Protein AF-A0AAD5WZC6-F1 (afdb_monomer)

InterPro domains:
  IPR052609 Ribosome Biogenesis Regulator [PTHR15682] (7-263)

Radius of gyration: 31.82 Å; Cα contacts (8 Å, |Δi|>4): 287; chains: 1; bounding box: 78×53×136 Å

Foldseek 3Di:
DDDDDDPDPDDPVPPPLVVLVVVQVVQVVVPPCNLVVLLCLLVVLLVVLVVCVVVDPDDPPPLDDQVSLVSLVSSVVSLLVVLVVQLPDPDDGDPVVNLSSLVSNLSSLLSCLVSLSAAPPDPPRDVVSVVSLLCQLVSLLVSLVSDDLVNVQSSLSSLLSSCSRPVVSVVVCVLSVLLSQQDQRPRDPSSLVSLLSVLVSCLVVLNNLVVLLSNLVSQLPGDAARNCPVVSSLVSNLVSQLVHDQVSLLSNLCSLLVLFLDWPPPPDDDDDDDDDDDDDDDDDDDDDDPRDRTDPSSCNHSVSNNVSNVVRHDHDPVCVVSVCVSVVCCCVRPVVCVVPPPDDPPPPPPDPPDDDDDDDDDDDDDDDDDDDDDDDDD

Structure (mmCIF, N/CA/C/O backbone):
data_AF-A0AAD5WZC6-F1
#
_entry.id   AF-A0AAD5WZC6-F1
#
loop_
_atom_site.group_PDB
_atom_site.id
_atom_site.type_symbol
_atom_site.label_atom_id
_atom_site.label_alt_id
_atom_site.label_comp_id
_atom_site.label_asym_id
_atom_site.label_entity_id
_atom_site.label_seq_id
_atom_site.pdbx_PDB_ins_code
_atom_site.Cartn_x
_atom_site.Cartn_y
_atom_site.Cartn_z
_atom_site.occupancy
_atom_site.B_iso_or_equiv
_atom_site.auth_seq_id
_atom_site.auth_comp_id
_atom_site.auth_asym_id
_atom_site.auth_atom_id
_atom_site.pdbx_PDB_model_num
ATOM 1 N N . MET A 1 1 ? 8.056 -19.530 -68.810 1.00 40.94 1 MET A N 1
ATOM 2 C CA . MET A 1 1 ? 8.378 -18.187 -68.279 1.00 40.94 1 MET A CA 1
ATOM 3 C C . MET A 1 1 ? 7.123 -17.578 -67.680 1.00 40.94 1 MET A C 1
ATOM 5 O O . MET A 1 1 ? 6.045 -17.924 -68.144 1.00 40.94 1 MET A O 1
ATOM 9 N N . ILE A 1 2 ? 7.317 -16.657 -66.730 1.00 35.62 2 ILE A N 1
ATOM 10 C CA . ILE A 1 2 ? 6.356 -15.959 -65.854 1.00 35.62 2 ILE A CA 1
ATOM 11 C C . ILE A 1 2 ? 6.290 -16.598 -64.463 1.00 35.62 2 ILE A C 1
ATOM 13 O O . ILE A 1 2 ? 5.405 -17.382 -64.130 1.00 35.62 2 ILE A O 1
ATOM 17 N N . GLU A 1 3 ? 7.280 -16.226 -63.653 1.00 33.88 3 GLU A N 1
ATOM 18 C CA . GLU A 1 3 ? 7.162 -16.205 -62.198 1.00 33.88 3 GLU A CA 1
ATOM 19 C C . GLU A 1 3 ? 6.228 -15.050 -61.803 1.00 33.88 3 GLU A C 1
ATOM 21 O O . GLU A 1 3 ? 6.276 -13.971 -62.397 1.00 33.88 3 GLU A O 1
ATOM 26 N N . GLY A 1 4 ? 5.360 -15.283 -60.818 1.00 32.81 4 GLY A N 1
ATOM 27 C CA . GLY A 1 4 ? 4.447 -14.282 -60.268 1.00 32.81 4 GLY A CA 1
ATOM 28 C C . GLY A 1 4 ? 4.621 -14.200 -58.758 1.00 32.81 4 GLY A C 1
ATOM 29 O O . GLY A 1 4 ? 4.147 -15.076 -58.034 1.00 32.81 4 GLY A O 1
ATOM 30 N N . ASP A 1 5 ? 5.321 -13.165 -58.294 1.00 32.12 5 ASP A N 1
ATOM 31 C CA . ASP A 1 5 ? 5.742 -13.009 -56.900 1.00 32.12 5 ASP A CA 1
ATOM 32 C C . ASP A 1 5 ? 4.596 -13.075 -55.880 1.00 32.12 5 ASP A C 1
ATOM 34 O O . ASP A 1 5 ? 3.691 -12.233 -55.849 1.00 32.12 5 ASP A O 1
ATOM 38 N N . LYS A 1 6 ? 4.728 -13.987 -54.911 1.00 34.25 6 LYS A N 1
ATOM 39 C CA . LYS A 1 6 ? 4.044 -13.853 -53.621 1.00 34.25 6 LYS A CA 1
ATOM 40 C C . LYS A 1 6 ? 4.734 -12.761 -52.803 1.00 34.25 6 LYS A C 1
ATOM 42 O O . LYS A 1 6 ? 5.679 -13.039 -52.067 1.00 34.25 6 LYS A O 1
ATOM 47 N N . LYS A 1 7 ? 4.215 -11.530 -52.856 1.00 33.44 7 LYS A N 1
ATOM 48 C CA . LYS A 1 7 ? 4.564 -10.485 -51.877 1.00 33.44 7 LYS A CA 1
ATOM 49 C C . LYS A 1 7 ? 4.149 -10.916 -50.467 1.00 33.44 7 LYS A C 1
ATOM 51 O O . LYS A 1 7 ? 3.013 -10.715 -50.043 1.00 33.44 7 LYS A O 1
ATOM 56 N N . VAL A 1 8 ? 5.097 -11.479 -49.722 1.00 34.25 8 VAL A N 1
ATOM 57 C CA . VAL A 1 8 ? 4.971 -11.683 -48.277 1.00 34.25 8 VAL A CA 1
ATOM 58 C C . VAL A 1 8 ? 5.048 -10.315 -47.600 1.00 34.25 8 VAL A C 1
ATOM 60 O O . VAL A 1 8 ? 6.119 -9.721 -47.495 1.00 34.25 8 VAL A O 1
ATOM 63 N N . ASN A 1 9 ? 3.909 -9.814 -47.118 1.00 33.50 9 ASN A N 1
ATOM 64 C CA . ASN A 1 9 ? 3.866 -8.662 -46.216 1.00 33.50 9 ASN A CA 1
ATOM 65 C C . ASN A 1 9 ? 4.419 -9.073 -44.838 1.00 33.50 9 ASN A C 1
ATOM 67 O O . ASN A 1 9 ? 3.669 -9.340 -43.903 1.00 33.50 9 ASN A O 1
ATOM 71 N N . SER A 1 10 ? 5.746 -9.137 -44.706 1.00 36.00 10 SER A N 1
ATOM 72 C CA . SER A 1 10 ? 6.399 -9.341 -43.412 1.00 36.00 10 SER A CA 1
ATOM 73 C C . SER A 1 10 ? 6.280 -8.070 -42.564 1.00 36.00 10 SER A C 1
ATOM 75 O O . SER A 1 10 ? 6.870 -7.034 -42.886 1.00 36.00 10 SER A O 1
ATOM 77 N N . SER A 1 11 ? 5.523 -8.166 -41.474 1.00 35.50 11 SER A N 1
ATOM 78 C CA . SER A 1 11 ? 5.305 -7.138 -40.450 1.00 35.50 11 SER A CA 1
ATOM 79 C C . SER A 1 11 ? 6.584 -6.395 -40.035 1.00 35.50 11 SER A C 1
ATOM 81 O O . SER A 1 11 ? 7.533 -7.005 -39.534 1.00 35.50 11 SER A O 1
ATOM 83 N N . LYS A 1 12 ? 6.591 -5.058 -40.151 1.00 40.09 12 LYS A N 1
ATOM 84 C CA . LYS A 1 12 ? 7.696 -4.206 -39.662 1.00 40.09 12 LYS A CA 1
ATOM 85 C C . LYS A 1 12 ? 7.802 -4.143 -38.129 1.00 40.09 12 LYS A C 1
ATOM 87 O O . LYS A 1 12 ? 8.841 -3.728 -37.623 1.00 40.09 12 LYS A O 1
ATOM 92 N N . GLU A 1 13 ? 6.774 -4.576 -37.401 1.00 40.00 13 GLU A N 1
ATOM 93 C CA . GLU A 1 13 ? 6.691 -4.477 -35.935 1.00 40.00 13 GLU A CA 1
ATOM 94 C C . GLU A 1 13 ? 7.741 -5.337 -35.200 1.00 40.00 13 GLU A C 1
ATOM 96 O O . GLU A 1 13 ? 8.215 -4.949 -34.138 1.00 40.00 13 GLU A O 1
ATOM 101 N N . GLY A 1 14 ? 8.211 -6.438 -35.799 1.00 34.53 14 GLY A N 1
ATOM 102 C CA . GLY A 1 14 ? 9.166 -7.357 -35.159 1.00 34.53 14 GLY A CA 1
ATOM 103 C C . GLY A 1 14 ? 10.638 -6.910 -35.122 1.00 34.53 14 GLY A C 1
ATOM 104 O O . GLY A 1 14 ? 11.463 -7.607 -34.534 1.00 34.53 14 GLY A O 1
ATOM 105 N N . LYS A 1 15 ? 11.027 -5.789 -35.753 1.00 41.03 15 LYS A N 1
ATOM 106 C CA . LYS A 1 15 ? 12.447 -5.361 -35.779 1.00 41.03 15 LYS A CA 1
ATOM 107 C C . LYS A 1 15 ? 12.872 -4.522 -34.567 1.00 41.03 15 LYS A C 1
ATOM 109 O O . LYS A 1 15 ? 14.034 -4.594 -34.181 1.00 41.03 15 LYS A O 1
ATOM 114 N N . GLY A 1 16 ? 11.955 -3.773 -33.949 1.00 47.19 16 GLY A N 1
ATOM 115 C CA . GLY A 1 16 ? 12.265 -2.910 -32.799 1.00 47.19 16 GLY A CA 1
ATOM 116 C C . GLY A 1 16 ? 12.600 -3.692 -31.525 1.00 47.19 16 GLY A C 1
ATOM 117 O O . GLY A 1 16 ? 13.614 -3.421 -30.885 1.00 47.19 16 GLY A O 1
ATOM 118 N N . GLU A 1 17 ? 11.805 -4.717 -31.201 1.00 46.56 17 GLU A N 1
ATOM 119 C CA . GLU A 1 17 ? 12.037 -5.573 -30.024 1.00 46.56 17 GLU A CA 1
ATOM 120 C C . GLU A 1 17 ? 13.386 -6.298 -30.072 1.00 46.56 17 GLU A C 1
ATOM 122 O O . GLU A 1 17 ? 14.046 -6.470 -29.046 1.00 46.56 17 GLU A O 1
ATOM 127 N N . ASN A 1 18 ? 13.814 -6.699 -31.271 1.00 53.59 18 ASN A N 1
ATOM 128 C CA . ASN A 1 18 ? 15.080 -7.394 -31.473 1.00 53.59 18 ASN A CA 1
ATOM 129 C C . ASN A 1 18 ? 16.300 -6.473 -31.319 1.00 53.59 18 ASN A C 1
ATOM 131 O O . ASN A 1 18 ? 17.336 -6.950 -30.870 1.00 53.59 18 ASN A O 1
ATOM 135 N N . TYR A 1 19 ? 16.190 -5.172 -31.620 1.00 52.72 19 TYR A N 1
ATOM 136 C CA . TYR A 1 19 ? 17.304 -4.233 -31.438 1.00 52.72 19 TYR A CA 1
ATOM 137 C C . TYR A 1 19 ? 17.644 -4.029 -29.958 1.00 52.72 19 TYR A C 1
ATOM 139 O O . TYR A 1 19 ? 18.797 -4.177 -29.569 1.00 52.72 19 TYR A O 1
ATOM 147 N N . LEU A 1 20 ? 16.644 -3.762 -29.109 1.00 54.69 20 LEU A N 1
ATOM 148 C CA . LEU A 1 20 ? 16.883 -3.572 -27.672 1.00 54.69 20 LEU A CA 1
ATOM 149 C C . LEU A 1 20 ? 17.337 -4.871 -27.000 1.00 54.69 20 LEU A C 1
ATOM 151 O O . LEU A 1 20 ? 18.276 -4.842 -26.213 1.00 54.69 20 LEU A O 1
ATOM 155 N N . ARG A 1 21 ? 16.745 -6.024 -27.349 1.00 56.16 21 ARG A N 1
ATOM 156 C CA . ARG A 1 21 ? 17.241 -7.328 -26.872 1.00 56.16 21 ARG A CA 1
ATOM 157 C C . ARG A 1 21 ? 18.671 -7.618 -27.339 1.00 56.16 21 ARG A C 1
ATOM 159 O O . ARG A 1 21 ? 19.429 -8.204 -26.574 1.00 56.16 21 ARG A O 1
ATOM 166 N N . GLY A 1 22 ? 19.031 -7.214 -28.559 1.00 56.91 22 GLY A N 1
ATOM 167 C CA . GLY A 1 22 ? 20.394 -7.309 -29.086 1.00 56.91 22 GLY A CA 1
ATOM 168 C C . GLY A 1 22 ? 21.368 -6.453 -28.284 1.00 56.91 22 GLY A C 1
ATOM 169 O O . GLY A 1 22 ? 22.333 -6.983 -27.752 1.00 56.91 22 GLY A O 1
ATOM 170 N N . LEU A 1 23 ? 21.044 -5.174 -28.088 1.00 55.56 23 LEU A N 1
ATOM 171 C CA . LEU A 1 23 ? 21.869 -4.225 -27.339 1.00 55.56 23 LEU A CA 1
ATOM 172 C C . LEU A 1 23 ? 22.048 -4.654 -25.871 1.00 55.56 23 LEU A C 1
ATOM 174 O O . LEU A 1 23 ? 23.154 -4.607 -25.349 1.00 55.56 23 LEU A O 1
ATOM 178 N N . PHE A 1 24 ? 21.000 -5.174 -25.220 1.00 53.94 24 PHE A N 1
ATOM 179 C CA . PHE A 1 24 ? 21.139 -5.786 -23.893 1.00 53.94 24 PHE A CA 1
ATOM 180 C C . PHE A 1 24 ? 22.040 -7.026 -23.898 1.00 53.94 24 PHE A C 1
ATOM 182 O O . PHE A 1 24 ? 22.827 -7.171 -22.970 1.00 53.94 24 PHE A O 1
ATOM 189 N N . ARG A 1 25 ? 21.952 -7.897 -24.913 1.00 57.28 25 ARG A N 1
ATOM 190 C CA . ARG A 1 25 ? 22.799 -9.096 -25.026 1.00 57.28 25 ARG A CA 1
ATOM 191 C C . ARG A 1 25 ? 24.265 -8.742 -25.295 1.00 57.28 25 ARG A C 1
ATOM 193 O O . ARG A 1 25 ? 25.141 -9.329 -24.680 1.00 57.28 25 ARG A O 1
ATOM 200 N N . GLU A 1 26 ? 24.537 -7.757 -26.144 1.00 53.28 26 GLU A N 1
ATOM 201 C CA . GLU A 1 26 ? 25.895 -7.246 -26.385 1.00 53.28 26 GLU A CA 1
ATOM 202 C C . GLU A 1 26 ? 26.479 -6.632 -25.102 1.00 53.28 26 GLU A C 1
ATOM 204 O O . GLU A 1 26 ? 27.604 -6.938 -24.711 1.00 53.28 26 GLU A O 1
ATOM 209 N N . CYS A 1 27 ? 25.676 -5.871 -24.352 1.00 51.41 27 CYS A N 1
ATOM 210 C CA . CYS A 1 27 ? 26.061 -5.417 -23.018 1.00 51.41 27 CYS A CA 1
ATOM 211 C C . CYS A 1 27 ? 26.178 -6.559 -21.989 1.00 51.41 27 CYS A C 1
ATOM 213 O O . CYS A 1 27 ? 26.837 -6.379 -20.963 1.00 51.41 27 CYS A O 1
ATOM 215 N N . GLU A 1 28 ? 25.571 -7.731 -22.218 1.00 48.97 28 GLU A N 1
ATOM 216 C CA . GLU A 1 28 ? 25.723 -8.889 -21.336 1.00 48.97 28 GLU A CA 1
ATOM 217 C C . GLU A 1 28 ? 27.106 -9.556 -21.428 1.00 48.97 28 GLU A C 1
ATOM 219 O O . GLU A 1 28 ? 27.512 -10.195 -20.452 1.00 48.97 28 GLU A O 1
ATOM 224 N N . ASP A 1 29 ? 27.858 -9.353 -22.506 1.00 52.22 29 ASP A N 1
ATOM 225 C CA . ASP A 1 29 ? 29.216 -9.894 -22.635 1.00 52.22 29 ASP A CA 1
ATOM 226 C C . ASP A 1 29 ? 30.278 -8.961 -22.008 1.00 52.22 29 ASP A C 1
ATOM 228 O O . ASP A 1 29 ? 31.325 -9.412 -21.536 1.00 52.22 29 ASP A O 1
ATOM 232 N N . CYS A 1 30 ? 29.978 -7.665 -21.868 1.00 43.66 30 CYS A N 1
ATOM 233 C CA . CYS A 1 30 ? 30.848 -6.685 -21.211 1.00 43.66 30 CYS A CA 1
ATOM 234 C C . CYS A 1 30 ? 30.691 -6.692 -19.677 1.00 43.66 30 CYS A C 1
ATOM 236 O O . CYS A 1 30 ? 29.891 -5.953 -19.093 1.00 43.66 30 CYS A O 1
ATOM 238 N N . SER A 1 31 ? 31.509 -7.490 -18.980 1.00 48.03 31 SER A N 1
ATOM 239 C CA . SER A 1 31 ? 31.394 -7.748 -17.530 1.00 48.03 31 SER A CA 1
ATOM 240 C C . SER A 1 31 ? 31.556 -6.539 -16.585 1.00 48.03 31 SER A C 1
ATOM 242 O O . SER A 1 31 ? 31.317 -6.688 -15.386 1.00 48.03 31 SER A O 1
ATOM 244 N N . GLY A 1 32 ? 31.942 -5.360 -17.090 1.00 54.25 32 GLY A N 1
ATOM 245 C CA . GLY A 1 32 ? 31.950 -4.088 -16.348 1.00 54.25 32 GLY A CA 1
ATOM 246 C C . GLY A 1 32 ? 30.867 -3.082 -16.770 1.00 54.25 32 GLY A C 1
ATOM 247 O O . GLY A 1 32 ? 30.528 -2.192 -15.995 1.00 54.25 32 GLY A O 1
ATOM 248 N N . GLU A 1 33 ? 30.288 -3.220 -17.966 1.00 64.69 33 GLU A N 1
ATOM 249 C CA . GLU A 1 33 ? 29.433 -2.183 -18.571 1.00 64.69 33 GLU A CA 1
ATOM 250 C C . GLU A 1 33 ? 27.948 -2.353 -18.232 1.00 64.69 33 GLU A C 1
ATOM 252 O O . GLU A 1 33 ? 27.217 -1.360 -18.177 1.00 64.69 33 GLU A O 1
ATOM 257 N N . LYS A 1 34 ? 27.511 -3.581 -17.896 1.00 67.88 34 LYS A N 1
ATOM 258 C CA . LYS A 1 34 ? 26.128 -3.879 -17.468 1.00 67.88 34 LYS A CA 1
ATOM 259 C C . LYS A 1 34 ? 25.600 -2.898 -16.424 1.00 67.88 34 LYS A C 1
ATOM 261 O O . LYS A 1 34 ? 24.431 -2.540 -16.459 1.00 67.88 34 LYS A O 1
ATOM 266 N N . GLU A 1 35 ? 26.435 -2.466 -15.481 1.00 67.69 35 GLU A N 1
ATOM 267 C CA . GLU A 1 35 ? 26.006 -1.566 -14.410 1.00 67.69 35 GLU A CA 1
ATOM 268 C C . GLU A 1 35 ? 25.628 -0.166 -14.921 1.00 67.69 35 GLU A C 1
ATOM 270 O O . GLU A 1 35 ? 24.600 0.384 -14.515 1.00 67.69 35 GLU A O 1
ATOM 275 N N . TYR A 1 36 ? 26.413 0.390 -15.847 1.00 74.94 36 TYR A N 1
ATOM 276 C CA . TYR A 1 36 ? 26.112 1.670 -16.491 1.00 74.94 36 TYR A CA 1
ATOM 277 C C . TYR A 1 36 ? 24.849 1.568 -17.350 1.00 74.94 36 TYR A C 1
ATOM 279 O O . TYR A 1 36 ? 23.996 2.451 -17.313 1.00 74.94 36 TYR A O 1
ATOM 287 N N . VAL A 1 37 ? 24.672 0.441 -18.046 1.00 77.56 37 VAL A N 1
ATOM 288 C CA . VAL A 1 37 ? 23.456 0.156 -18.818 1.00 77.56 37 VAL A CA 1
ATOM 289 C C . VAL A 1 37 ? 22.237 0.122 -17.899 1.00 77.56 37 VAL A C 1
ATOM 291 O O . VAL A 1 37 ? 21.315 0.907 -18.103 1.00 77.56 37 VAL A O 1
ATOM 294 N N . LEU A 1 38 ? 22.261 -0.693 -16.837 1.00 77.25 38 LEU A N 1
ATOM 295 C CA . LEU A 1 38 ? 21.171 -0.816 -15.860 1.00 77.25 38 LEU A CA 1
ATOM 296 C C . LEU A 1 38 ? 20.815 0.531 -15.212 1.00 77.25 38 LEU A C 1
ATOM 298 O O . LEU A 1 38 ? 19.637 0.847 -15.066 1.00 77.25 38 LEU A O 1
ATOM 302 N N . THR A 1 39 ? 21.804 1.345 -14.843 1.00 81.81 39 THR A N 1
ATOM 303 C CA . THR A 1 39 ? 21.556 2.666 -14.234 1.00 81.81 39 THR A CA 1
ATOM 304 C C . THR A 1 39 ? 21.073 3.720 -15.239 1.00 81.81 39 THR A C 1
ATOM 306 O O . THR A 1 39 ? 20.392 4.661 -14.840 1.00 81.81 39 THR A O 1
ATOM 309 N N . SER A 1 40 ? 21.329 3.543 -16.541 1.00 86.81 40 SER A N 1
ATOM 310 C CA . SER A 1 40 ? 20.848 4.446 -17.601 1.00 86.81 40 SER A CA 1
ATOM 311 C C . SER A 1 40 ? 19.384 4.235 -18.022 1.00 86.81 40 SER A C 1
ATOM 313 O O . SER A 1 40 ? 18.784 5.143 -18.598 1.00 86.81 40 SER A O 1
ATOM 315 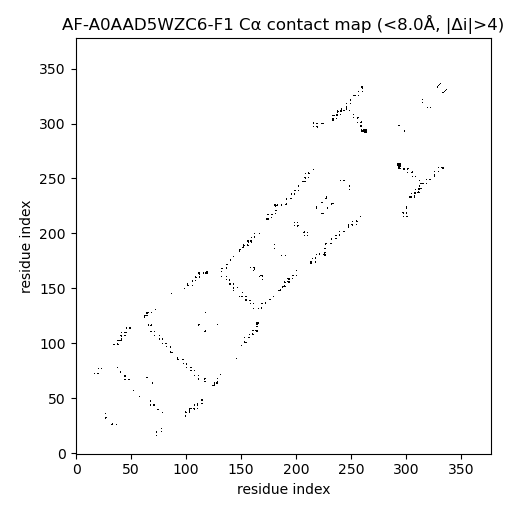N N . LEU A 1 41 ? 18.778 3.072 -17.737 1.00 89.94 41 LEU A N 1
ATOM 316 C CA . LEU A 1 41 ? 17.451 2.711 -18.270 1.00 89.94 41 LEU A CA 1
ATOM 317 C C . LEU A 1 41 ? 16.330 3.711 -17.910 1.00 89.94 41 LEU A C 1
ATOM 319 O O . LEU A 1 41 ? 15.566 4.061 -18.814 1.00 89.94 41 LEU A O 1
ATOM 323 N N . PRO A 1 42 ? 16.228 4.233 -16.666 1.00 92.94 42 PRO A N 1
ATOM 324 C CA . PRO A 1 42 ? 15.258 5.280 -16.335 1.00 92.94 42 PRO A CA 1
ATOM 325 C C . PRO A 1 42 ? 15.442 6.537 -17.189 1.00 92.94 42 PRO A C 1
ATOM 327 O O . PRO A 1 42 ? 14.475 7.058 -17.737 1.00 92.94 42 PRO A O 1
ATOM 330 N N . PHE A 1 43 ? 16.684 6.980 -17.398 1.00 92.06 43 PHE A N 1
ATOM 331 C CA . PHE A 1 43 ? 16.981 8.152 -18.225 1.00 92.06 43 PHE A CA 1
ATOM 332 C C . PHE A 1 43 ? 16.617 7.935 -19.703 1.00 92.06 43 PHE A C 1
ATOM 334 O O . PHE A 1 43 ? 16.086 8.842 -20.348 1.00 92.06 43 PHE A O 1
ATOM 341 N N . LEU A 1 44 ? 16.824 6.727 -20.241 1.00 90.19 44 LEU A N 1
ATOM 342 C CA . LEU A 1 44 ? 16.383 6.375 -21.596 1.00 90.19 44 LEU A CA 1
ATOM 343 C C . LEU A 1 44 ? 14.852 6.447 -21.725 1.00 90.19 44 LEU A C 1
ATOM 345 O O . LEU A 1 44 ? 14.349 7.040 -22.683 1.00 90.19 44 LEU A O 1
ATOM 349 N N . LEU A 1 45 ? 14.108 5.911 -20.750 1.00 90.88 45 LEU A N 1
ATOM 350 C CA . LEU A 1 45 ? 12.643 6.001 -20.709 1.00 90.88 45 LEU A CA 1
ATOM 351 C C . LEU A 1 45 ? 12.165 7.457 -20.588 1.00 90.88 45 LEU A C 1
ATOM 353 O O . LEU A 1 45 ? 11.286 7.880 -21.343 1.00 90.88 45 LEU A O 1
ATOM 357 N N . GLN A 1 46 ? 12.791 8.249 -19.715 1.00 93.31 46 GLN A N 1
ATOM 358 C CA . GLN A 1 46 ? 12.525 9.680 -19.558 1.00 93.31 46 GLN A CA 1
ATOM 359 C C . GLN A 1 46 ? 12.729 10.443 -20.876 1.00 93.31 46 GLN A C 1
ATOM 361 O O . GLN A 1 46 ? 11.872 11.238 -21.276 1.00 93.31 46 GLN A O 1
ATOM 366 N N . CYS A 1 47 ? 13.839 10.191 -21.578 1.00 89.94 47 CYS A N 1
ATOM 367 C CA . CYS A 1 47 ? 14.135 10.795 -22.876 1.00 89.94 47 CYS A CA 1
ATOM 368 C C . CYS A 1 47 ? 13.102 10.400 -23.935 1.00 89.94 47 CYS A C 1
ATOM 370 O O . CYS A 1 47 ? 12.632 11.265 -24.676 1.00 89.94 47 CYS A O 1
ATOM 372 N N . TYR A 1 48 ? 12.696 9.127 -23.978 1.00 88.12 48 TYR A N 1
ATOM 373 C CA . TYR A 1 48 ? 11.671 8.640 -24.901 1.00 88.12 48 TYR A CA 1
ATOM 374 C C . TYR A 1 48 ? 10.316 9.324 -24.670 1.00 88.12 48 TYR A C 1
ATOM 376 O O . TYR A 1 48 ? 9.756 9.900 -25.603 1.00 88.12 48 TYR A O 1
ATOM 384 N N . ILE A 1 49 ? 9.827 9.349 -23.424 1.00 85.25 49 ILE A N 1
ATOM 385 C CA . ILE A 1 49 ? 8.583 10.034 -23.027 1.00 85.25 49 ILE A CA 1
ATOM 386 C C . ILE A 1 49 ? 8.653 11.534 -23.367 1.00 85.25 49 ILE A C 1
ATOM 388 O O . ILE A 1 49 ? 7.706 12.113 -23.910 1.00 85.25 49 ILE A O 1
ATOM 392 N N . SER A 1 50 ? 9.794 12.173 -23.098 1.00 85.88 50 SER A N 1
ATOM 393 C CA . SER A 1 50 ? 10.015 13.601 -23.367 1.00 85.88 50 SER A CA 1
ATOM 394 C C . SER A 1 50 ? 10.056 13.925 -24.864 1.00 85.88 50 SER A C 1
ATOM 396 O O . SER A 1 50 ? 9.520 14.945 -25.291 1.00 85.88 50 SER A O 1
ATOM 398 N N . ALA A 1 51 ? 10.661 13.066 -25.687 1.00 84.50 51 ALA A N 1
ATOM 399 C CA . ALA A 1 51 ? 10.665 13.222 -27.139 1.00 84.50 51 ALA A CA 1
ATOM 400 C C . ALA A 1 51 ? 9.264 12.985 -27.726 1.00 84.50 51 ALA A C 1
ATOM 402 O O . ALA A 1 51 ? 8.777 13.784 -28.526 1.00 84.50 51 ALA A O 1
ATOM 403 N N . ARG A 1 52 ? 8.579 11.927 -27.274 1.00 79.88 52 ARG A N 1
ATOM 404 C CA . ARG A 1 52 ? 7.218 11.570 -27.693 1.00 79.88 52 ARG A CA 1
ATOM 405 C C . ARG A 1 52 ? 6.206 12.671 -27.401 1.00 79.88 52 ARG A C 1
ATOM 407 O O . ARG A 1 52 ? 5.493 13.066 -28.315 1.00 79.88 52 ARG A O 1
ATOM 414 N N . SER A 1 53 ? 6.194 13.217 -26.186 1.00 78.69 53 SER A N 1
ATOM 415 C CA . SER A 1 53 ? 5.286 14.310 -25.792 1.00 78.69 53 SER A CA 1
ATOM 416 C C . SER A 1 53 ? 5.533 15.630 -26.541 1.00 78.69 53 SER A C 1
ATOM 418 O O . SER A 1 53 ? 4.599 16.410 -26.727 1.00 78.69 53 SER A O 1
ATOM 420 N N . ARG A 1 54 ? 6.762 15.878 -27.019 1.00 79.25 54 ARG A N 1
ATOM 421 C CA . ARG A 1 54 ? 7.087 17.022 -27.893 1.00 79.25 54 ARG A CA 1
ATOM 422 C C . ARG A 1 54 ? 6.643 16.807 -29.342 1.00 79.25 54 ARG A C 1
ATOM 424 O O . ARG A 1 54 ? 6.143 17.741 -29.960 1.00 79.25 54 ARG A O 1
ATOM 431 N N . LEU A 1 55 ? 6.850 15.604 -29.883 1.00 73.56 55 LEU A N 1
ATOM 432 C CA . LEU A 1 55 ? 6.601 15.278 -31.295 1.00 73.56 55 LEU A CA 1
ATOM 433 C C . LEU A 1 55 ? 5.142 14.903 -31.584 1.00 73.56 55 LEU A C 1
ATOM 435 O O . LEU A 1 55 ? 4.635 15.173 -32.669 1.00 73.56 55 LEU A O 1
ATOM 439 N N . HIS A 1 56 ? 4.456 14.302 -30.614 1.00 65.88 56 HIS A N 1
ATOM 440 C CA .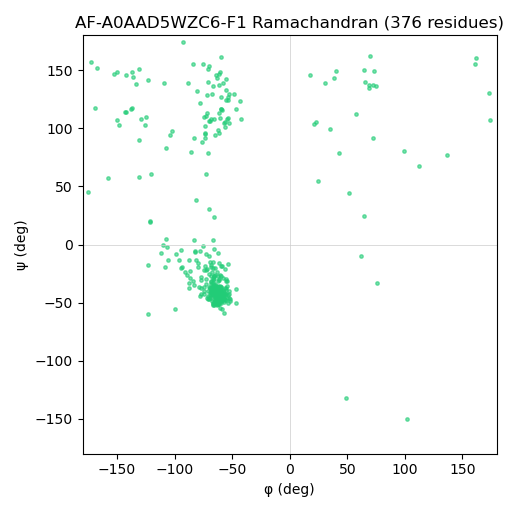 HIS A 1 56 ? 3.057 13.917 -30.706 1.00 65.88 56 HIS A CA 1
ATOM 441 C C . HIS A 1 56 ? 2.276 14.528 -29.546 1.00 65.88 56 HIS A C 1
ATOM 443 O O . HIS A 1 56 ? 2.361 14.066 -28.410 1.00 65.88 56 HIS A O 1
ATOM 449 N N . ARG A 1 57 ? 1.423 15.510 -29.854 1.00 57.84 57 ARG A N 1
ATOM 450 C CA . ARG A 1 57 ? 0.243 15.766 -29.022 1.00 57.84 57 ARG A CA 1
ATOM 451 C C . ARG A 1 57 ? -0.743 14.626 -29.297 1.00 57.84 57 ARG A C 1
ATOM 453 O O . ARG A 1 57 ? -1.236 14.561 -30.426 1.00 57.84 57 ARG A O 1
ATOM 460 N N . PRO A 1 58 ? -1.008 13.705 -28.352 1.00 55.69 58 PRO A N 1
ATOM 461 C CA . PRO A 1 58 ? -2.006 12.671 -28.581 1.00 55.69 58 PRO A CA 1
ATOM 462 C C . PRO A 1 58 ? -3.379 13.333 -28.796 1.00 55.69 58 PRO A C 1
ATOM 464 O O . PRO A 1 58 ? -3.713 14.278 -28.073 1.00 55.69 58 PRO A O 1
ATOM 467 N N . PRO A 1 59 ? -4.188 12.872 -29.767 1.00 52.16 59 PRO A N 1
ATOM 468 C CA . PRO A 1 59 ? -5.591 13.258 -29.842 1.00 52.16 59 PRO A CA 1
ATOM 469 C C . PRO A 1 59 ? -6.281 12.937 -28.507 1.00 52.16 59 PRO A C 1
ATOM 471 O O . PRO A 1 59 ? -5.993 11.883 -27.936 1.00 52.16 59 PRO A O 1
ATOM 474 N N . PRO A 1 60 ? -7.218 13.774 -28.021 1.00 50.50 60 PRO A N 1
ATOM 475 C CA . PRO A 1 60 ? -7.812 13.613 -26.688 1.00 50.50 60 PRO A CA 1
ATOM 476 C C . PRO A 1 60 ? -8.520 12.263 -26.466 1.00 50.50 60 PRO A C 1
ATOM 478 O O . PRO A 1 60 ? -8.706 11.868 -25.322 1.00 50.50 60 PRO A O 1
ATOM 481 N N . ASN A 1 61 ? -8.860 11.548 -27.547 1.00 50.94 61 ASN A N 1
ATOM 482 C CA . ASN A 1 61 ? -9.604 10.286 -27.534 1.00 50.94 61 ASN A CA 1
ATOM 483 C C . ASN A 1 61 ? -8.836 9.114 -28.198 1.00 50.94 61 ASN A C 1
ATOM 485 O O . ASN A 1 61 ? -9.460 8.154 -28.650 1.00 50.94 61 ASN A O 1
ATOM 489 N N . ALA A 1 62 ? -7.505 9.183 -28.340 1.00 49.41 62 ALA A N 1
ATOM 490 C CA . ALA A 1 62 ? -6.724 8.119 -28.985 1.00 49.41 62 ALA A CA 1
ATOM 491 C C . ALA A 1 62 ? -6.596 6.870 -28.085 1.00 49.41 62 ALA A C 1
ATOM 493 O O . ALA A 1 62 ? -5.677 6.757 -27.277 1.00 49.41 62 ALA A O 1
ATOM 494 N N . SER A 1 63 ? -7.524 5.919 -28.233 1.00 46.66 63 SER A N 1
ATOM 495 C CA . SER A 1 63 ? -7.673 4.730 -27.377 1.00 46.66 63 SER A CA 1
ATOM 496 C C . SER A 1 63 ? -6.728 3.566 -27.722 1.00 46.66 63 SER A C 1
ATOM 498 O O . SER A 1 63 ? -7.151 2.411 -27.724 1.00 46.66 63 SER A O 1
ATOM 500 N N . THR A 1 64 ? -5.478 3.846 -28.089 1.00 50.59 64 THR A N 1
ATOM 501 C CA . THR A 1 64 ? -4.544 2.830 -28.600 1.00 50.59 64 THR A CA 1
ATOM 502 C C . THR A 1 64 ? -3.218 2.871 -27.856 1.00 50.59 64 THR A C 1
ATOM 504 O O . THR A 1 64 ? -2.436 3.793 -28.080 1.00 50.59 64 THR A O 1
ATOM 507 N N . PHE A 1 65 ? -2.989 1.850 -27.020 1.00 57.75 65 PHE A N 1
ATOM 508 C CA . PHE A 1 65 ? -1.695 1.276 -26.642 1.00 57.75 65 PHE A CA 1
ATOM 509 C C . PHE A 1 65 ? -0.522 2.257 -26.518 1.00 57.75 65 PHE A C 1
ATOM 511 O O . PHE A 1 65 ? 0.115 2.604 -27.511 1.00 57.75 65 PHE A O 1
ATOM 518 N N . SER A 1 66 ? -0.194 2.661 -25.285 1.00 73.88 66 SER A N 1
ATOM 519 C CA . SER A 1 66 ? 0.932 3.567 -25.024 1.00 73.88 66 SER A CA 1
ATOM 520 C C . SER A 1 66 ? 2.268 2.976 -25.520 1.00 73.88 66 SER A C 1
ATOM 522 O O . SER A 1 66 ? 2.759 1.980 -24.964 1.00 73.88 66 SER A O 1
ATOM 524 N N . PRO A 1 67 ? 2.931 3.614 -26.508 1.00 78.25 67 PRO A N 1
ATOM 525 C CA . PRO A 1 67 ? 4.283 3.231 -26.912 1.00 78.25 67 PRO A CA 1
ATOM 526 C C . PRO A 1 67 ? 5.295 3.418 -25.776 1.00 78.25 67 PRO A C 1
ATOM 528 O O . PRO A 1 67 ? 6.285 2.700 -25.694 1.00 78.25 67 PRO A O 1
ATOM 531 N N . GLU A 1 68 ? 5.025 4.347 -24.858 1.00 83.19 68 GLU A N 1
ATOM 532 C CA . GLU A 1 68 ? 5.844 4.616 -23.678 1.00 83.19 68 GLU A CA 1
ATOM 533 C C . GLU A 1 68 ? 5.792 3.444 -22.681 1.00 83.19 68 GLU A C 1
ATOM 535 O O . GLU A 1 68 ? 6.835 3.014 -22.190 1.00 83.19 68 GLU A O 1
ATOM 540 N N . PHE A 1 69 ? 4.614 2.847 -22.453 1.00 82.88 69 PHE A N 1
ATOM 541 C CA . PHE A 1 69 ? 4.483 1.629 -21.641 1.00 82.88 69 PHE A CA 1
ATOM 542 C C . PHE A 1 69 ? 5.115 0.400 -22.323 1.00 82.88 69 PHE A C 1
ATOM 544 O O . PHE A 1 69 ? 5.672 -0.490 -21.672 1.00 82.88 69 PHE A O 1
ATOM 551 N N . THR A 1 70 ? 5.077 0.364 -23.655 1.00 82.75 70 THR A N 1
ATOM 552 C CA . THR A 1 70 ? 5.748 -0.673 -24.456 1.00 82.75 70 THR A CA 1
ATOM 553 C C . THR A 1 70 ? 7.261 -0.596 -24.285 1.00 82.75 70 THR A C 1
ATOM 555 O O . THR A 1 70 ? 7.909 -1.603 -24.004 1.00 82.75 70 THR A O 1
ATOM 558 N N . PHE A 1 71 ? 7.819 0.612 -24.385 1.00 85.81 71 PHE A N 1
ATOM 559 C CA . PHE A 1 71 ? 9.242 0.856 -24.190 1.00 85.81 71 PHE A CA 1
ATOM 560 C C . PHE A 1 71 ? 9.667 0.564 -22.742 1.00 85.81 71 PHE A C 1
ATOM 562 O O . PHE A 1 71 ? 10.655 -0.135 -22.536 1.00 85.81 71 PHE A O 1
ATOM 569 N N . TYR A 1 72 ? 8.867 0.954 -21.739 1.00 89.69 72 TYR A N 1
ATOM 570 C CA . TYR A 1 72 ? 9.051 0.494 -20.355 1.00 89.69 72 TYR A CA 1
ATOM 571 C C . TYR A 1 72 ? 9.137 -1.036 -20.266 1.00 89.69 72 TYR A C 1
ATOM 573 O O . TYR A 1 72 ? 10.071 -1.559 -19.668 1.00 89.69 72 TYR A O 1
ATOM 581 N N . SER A 1 73 ? 8.208 -1.763 -20.895 1.00 85.62 73 SER A N 1
ATOM 582 C CA . SER A 1 73 ? 8.167 -3.233 -20.837 1.00 85.62 73 SER A CA 1
ATOM 583 C C . SER A 1 73 ? 9.419 -3.872 -21.458 1.00 85.62 73 SER A C 1
ATOM 585 O O . SER A 1 73 ? 9.938 -4.863 -20.942 1.00 85.62 73 SER A O 1
ATOM 587 N N . GLN A 1 74 ? 9.945 -3.270 -22.529 1.00 85.50 74 GLN A N 1
ATOM 588 C CA . GLN A 1 74 ? 11.193 -3.678 -23.184 1.00 85.50 74 GLN A CA 1
ATOM 589 C C . GLN A 1 74 ? 12.438 -3.415 -22.317 1.00 85.50 74 GLN A C 1
ATOM 591 O O . GLN A 1 74 ? 13.384 -4.194 -22.388 1.00 85.50 74 GLN A O 1
ATOM 596 N N . LEU A 1 75 ? 12.434 -2.372 -21.478 1.00 87.75 75 LEU A N 1
ATOM 597 C CA . LEU A 1 75 ? 13.516 -2.059 -20.530 1.00 87.75 75 LEU A CA 1
ATOM 598 C C . LEU A 1 75 ? 13.410 -2.862 -19.216 1.00 87.75 75 LEU A C 1
ATOM 600 O O . LEU A 1 75 ? 14.423 -3.256 -18.640 1.00 87.75 75 LEU A O 1
ATOM 604 N N . ALA A 1 76 ? 12.189 -3.139 -18.751 1.00 86.31 76 ALA A N 1
ATOM 605 C CA . ALA A 1 76 ? 11.915 -3.856 -17.506 1.00 86.31 76 ALA A CA 1
ATOM 606 C C . ALA A 1 76 ? 12.111 -5.379 -17.624 1.00 86.31 76 ALA A C 1
ATOM 608 O O . ALA A 1 76 ? 12.498 -6.026 -16.651 1.00 86.31 76 ALA A O 1
ATOM 609 N N . SER A 1 77 ? 11.888 -5.973 -18.804 1.00 83.81 77 SER A N 1
ATOM 610 C CA . SER A 1 77 ? 12.081 -7.418 -19.004 1.00 83.81 77 SER A CA 1
ATOM 611 C C . SER A 1 77 ? 13.542 -7.873 -18.787 1.00 83.81 77 SER A C 1
ATOM 613 O O . SER A 1 77 ? 13.740 -8.824 -18.028 1.00 83.81 77 SER A O 1
ATOM 615 N N . PRO A 1 78 ? 14.578 -7.200 -19.327 1.00 80.44 78 PRO A N 1
ATOM 616 C CA . PRO A 1 78 ? 15.976 -7.502 -19.006 1.00 80.44 78 PRO A CA 1
ATOM 617 C C . PRO A 1 78 ? 16.319 -7.358 -17.517 1.00 80.44 78 PRO A C 1
ATOM 619 O O . PRO A 1 78 ? 16.999 -8.222 -16.967 1.00 80.44 78 PRO A O 1
ATOM 622 N N . LEU A 1 79 ? 15.798 -6.328 -16.834 1.00 85.19 79 LEU A N 1
ATOM 623 C CA . LEU A 1 79 ? 15.946 -6.170 -15.378 1.00 85.19 79 LEU A CA 1
ATOM 624 C C . LEU A 1 79 ? 15.352 -7.358 -14.610 1.00 85.19 79 LEU A C 1
ATOM 626 O O . LEU A 1 79 ? 15.996 -7.884 -13.705 1.00 85.19 79 LEU A O 1
ATOM 630 N N . SER A 1 80 ? 14.152 -7.803 -14.993 1.00 83.94 80 SER A N 1
ATOM 631 C CA . SER A 1 80 ? 13.472 -8.968 -14.410 1.00 83.94 80 SER A CA 1
ATOM 632 C C . SER A 1 80 ? 14.285 -10.256 -14.577 1.00 83.94 80 SER A C 1
ATOM 634 O O . SER A 1 80 ? 14.510 -10.994 -13.613 1.00 83.94 80 SER A O 1
ATOM 636 N N . ASN A 1 81 ? 14.802 -10.490 -15.787 1.00 82.94 81 ASN A N 1
ATOM 637 C CA . ASN A 1 81 ? 15.631 -11.652 -16.098 1.00 82.94 81 ASN A CA 1
ATOM 638 C C . ASN A 1 81 ? 16.946 -11.624 -15.303 1.00 82.94 81 ASN A C 1
ATOM 640 O O . ASN A 1 81 ? 17.332 -12.632 -14.708 1.00 82.94 81 ASN A O 1
ATOM 644 N N . HIS A 1 82 ? 17.606 -10.463 -15.232 1.00 83.06 82 HIS A N 1
ATOM 645 C CA . HIS A 1 82 ? 18.845 -10.308 -14.477 1.00 83.06 82 HIS A CA 1
ATOM 646 C C . HIS A 1 82 ? 18.622 -10.478 -12.968 1.00 83.06 82 HIS A C 1
ATOM 648 O O . HIS A 1 82 ? 19.399 -11.173 -12.315 1.00 83.06 82 HIS A O 1
ATOM 654 N N . LEU A 1 83 ? 17.533 -9.930 -12.415 1.00 85.69 83 LEU A N 1
ATOM 655 C CA . LEU A 1 83 ? 17.155 -10.144 -11.018 1.00 85.69 83 LEU A CA 1
ATOM 656 C C . LEU A 1 83 ? 16.921 -11.630 -10.730 1.00 85.69 83 LEU A C 1
ATOM 658 O O . LEU A 1 83 ? 17.479 -12.162 -9.776 1.00 85.69 83 LEU A O 1
ATOM 662 N N . THR A 1 84 ? 16.162 -12.318 -11.583 1.00 84.38 84 THR A N 1
ATOM 663 C CA . THR A 1 84 ? 15.887 -13.758 -11.449 1.00 84.38 84 THR A CA 1
ATOM 664 C C . THR A 1 84 ? 17.178 -14.584 -11.485 1.00 84.38 84 THR A C 1
ATOM 666 O O . THR A 1 84 ? 17.371 -15.471 -10.651 1.00 84.38 84 THR A O 1
ATOM 669 N N . SER A 1 85 ? 18.099 -14.254 -12.397 1.00 83.94 85 SER A N 1
ATOM 670 C CA . SER A 1 85 ? 19.426 -14.876 -12.489 1.00 83.94 85 SER A CA 1
ATOM 671 C C . SER A 1 85 ? 20.266 -14.645 -11.226 1.00 83.94 85 SER A C 1
ATOM 673 O O . SER A 1 85 ? 20.831 -15.599 -10.692 1.00 83.94 85 SER A O 1
ATOM 675 N N . LEU A 1 86 ? 20.288 -13.417 -10.690 1.00 83.8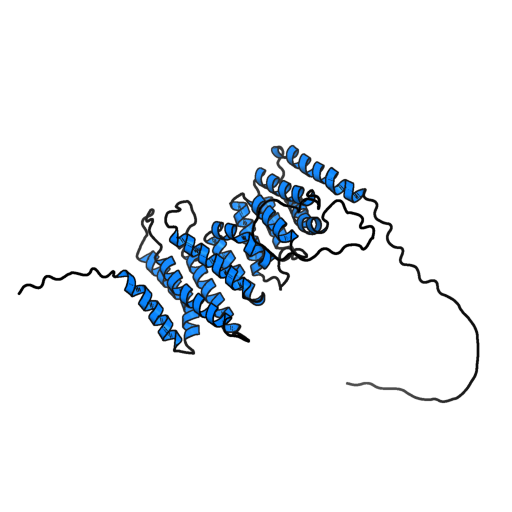1 86 LEU A N 1
ATOM 676 C CA . LEU A 1 86 ? 20.963 -13.110 -9.425 1.00 83.81 86 LEU A CA 1
ATOM 677 C C . LEU A 1 86 ? 20.370 -13.920 -8.265 1.00 83.81 86 LEU A C 1
ATOM 679 O O . LEU A 1 86 ? 21.124 -14.527 -7.511 1.00 83.81 86 LEU A O 1
ATOM 683 N N . LEU A 1 87 ? 19.043 -13.985 -8.136 1.00 82.31 87 LEU A N 1
ATOM 684 C CA . LEU A 1 87 ? 18.379 -14.735 -7.061 1.00 82.31 87 LEU A CA 1
ATOM 685 C C . LEU A 1 87 ? 18.592 -16.252 -7.160 1.00 82.31 87 LEU A C 1
ATOM 687 O O . LEU A 1 87 ? 18.611 -16.921 -6.133 1.00 82.31 87 LEU A O 1
ATOM 691 N N . SER A 1 88 ? 18.809 -16.777 -8.368 1.00 82.06 88 SER A N 1
ATOM 692 C CA . SER A 1 88 ? 19.123 -18.196 -8.604 1.00 82.06 88 SER A CA 1
ATOM 693 C C . SER A 1 88 ? 20.607 -18.541 -8.384 1.00 82.06 88 SER A C 1
ATOM 695 O O . SER A 1 88 ? 20.979 -19.710 -8.452 1.00 82.06 88 SER A O 1
ATOM 697 N N . SER A 1 89 ? 21.475 -17.549 -8.137 1.00 75.06 89 SER A N 1
ATOM 698 C CA . SER A 1 89 ? 22.914 -17.760 -7.913 1.00 75.06 89 SER A CA 1
ATOM 699 C C . SER A 1 89 ? 23.234 -18.081 -6.443 1.00 75.06 89 SER A C 1
ATOM 701 O O . SER A 1 89 ? 23.654 -17.235 -5.648 1.00 75.06 89 SER A O 1
ATOM 703 N N . GLU A 1 90 ? 23.016 -19.342 -6.068 1.00 67.19 90 GLU A N 1
ATOM 704 C CA . GLU A 1 90 ? 23.409 -19.887 -4.763 1.00 67.19 90 GLU A CA 1
ATOM 705 C C . GLU A 1 90 ? 24.943 -20.026 -4.615 1.00 67.19 90 GLU A C 1
ATOM 707 O O . GLU A 1 90 ? 25.651 -20.169 -5.613 1.00 67.19 90 GLU A O 1
ATOM 712 N N . PRO A 1 91 ? 25.502 -19.994 -3.383 1.00 57.81 91 PRO A N 1
ATOM 713 C CA . PRO A 1 91 ? 24.823 -19.887 -2.085 1.00 57.81 91 PRO A CA 1
ATOM 714 C C . PRO A 1 91 ? 24.712 -18.449 -1.541 1.00 57.81 91 PRO A C 1
ATOM 716 O O . PRO A 1 91 ? 24.132 -18.241 -0.476 1.00 57.81 91 PRO A O 1
ATOM 719 N N . LYS A 1 92 ? 25.301 -17.449 -2.215 1.00 67.62 92 LYS A N 1
ATOM 720 C CA . LYS A 1 92 ? 25.246 -16.029 -1.818 1.00 67.62 92 LYS A CA 1
ATOM 721 C C . LYS A 1 92 ? 25.272 -15.118 -3.044 1.00 67.62 92 LYS A C 1
ATOM 723 O O . LYS A 1 92 ? 26.338 -14.841 -3.588 1.00 67.62 92 LYS A O 1
ATOM 728 N N . PHE A 1 93 ? 24.113 -14.580 -3.408 1.00 78.06 93 PHE A N 1
ATOM 729 C CA . PHE A 1 93 ? 24.000 -13.576 -4.461 1.00 78.06 93 PHE A CA 1
ATOM 730 C C . PHE A 1 93 ? 24.582 -12.214 -4.041 1.00 78.06 93 PHE A C 1
ATOM 732 O O . PHE A 1 93 ? 24.573 -11.828 -2.864 1.00 78.06 93 PHE A O 1
ATOM 739 N N . ASP A 1 94 ? 25.073 -11.449 -5.019 1.00 83.00 94 ASP A N 1
ATOM 740 C CA . ASP A 1 94 ? 25.662 -10.130 -4.780 1.00 83.00 94 ASP A CA 1
ATOM 741 C C . ASP A 1 94 ? 24.591 -9.121 -4.336 1.00 83.00 94 ASP A C 1
ATOM 743 O O . ASP A 1 94 ? 23.765 -8.635 -5.115 1.00 83.00 94 ASP A O 1
ATOM 747 N N . SER A 1 95 ? 24.644 -8.769 -3.050 1.00 83.88 95 SER A N 1
ATOM 748 C CA . SER A 1 95 ? 23.699 -7.839 -2.441 1.00 83.88 95 SER A CA 1
ATOM 749 C C . SER A 1 95 ? 23.731 -6.439 -3.062 1.00 83.88 95 SER A C 1
ATOM 751 O O . SER A 1 95 ? 22.694 -5.781 -3.052 1.00 83.88 95 SER A O 1
ATOM 753 N N . LYS A 1 96 ? 24.872 -5.978 -3.598 1.00 85.25 96 LYS A N 1
ATOM 754 C CA . LYS A 1 96 ? 24.982 -4.658 -4.240 1.00 85.25 96 LYS A CA 1
ATOM 755 C C . LYS A 1 96 ? 24.312 -4.661 -5.612 1.00 85.25 96 LYS A C 1
ATOM 757 O O . LYS A 1 96 ? 23.628 -3.695 -5.939 1.00 85.25 96 LYS A O 1
ATOM 762 N N . LYS A 1 97 ? 24.461 -5.742 -6.388 1.00 85.19 97 LYS A N 1
ATOM 763 C CA . LYS A 1 97 ? 23.800 -5.885 -7.699 1.00 85.19 97 LYS A CA 1
ATOM 764 C C . LYS A 1 97 ? 22.281 -5.914 -7.559 1.00 85.19 97 LYS A C 1
ATOM 766 O O . LYS A 1 97 ? 21.609 -5.178 -8.271 1.00 85.19 97 LYS A O 1
ATOM 771 N N . VAL A 1 98 ? 21.749 -6.658 -6.583 1.00 87.44 98 VAL A N 1
ATOM 772 C CA . VAL A 1 98 ? 20.299 -6.675 -6.307 1.00 87.44 98 VAL A CA 1
ATOM 773 C C . VAL A 1 98 ? 19.763 -5.275 -5.990 1.00 87.44 98 VAL A C 1
ATOM 775 O O . VAL A 1 98 ? 18.774 -4.875 -6.591 1.00 87.44 98 VAL A O 1
ATOM 778 N N . VAL A 1 99 ? 20.429 -4.491 -5.128 1.00 88.75 99 VAL A N 1
ATOM 779 C CA . VAL A 1 99 ? 19.998 -3.102 -4.851 1.00 88.75 99 VAL A CA 1
ATOM 780 C C . VAL A 1 99 ? 19.989 -2.254 -6.127 1.00 88.75 99 VAL A C 1
ATOM 782 O O . VAL A 1 99 ? 18.994 -1.594 -6.397 1.00 88.75 99 VAL A O 1
ATOM 785 N N . LYS A 1 100 ? 21.044 -2.303 -6.953 1.00 87.56 100 LYS A N 1
ATOM 786 C CA . LYS A 1 100 ? 21.118 -1.510 -8.197 1.00 87.56 100 LYS A CA 1
ATOM 787 C C . LYS A 1 100 ? 20.019 -1.876 -9.200 1.00 87.56 100 LYS A C 1
ATOM 789 O O . LYS A 1 100 ? 19.464 -0.988 -9.841 1.00 87.56 100 LYS A O 1
ATOM 794 N N . VAL A 1 101 ? 19.678 -3.160 -9.310 1.00 90.25 101 VAL A N 1
ATOM 795 C CA . VAL A 1 101 ? 18.575 -3.639 -10.159 1.00 90.25 101 VAL A CA 1
ATOM 796 C C . VAL A 1 101 ? 17.219 -3.155 -9.635 1.00 90.25 101 VAL A C 1
ATOM 798 O O . VAL A 1 101 ? 16.398 -2.696 -10.427 1.00 90.25 101 VAL A O 1
ATOM 801 N N . LEU A 1 102 ? 16.998 -3.188 -8.317 1.00 92.00 102 LEU A N 1
ATOM 802 C CA . LEU A 1 102 ? 15.765 -2.681 -7.705 1.00 92.00 102 LEU A CA 1
ATOM 803 C C . LEU A 1 102 ? 15.622 -1.157 -7.847 1.00 92.00 102 LEU A C 1
ATOM 805 O O . LEU A 1 102 ? 14.545 -0.697 -8.214 1.00 92.00 102 LEU A O 1
ATOM 809 N N . GLU A 1 103 ? 16.686 -0.375 -7.631 1.00 93.31 103 GLU A N 1
ATOM 810 C CA . GLU A 1 103 ? 16.648 1.087 -7.821 1.00 93.31 103 GLU A CA 1
ATOM 811 C C . GLU A 1 103 ? 16.463 1.477 -9.299 1.00 93.31 103 GLU A C 1
ATOM 813 O O . GLU A 1 103 ? 15.723 2.412 -9.599 1.00 93.31 103 GLU A O 1
ATOM 818 N N . SER A 1 104 ? 17.060 0.738 -10.243 1.00 93.00 104 SER A N 1
ATOM 819 C CA . SER A 1 104 ? 16.805 0.933 -11.680 1.00 93.00 104 SER A CA 1
ATOM 820 C C . SER A 1 104 ? 15.345 0.643 -12.045 1.00 93.00 104 SER A C 1
ATOM 822 O O . SER A 1 104 ? 14.695 1.443 -12.723 1.00 93.00 104 SER A O 1
ATOM 824 N N . TRP A 1 105 ? 14.786 -0.462 -11.542 1.00 94.31 105 TRP A N 1
ATOM 825 C CA . TRP A 1 105 ? 13.383 -0.802 -11.775 1.00 94.31 105 TRP A CA 1
ATOM 826 C C . TRP A 1 105 ? 12.430 0.229 -11.160 1.00 94.31 105 TRP A C 1
ATOM 828 O O . TRP A 1 105 ? 11.509 0.682 -11.841 1.00 94.31 105 TRP A O 1
ATOM 838 N N . LYS A 1 106 ? 12.694 0.669 -9.925 1.00 95.31 106 LYS A N 1
ATOM 839 C CA . LYS A 1 106 ? 11.997 1.788 -9.280 1.00 95.31 106 LYS A CA 1
ATOM 840 C C . LYS A 1 106 ? 12.035 3.040 -10.152 1.00 95.31 106 LYS A C 1
ATOM 842 O O . LYS A 1 106 ? 10.973 3.569 -10.461 1.00 95.31 106 LYS A O 1
ATOM 847 N N . GLY A 1 107 ? 13.211 3.446 -10.633 1.00 95.62 107 GLY A N 1
ATOM 848 C CA . GLY A 1 107 ? 13.361 4.587 -11.539 1.00 95.62 107 GLY A CA 1
ATOM 849 C C . GLY A 1 107 ? 12.509 4.467 -12.809 1.00 95.62 107 GLY A C 1
ATOM 850 O O . GLY A 1 107 ? 11.837 5.421 -13.188 1.00 95.62 107 GLY A O 1
ATOM 851 N N . LEU A 1 108 ? 12.443 3.287 -13.436 1.00 93.81 108 LEU A N 1
ATOM 852 C CA . LEU A 1 108 ? 11.556 3.066 -14.58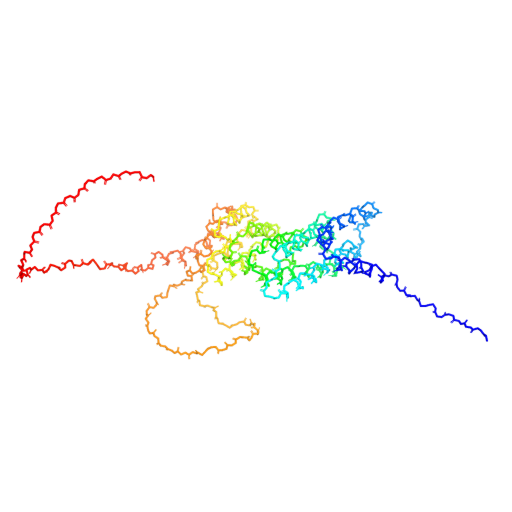7 1.00 93.81 108 LEU A CA 1
ATOM 853 C C . LEU A 1 108 ? 10.067 3.252 -14.234 1.00 93.81 108 LEU A C 1
ATOM 855 O O . LEU A 1 108 ? 9.316 3.814 -15.031 1.00 93.81 108 LEU A O 1
ATOM 859 N N . VAL A 1 109 ? 9.624 2.796 -13.056 1.00 93.75 109 VAL A N 1
ATOM 860 C CA . VAL A 1 109 ? 8.233 2.975 -12.593 1.00 93.75 109 VAL A CA 1
ATOM 861 C C . VAL A 1 109 ? 7.965 4.439 -12.195 1.00 93.75 109 VAL A C 1
ATOM 863 O O . VAL A 1 109 ? 6.878 4.958 -12.457 1.00 93.75 109 VAL A O 1
ATOM 866 N N . GLU A 1 110 ? 8.955 5.155 -11.651 1.00 95.00 110 GLU A N 1
ATOM 867 C CA . GLU A 1 110 ? 8.872 6.605 -11.421 1.00 95.00 110 GLU A CA 1
ATOM 868 C C . GLU A 1 110 ? 8.672 7.383 -12.727 1.00 95.00 110 GLU A C 1
ATOM 870 O O . GLU A 1 110 ? 7.830 8.283 -12.764 1.00 95.00 110 GLU A O 1
ATOM 875 N N . GLU A 1 111 ? 9.376 7.031 -13.809 1.00 93.06 111 GLU A N 1
ATOM 876 C CA . GLU A 1 111 ? 9.172 7.679 -15.111 1.00 93.06 111 GLU A CA 1
ATOM 877 C C . GLU A 1 111 ? 7.790 7.380 -15.710 1.00 93.06 111 GLU A C 1
ATOM 879 O O . GLU A 1 111 ? 7.196 8.276 -16.310 1.00 93.06 111 GLU A O 1
ATOM 884 N N . LEU A 1 112 ? 7.222 6.181 -15.507 1.00 88.56 112 LEU A N 1
ATOM 885 C CA . LEU A 1 112 ? 5.828 5.903 -15.894 1.00 88.56 112 LEU A CA 1
ATOM 886 C C . LEU A 1 112 ? 4.847 6.853 -15.190 1.00 88.56 112 LEU A C 1
ATOM 888 O O . LEU A 1 112 ? 3.965 7.428 -15.837 1.00 88.56 112 LEU A O 1
ATOM 892 N N . LYS A 1 113 ? 5.017 7.041 -13.873 1.00 89.62 113 LYS A N 1
ATOM 893 C CA . LYS A 1 113 ? 4.193 7.948 -13.059 1.00 89.62 113 LYS A CA 1
ATOM 894 C C . LYS A 1 113 ? 4.385 9.405 -13.480 1.00 89.62 113 LYS A C 1
ATOM 896 O O . LYS A 1 113 ? 3.406 10.105 -13.724 1.00 89.62 113 LYS A O 1
ATOM 901 N N . ARG A 1 114 ? 5.636 9.861 -13.606 1.00 89.00 114 ARG A N 1
ATOM 902 C CA . ARG A 1 114 ? 5.992 11.247 -13.961 1.00 89.00 114 ARG A CA 1
ATOM 903 C C . ARG A 1 114 ? 5.573 11.606 -15.384 1.00 89.00 114 ARG A C 1
ATOM 905 O O . ARG A 1 114 ? 5.050 12.692 -15.613 1.00 89.00 114 ARG A O 1
ATOM 912 N N . GLY A 1 115 ? 5.763 10.680 -16.320 1.00 81.81 115 GLY A N 1
ATOM 913 C CA . GLY A 1 115 ? 5.301 10.786 -17.699 1.00 81.81 115 GLY A CA 1
ATOM 914 C C . GLY A 1 115 ? 3.785 10.687 -17.853 1.00 81.81 115 GLY A C 1
ATOM 915 O O . GLY A 1 115 ? 3.282 10.952 -18.942 1.00 81.81 115 GLY A O 1
ATOM 916 N N . ASN A 1 116 ? 3.056 10.319 -16.787 1.00 77.19 116 ASN A N 1
ATOM 917 C CA . ASN A 1 116 ? 1.613 10.091 -16.813 1.00 77.19 116 ASN A CA 1
ATOM 918 C C . ASN A 1 116 ? 1.239 9.117 -17.955 1.00 77.19 116 ASN A C 1
ATOM 920 O O . ASN A 1 116 ? 0.312 9.339 -18.734 1.00 77.19 116 ASN A O 1
ATOM 924 N N . VAL A 1 117 ? 2.023 8.044 -18.077 1.00 74.50 117 VAL A N 1
ATOM 925 C CA . VAL A 1 117 ? 1.946 7.069 -19.178 1.00 74.50 117 VAL A CA 1
ATOM 926 C C . VAL A 1 117 ? 0.640 6.263 -19.142 1.00 74.50 117 VAL A C 1
ATOM 928 O O . VAL A 1 117 ? 0.161 5.778 -20.164 1.00 74.50 117 VAL A O 1
ATOM 931 N N . TYR A 1 118 ? 0.029 6.173 -17.962 1.00 71.75 118 TYR A N 1
ATOM 932 C CA . TYR A 1 118 ? -1.265 5.555 -17.717 1.00 71.75 118 TYR A CA 1
ATOM 933 C C . TYR A 1 118 ? -2.092 6.435 -16.766 1.00 71.75 118 TYR A C 1
ATOM 935 O O . TYR A 1 118 ? -1.540 7.112 -15.897 1.00 71.75 118 TYR A O 1
ATOM 943 N N . ARG A 1 119 ? -3.423 6.415 -16.920 1.00 61.97 119 ARG A N 1
ATOM 944 C CA . ARG A 1 119 ? -4.393 6.962 -15.957 1.00 61.97 119 ARG A CA 1
ATOM 945 C C . ARG A 1 119 ? -5.548 5.980 -15.799 1.00 61.97 119 ARG A C 1
ATOM 947 O O . ARG A 1 119 ? -6.303 5.793 -16.749 1.00 61.97 119 ARG A O 1
ATOM 954 N N . GLY A 1 120 ? -5.747 5.440 -14.597 1.00 56.91 120 GLY A N 1
ATOM 955 C CA . GLY A 1 120 ? -6.837 4.503 -14.271 1.00 56.91 120 GLY A CA 1
ATOM 956 C C . GLY A 1 120 ? -8.248 5.115 -14.237 1.00 56.91 120 GLY A C 1
ATOM 957 O O . GLY A 1 120 ? -9.093 4.694 -13.452 1.00 56.91 120 GLY A O 1
ATOM 958 N N . THR A 1 121 ? -8.532 6.150 -15.033 1.00 51.41 121 THR A N 1
ATOM 959 C CA . THR A 1 121 ? -9.813 6.872 -15.011 1.00 51.41 121 THR A CA 1
ATOM 960 C C . THR A 1 121 ? -10.730 6.470 -16.167 1.00 51.41 121 THR A C 1
ATOM 962 O O . THR A 1 121 ? -10.655 7.035 -17.254 1.00 51.41 121 THR A O 1
ATOM 965 N N . ARG A 1 122 ? -11.667 5.561 -15.866 1.00 42.28 122 ARG A N 1
ATOM 966 C CA . ARG A 1 122 ? -12.960 5.308 -16.547 1.00 42.28 122 ARG A CA 1
ATOM 967 C C . ARG A 1 122 ? -13.023 4.859 -18.016 1.00 42.28 122 ARG A C 1
ATOM 969 O O . ARG A 1 122 ? -14.099 4.406 -18.391 1.00 42.28 122 ARG A O 1
ATOM 976 N N . ASP A 1 123 ? -11.950 4.860 -18.802 1.00 43.47 123 ASP A N 1
ATOM 977 C CA . ASP A 1 123 ? -11.931 4.177 -20.112 1.00 43.47 123 ASP A CA 1
ATOM 978 C C . ASP A 1 123 ? -11.077 2.900 -20.061 1.00 43.47 123 ASP A C 1
ATOM 980 O O . ASP A 1 123 ? -9.911 2.868 -20.453 1.00 43.47 123 ASP A O 1
ATOM 984 N N . ALA A 1 124 ? -11.695 1.813 -19.591 1.00 46.50 124 ALA A N 1
ATOM 985 C CA . ALA A 1 124 ? -11.139 0.459 -19.597 1.00 46.50 124 ALA A CA 1
ATOM 986 C C . ALA A 1 124 ? -11.115 -0.138 -21.025 1.00 46.50 124 ALA A C 1
ATOM 988 O O . ALA A 1 124 ? -11.785 -1.129 -21.308 1.00 46.50 124 ALA A O 1
ATOM 989 N N . ARG A 1 125 ? -10.392 0.507 -21.952 1.00 50.41 125 ARG A N 1
ATOM 990 C CA . ARG A 1 125 ? -10.370 0.149 -23.386 1.00 50.41 125 ARG A CA 1
ATOM 991 C C . ARG A 1 125 ? -9.104 -0.552 -23.873 1.00 50.41 125 ARG A C 1
ATOM 993 O O . ARG A 1 125 ? -9.138 -1.120 -24.958 1.00 50.41 125 ARG A O 1
ATOM 1000 N N . ASP A 1 126 ? -8.023 -0.556 -23.095 1.00 57.12 126 ASP A N 1
ATOM 1001 C CA . ASP A 1 126 ? -6.824 -1.344 -23.406 1.00 57.12 126 ASP A CA 1
ATOM 1002 C C . ASP A 1 126 ? -6.372 -2.153 -22.185 1.00 57.12 126 ASP A C 1
ATOM 1004 O O . ASP A 1 126 ? -5.587 -1.694 -21.349 1.00 57.12 126 ASP A O 1
ATOM 1008 N N . GLY A 1 127 ? -6.897 -3.379 -22.088 1.00 66.44 127 GLY A N 1
ATOM 1009 C CA . GLY A 1 127 ? -6.561 -4.323 -21.022 1.00 66.44 127 GLY A CA 1
ATOM 1010 C C . GLY A 1 127 ? -5.059 -4.588 -20.913 1.00 66.44 127 GLY A C 1
ATOM 1011 O O . GLY A 1 127 ? -4.562 -4.753 -19.807 1.00 66.44 127 GLY A O 1
ATOM 1012 N N . ARG A 1 128 ? -4.297 -4.495 -22.013 1.00 71.69 128 ARG A N 1
ATOM 1013 C CA . ARG A 1 128 ? -2.862 -4.832 -22.046 1.00 71.69 128 ARG A CA 1
ATOM 1014 C C . ARG A 1 128 ? -2.004 -3.914 -21.184 1.00 71.69 128 ARG A C 1
ATOM 1016 O O . ARG A 1 128 ? -0.997 -4.360 -20.630 1.00 71.69 128 ARG A O 1
ATOM 1023 N N . VAL A 1 129 ? -2.368 -2.632 -21.085 1.00 74.06 129 VAL A N 1
ATOM 1024 C CA . VAL A 1 129 ? -1.630 -1.673 -20.248 1.00 74.06 129 VAL A CA 1
ATOM 1025 C C . VAL A 1 129 ? -1.944 -1.931 -18.776 1.00 74.06 129 VAL A C 1
ATOM 1027 O O . VAL A 1 129 ? -1.019 -1.992 -17.969 1.00 74.06 129 VAL A O 1
ATOM 1030 N N . ARG A 1 130 ? -3.215 -2.187 -18.436 1.00 80.44 130 ARG A N 1
ATOM 1031 C CA . ARG A 1 130 ? -3.617 -2.565 -17.074 1.00 80.44 130 ARG A CA 1
ATOM 1032 C C . ARG A 1 130 ? -2.992 -3.902 -16.648 1.00 80.44 130 ARG A C 1
ATOM 1034 O O . ARG A 1 130 ? -2.329 -3.931 -15.622 1.00 80.44 130 ARG A O 1
ATOM 1041 N N . GLU A 1 131 ? -3.061 -4.946 -17.474 1.00 83.75 131 GLU A N 1
ATOM 1042 C CA . GLU A 1 131 ? -2.341 -6.224 -17.296 1.00 83.75 131 GLU A CA 1
ATOM 1043 C C . GLU A 1 131 ? -0.822 -6.020 -17.136 1.00 83.75 131 GLU A C 1
ATOM 1045 O O . GLU A 1 131 ? -0.124 -6.804 -16.494 1.00 83.75 131 GLU A O 1
ATOM 1050 N N . GLY A 1 132 ? -0.260 -4.991 -17.773 1.00 83.31 132 GLY A N 1
ATOM 1051 C CA . GLY A 1 132 ? 1.126 -4.577 -17.584 1.00 83.31 132 GLY A CA 1
ATOM 1052 C C . GLY A 1 132 ? 1.384 -4.029 -16.179 1.00 83.31 132 GLY A C 1
ATOM 1053 O O . GLY A 1 132 ? 2.302 -4.487 -15.504 1.00 83.31 132 GLY A O 1
ATOM 1054 N N . VAL A 1 133 ? 0.561 -3.080 -15.729 1.00 85.88 133 VAL A N 1
ATOM 1055 C CA . VAL A 1 133 ?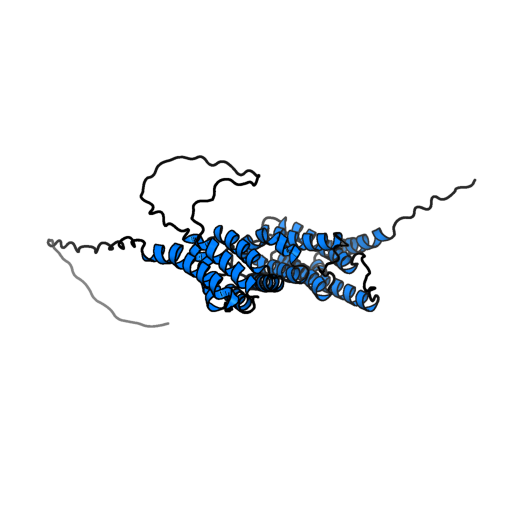 0.612 -2.484 -14.381 1.00 85.88 133 VAL A CA 1
ATOM 1056 C C . VAL A 1 133 ? 0.377 -3.558 -13.301 1.00 85.88 133 VAL A C 1
ATOM 1058 O O . VAL A 1 133 ? 1.137 -3.642 -12.336 1.00 85.88 133 VAL A O 1
ATOM 1061 N N . GLU A 1 134 ? -0.587 -4.459 -13.499 1.00 89.12 134 GLU A N 1
ATOM 1062 C CA . GLU A 1 134 ? -0.834 -5.632 -12.647 1.00 89.12 134 GLU A CA 1
ATOM 1063 C C . GLU A 1 134 ? 0.389 -6.551 -12.565 1.00 89.12 134 GLU A C 1
ATOM 1065 O O . GLU A 1 134 ? 0.818 -6.906 -11.464 1.00 89.12 134 GLU A O 1
ATOM 1070 N N . ARG A 1 135 ? 1.027 -6.874 -13.700 1.00 89.31 135 ARG A N 1
ATOM 1071 C CA . ARG A 1 135 ? 2.272 -7.662 -13.714 1.00 89.31 135 ARG A CA 1
ATOM 1072 C C . ARG A 1 135 ? 3.404 -6.991 -12.942 1.00 89.31 135 ARG A C 1
ATOM 1074 O O . ARG A 1 135 ? 4.100 -7.691 -12.215 1.00 89.31 135 ARG A O 1
ATOM 1081 N N . VAL A 1 136 ? 3.570 -5.669 -13.035 1.00 90.19 136 VAL A N 1
ATOM 1082 C CA . VAL A 1 136 ? 4.581 -4.937 -12.244 1.00 90.19 136 VAL A CA 1
ATOM 1083 C C . VAL A 1 136 ? 4.308 -5.076 -10.742 1.00 90.19 136 VAL A C 1
ATOM 1085 O O . VAL A 1 136 ? 5.232 -5.363 -9.981 1.00 90.19 136 VAL A O 1
ATOM 1088 N N . CYS A 1 137 ? 3.048 -4.949 -10.312 1.00 91.94 137 CYS A N 1
ATOM 1089 C CA . CYS A 1 137 ? 2.665 -5.126 -8.908 1.00 91.94 137 CYS A CA 1
ATOM 1090 C C . CYS A 1 137 ? 2.906 -6.569 -8.421 1.00 91.94 137 CYS A C 1
ATOM 1092 O O . CYS A 1 137 ? 3.581 -6.782 -7.412 1.00 91.94 137 CYS A O 1
ATOM 1094 N N . LEU A 1 138 ? 2.434 -7.570 -9.171 1.00 92.00 138 LEU A N 1
ATOM 1095 C CA . LEU A 1 138 ? 2.608 -8.986 -8.832 1.00 92.00 138 LEU A CA 1
ATOM 1096 C C . LEU A 1 138 ? 4.085 -9.406 -8.814 1.00 92.00 138 LEU A C 1
ATOM 1098 O O . LEU A 1 138 ? 4.504 -10.120 -7.904 1.00 92.00 138 LEU A O 1
ATOM 1102 N N . GLN A 1 139 ? 4.891 -8.924 -9.764 1.00 90.62 139 GLN A N 1
ATOM 1103 C CA . GLN A 1 139 ? 6.332 -9.170 -9.801 1.00 90.62 139 GLN A CA 1
ATOM 1104 C C . GLN A 1 139 ? 7.043 -8.548 -8.591 1.00 90.62 139 GLN A C 1
ATOM 1106 O O . GLN A 1 139 ? 7.994 -9.136 -8.075 1.00 90.62 139 GLN A O 1
ATOM 1111 N N . ALA A 1 140 ? 6.598 -7.381 -8.111 1.00 91.75 140 ALA A N 1
ATOM 1112 C CA . ALA A 1 140 ? 7.188 -6.736 -6.938 1.00 91.75 140 ALA A CA 1
ATOM 1113 C C . ALA A 1 140 ? 6.932 -7.567 -5.668 1.00 91.75 140 ALA A C 1
ATOM 1115 O O . ALA A 1 140 ? 7.830 -7.739 -4.842 1.00 91.75 140 ALA A O 1
ATOM 1116 N N . LEU A 1 141 ? 5.742 -8.163 -5.559 1.00 91.75 141 LEU A N 1
ATOM 1117 C CA . LEU A 1 141 ? 5.357 -9.047 -4.455 1.00 91.75 141 LEU A CA 1
ATOM 1118 C C . LEU A 1 141 ? 6.080 -10.400 -4.498 1.00 91.75 141 LEU A C 1
ATOM 1120 O O . LEU A 1 141 ? 6.611 -10.842 -3.479 1.00 91.75 141 LEU A O 1
ATOM 1124 N N . ASP A 1 142 ? 6.173 -11.024 -5.673 1.00 90.19 142 ASP A N 1
ATOM 1125 C CA . ASP A 1 142 ? 6.978 -12.234 -5.886 1.00 90.19 142 ASP A CA 1
ATOM 1126 C C . ASP A 1 142 ? 8.455 -11.986 -5.524 1.00 90.19 142 ASP A C 1
ATOM 1128 O O . ASP A 1 142 ? 9.054 -12.747 -4.760 1.00 90.19 142 ASP A O 1
ATOM 1132 N N . THR A 1 143 ? 9.009 -10.850 -5.957 1.00 89.06 143 THR A N 1
ATOM 1133 C CA . THR A 1 143 ? 10.366 -10.409 -5.604 1.00 89.06 143 THR A CA 1
ATOM 1134 C C . THR A 1 143 ? 10.538 -10.228 -4.091 1.00 89.06 143 THR A C 1
ATOM 1136 O O . THR A 1 143 ? 11.528 -10.697 -3.530 1.00 89.06 143 THR A O 1
ATOM 1139 N N . ALA A 1 144 ? 9.579 -9.597 -3.402 1.00 88.69 144 ALA A N 1
ATOM 1140 C CA . ALA A 1 144 ? 9.622 -9.442 -1.946 1.00 88.69 144 ALA A CA 1
ATOM 1141 C C . ALA A 1 144 ? 9.582 -10.783 -1.203 1.00 88.69 144 ALA A C 1
ATOM 1143 O O . ALA A 1 144 ? 10.276 -10.924 -0.197 1.00 88.69 144 ALA A O 1
ATOM 1144 N N . SER A 1 145 ? 8.825 -11.767 -1.703 1.00 86.62 145 SER A N 1
ATOM 1145 C CA . SER A 1 145 ? 8.731 -13.103 -1.094 1.00 86.62 145 SER A CA 1
ATOM 1146 C C . SER A 1 145 ? 10.048 -13.891 -1.153 1.00 86.62 145 SER A C 1
ATOM 1148 O O . SER A 1 145 ? 10.349 -14.667 -0.249 1.00 86.62 145 SER A O 1
ATOM 1150 N N . LYS A 1 146 ? 10.866 -13.643 -2.185 1.00 85.81 146 LYS A N 1
ATOM 1151 C CA . LYS A 1 146 ? 12.176 -14.283 -2.411 1.00 85.81 146 LYS A CA 1
ATOM 1152 C C . LYS A 1 146 ? 13.333 -13.561 -1.714 1.00 85.81 146 LYS A C 1
ATOM 1154 O O . LYS A 1 146 ? 14.437 -14.097 -1.627 1.00 85.81 146 LYS A O 1
ATOM 1159 N N . LEU A 1 147 ? 13.109 -12.338 -1.233 1.00 84.88 147 LEU A N 1
ATOM 1160 C CA . LEU A 1 147 ? 14.139 -11.472 -0.667 1.00 84.88 147 LEU A CA 1
ATOM 1161 C C . LEU A 1 147 ? 14.003 -11.303 0.848 1.00 84.88 147 LEU A C 1
ATOM 1163 O O . LEU A 1 147 ? 12.930 -11.061 1.389 1.00 84.88 147 LEU A O 1
ATOM 1167 N N . SER A 1 148 ? 15.143 -11.317 1.544 1.00 82.88 148 SER A N 1
ATOM 1168 C CA . SER A 1 148 ? 15.204 -10.936 2.960 1.00 82.88 148 SER A CA 1
ATOM 1169 C C . SER A 1 148 ? 14.774 -9.475 3.169 1.00 82.88 148 SER A C 1
ATOM 1171 O O . SER A 1 148 ? 15.137 -8.616 2.362 1.00 82.88 148 SER A O 1
ATOM 1173 N N . GLY A 1 149 ? 14.134 -9.165 4.303 1.00 81.12 149 GLY A N 1
ATOM 1174 C CA . GLY A 1 149 ? 13.508 -7.857 4.571 1.00 81.12 149 GLY A CA 1
ATOM 1175 C C . GLY A 1 149 ? 14.379 -6.601 4.403 1.00 81.12 149 GLY A C 1
ATOM 1176 O O . GLY A 1 149 ? 13.851 -5.511 4.209 1.00 81.12 149 GLY A O 1
ATOM 1177 N N . LYS A 1 150 ? 15.715 -6.729 4.368 1.00 82.25 150 LYS A N 1
ATOM 1178 C CA . LYS A 1 150 ? 16.633 -5.616 4.052 1.00 82.25 150 LYS A CA 1
ATOM 1179 C C . LYS A 1 150 ? 16.418 -4.994 2.657 1.00 82.25 150 LYS A C 1
ATOM 1181 O O . LYS A 1 150 ? 16.888 -3.886 2.435 1.00 82.25 150 LYS A O 1
ATOM 1186 N N . TYR A 1 151 ? 15.740 -5.689 1.738 1.00 86.38 151 TYR A N 1
ATOM 1187 C CA . TYR A 1 151 ? 15.397 -5.185 0.399 1.00 86.38 151 TYR A CA 1
ATOM 1188 C C . TYR A 1 151 ? 13.962 -4.659 0.282 1.00 86.38 151 TYR A C 1
ATOM 1190 O O . TYR A 1 151 ? 13.601 -4.093 -0.747 1.00 86.38 151 TYR A O 1
ATOM 1198 N N . HIS A 1 152 ? 13.123 -4.841 1.308 1.00 88.69 152 HIS A N 1
ATOM 1199 C CA . HIS A 1 152 ? 11.703 -4.496 1.211 1.00 88.69 152 HIS A CA 1
ATOM 1200 C C . HIS A 1 152 ? 11.457 -2.980 1.116 1.00 88.69 152 HIS A C 1
ATOM 1202 O O . HIS A 1 152 ? 10.399 -2.601 0.637 1.00 88.69 152 HIS A O 1
ATOM 1208 N N . SER A 1 153 ? 12.423 -2.110 1.468 1.00 91.25 153 SER A N 1
ATOM 1209 C CA . SER A 1 153 ? 12.283 -0.646 1.294 1.00 91.25 153 SER A CA 1
ATOM 1210 C C . SER A 1 153 ? 11.993 -0.265 -0.157 1.00 91.25 153 SER A C 1
ATOM 1212 O O . SER A 1 153 ? 10.923 0.263 -0.439 1.00 91.25 153 SER A O 1
ATOM 1214 N N . THR A 1 154 ? 12.884 -0.628 -1.086 1.00 92.19 154 THR A N 1
ATOM 1215 C CA . THR A 1 154 ? 12.729 -0.304 -2.510 1.00 92.19 154 THR A CA 1
ATOM 1216 C C . THR A 1 154 ? 11.471 -0.947 -3.105 1.00 92.19 154 THR A C 1
ATOM 1218 O O . THR A 1 154 ? 10.836 -0.361 -3.975 1.00 92.19 154 THR A O 1
ATOM 1221 N N . ILE A 1 155 ? 11.050 -2.122 -2.612 1.00 92.69 155 ILE A N 1
ATOM 1222 C CA . ILE A 1 155 ? 9.784 -2.739 -3.038 1.00 92.69 155 ILE A CA 1
ATOM 1223 C C . ILE A 1 155 ? 8.565 -1.950 -2.538 1.00 92.69 155 ILE A C 1
ATOM 1225 O O . ILE A 1 155 ? 7.634 -1.729 -3.309 1.00 92.69 155 ILE A O 1
ATOM 1229 N N . PHE A 1 156 ? 8.552 -1.496 -1.281 1.00 94.12 156 PHE A N 1
ATOM 1230 C CA . PHE A 1 156 ? 7.465 -0.657 -0.769 1.00 94.12 156 PHE A CA 1
ATOM 1231 C C . PHE A 1 156 ? 7.421 0.707 -1.472 1.00 94.12 156 PHE A C 1
ATOM 1233 O O . PHE A 1 156 ? 6.329 1.186 -1.762 1.00 94.12 156 PHE A O 1
ATOM 1240 N N . GLU A 1 157 ? 8.574 1.278 -1.834 1.00 95.06 157 GLU A N 1
ATOM 1241 C CA . GLU A 1 157 ? 8.668 2.481 -2.676 1.00 95.06 157 GLU A CA 1
ATOM 1242 C C . GLU A 1 157 ? 8.078 2.232 -4.076 1.00 95.06 157 GLU A C 1
ATOM 1244 O O . GLU A 1 157 ? 7.249 3.017 -4.533 1.00 95.06 157 GLU A O 1
ATOM 1249 N N . ILE A 1 158 ? 8.405 1.107 -4.732 1.00 95.12 158 ILE A N 1
ATOM 1250 C CA . ILE A 1 158 ? 7.775 0.701 -6.004 1.00 95.12 158 ILE A CA 1
ATOM 1251 C C . ILE A 1 158 ? 6.253 0.597 -5.846 1.00 95.12 158 ILE A C 1
ATOM 1253 O O . ILE A 1 158 ? 5.518 1.187 -6.634 1.00 95.12 158 ILE A O 1
ATOM 1257 N N . LEU A 1 159 ? 5.761 -0.102 -4.819 1.00 95.44 159 LEU A N 1
ATOM 1258 C CA . LEU A 1 159 ? 4.323 -0.245 -4.567 1.00 95.44 159 LEU A CA 1
ATOM 1259 C C . LEU A 1 159 ? 3.642 1.107 -4.279 1.00 95.44 159 LEU A C 1
ATOM 1261 O O . LEU A 1 159 ? 2.522 1.330 -4.729 1.00 95.44 159 LEU A O 1
ATOM 1265 N N . GLU A 1 160 ? 4.311 2.043 -3.605 1.00 95.25 160 GLU A N 1
ATOM 1266 C CA . GLU A 1 160 ? 3.801 3.401 -3.364 1.00 95.25 160 GLU A CA 1
ATOM 1267 C C . GLU A 1 160 ? 3.746 4.243 -4.650 1.00 95.25 160 GLU A C 1
ATOM 1269 O O . GLU A 1 160 ? 2.792 4.996 -4.883 1.00 95.25 160 GLU A O 1
ATOM 1274 N N . ILE A 1 161 ? 4.729 4.087 -5.539 1.00 94.62 161 ILE A N 1
ATOM 1275 C CA . ILE A 1 161 ? 4.675 4.675 -6.879 1.00 94.62 161 ILE A CA 1
ATOM 1276 C C . ILE A 1 161 ? 3.475 4.090 -7.640 1.00 94.62 161 ILE A C 1
ATOM 1278 O O . ILE A 1 161 ? 2.707 4.870 -8.206 1.00 94.62 161 ILE A O 1
ATOM 1282 N N . MET A 1 162 ? 3.253 2.771 -7.563 1.00 92.56 162 MET A N 1
ATOM 1283 C CA . MET A 1 162 ? 2.124 2.074 -8.196 1.00 92.56 162 MET A CA 1
ATOM 1284 C C . MET A 1 162 ? 0.756 2.540 -7.679 1.00 92.56 162 MET A C 1
ATOM 1286 O O . MET A 1 162 ? -0.120 2.782 -8.504 1.00 92.56 162 MET A O 1
ATOM 1290 N N . VAL A 1 163 ? 0.580 2.792 -6.371 1.00 92.56 163 VAL A N 1
ATOM 1291 C CA . VAL A 1 163 ? -0.650 3.420 -5.821 1.00 92.56 163 VAL A CA 1
ATOM 1292 C C . VAL A 1 163 ? -0.952 4.755 -6.514 1.00 92.56 163 VAL A C 1
ATOM 1294 O O . VAL A 1 163 ? -2.108 5.095 -6.750 1.00 92.56 163 VAL A O 1
ATOM 1297 N N . GLY A 1 164 ? 0.089 5.510 -6.878 1.00 89.06 164 GLY A N 1
ATOM 1298 C CA . GLY A 1 164 ? -0.043 6.765 -7.618 1.00 89.06 164 GLY A CA 1
ATOM 1299 C C . GLY A 1 164 ? -0.210 6.634 -9.139 1.00 89.06 164 GLY A C 1
ATOM 1300 O O . GLY A 1 164 ? -0.399 7.663 -9.783 1.00 89.06 164 GLY A O 1
ATOM 1301 N N . ILE A 1 165 ? -0.117 5.427 -9.708 1.00 87.12 165 ILE A N 1
ATOM 1302 C CA . ILE A 1 165 ? -0.390 5.122 -11.127 1.00 87.12 165 ILE A CA 1
ATOM 1303 C C . ILE A 1 165 ? -1.797 4.522 -11.259 1.00 87.12 165 ILE A C 1
ATOM 1305 O O . ILE A 1 165 ? -2.633 5.045 -11.997 1.00 87.12 165 ILE A O 1
ATOM 1309 N N . ASP A 1 166 ? -2.056 3.443 -10.517 1.00 86.19 166 ASP A N 1
ATOM 1310 C CA . ASP A 1 166 ? -3.363 2.808 -10.374 1.00 86.19 166 ASP A CA 1
ATOM 1311 C C . ASP A 1 166 ? -3.480 2.154 -8.994 1.00 86.19 166 ASP A C 1
ATOM 1313 O O . ASP A 1 166 ? -2.879 1.112 -8.720 1.00 86.19 166 ASP A O 1
ATOM 1317 N N . PHE A 1 167 ? -4.276 2.751 -8.111 1.00 88.00 167 PHE A N 1
ATOM 1318 C CA . PHE A 1 167 ? -4.497 2.173 -6.792 1.00 88.00 167 PHE A CA 1
ATOM 1319 C C . PHE A 1 167 ? -5.377 0.920 -6.827 1.00 88.00 167 PHE A C 1
ATOM 1321 O O . PHE A 1 167 ? -5.283 0.130 -5.895 1.00 88.00 167 PHE A O 1
ATOM 1328 N N . THR A 1 168 ? -6.198 0.709 -7.867 1.00 88.44 168 THR A N 1
ATOM 1329 C CA . THR A 1 168 ? -7.119 -0.444 -7.929 1.00 88.44 168 THR A CA 1
ATOM 1330 C C . THR A 1 168 ? -6.349 -1.755 -8.080 1.00 88.44 168 THR A C 1
ATOM 1332 O O . THR A 1 168 ? -6.620 -2.728 -7.384 1.00 88.44 168 THR A O 1
ATOM 1335 N N . VAL A 1 169 ? -5.270 -1.730 -8.867 1.00 88.44 169 VAL A N 1
ATOM 1336 C CA . VAL A 1 169 ? -4.305 -2.833 -8.997 1.00 88.44 169 VAL A CA 1
ATOM 1337 C C . VAL A 1 169 ? -3.640 -3.180 -7.656 1.00 88.44 169 VAL A C 1
ATOM 1339 O O . VAL A 1 169 ? -3.402 -4.349 -7.345 1.00 88.44 169 VAL A O 1
ATOM 1342 N N . VAL A 1 170 ? -3.341 -2.166 -6.837 1.00 90.56 170 VAL A N 1
ATOM 1343 C CA . VAL A 1 170 ? -2.745 -2.365 -5.506 1.00 90.56 170 VAL A CA 1
ATOM 1344 C C . VAL A 1 170 ? -3.798 -2.836 -4.494 1.00 90.56 170 VAL A C 1
ATOM 1346 O O . VAL A 1 170 ? -3.502 -3.704 -3.676 1.00 90.56 170 VAL A O 1
ATOM 1349 N N . GLU A 1 171 ? -5.032 -2.328 -4.580 1.00 91.06 171 GLU A N 1
ATOM 1350 C CA . GLU A 1 171 ? -6.195 -2.748 -3.784 1.00 91.06 171 GLU A CA 1
ATOM 1351 C C . GLU A 1 171 ? -6.505 -4.243 -3.954 1.00 91.06 171 GLU A C 1
ATOM 1353 O O . GLU A 1 171 ? -6.736 -4.946 -2.967 1.00 91.06 171 GLU A O 1
ATOM 1358 N N . GLU A 1 172 ? -6.445 -4.751 -5.184 1.00 90.31 172 GLU A N 1
ATOM 1359 C CA . GLU A 1 172 ? -6.610 -6.175 -5.513 1.00 90.31 172 GLU A CA 1
ATOM 1360 C C . GLU A 1 172 ? -5.491 -7.063 -4.934 1.00 90.31 172 GLU A C 1
ATOM 1362 O O . GLU A 1 172 ? -5.679 -8.264 -4.752 1.00 90.31 172 GLU A O 1
ATOM 1367 N N . SER A 1 173 ? -4.338 -6.480 -4.588 1.00 91.62 173 SER A N 1
ATOM 1368 C CA . SER A 1 173 ? -3.170 -7.197 -4.057 1.00 91.62 173 SER A CA 1
ATOM 1369 C C . SER A 1 173 ? -2.906 -6.971 -2.559 1.00 91.62 173 SER A C 1
ATOM 1371 O O . SER A 1 173 ? -1.913 -7.484 -2.034 1.00 91.62 173 SER A O 1
ATOM 1373 N N . LEU A 1 174 ? -3.773 -6.241 -1.845 1.00 92.06 174 LEU A N 1
ATOM 1374 C CA . LEU A 1 174 ? -3.556 -5.864 -0.438 1.00 92.06 174 LEU A CA 1
ATOM 1375 C C . LEU A 1 174 ? -3.298 -7.050 0.498 1.00 92.06 174 LEU A C 1
ATOM 1377 O O . LEU A 1 174 ? -2.430 -6.961 1.366 1.00 92.06 174 LEU A O 1
ATOM 1381 N N . ASP A 1 175 ? -3.970 -8.178 0.283 1.00 88.69 175 ASP A N 1
ATOM 1382 C CA . ASP A 1 175 ? -3.856 -9.355 1.153 1.00 88.69 175 ASP A CA 1
ATOM 1383 C C . ASP A 1 175 ? -2.470 -10.027 1.050 1.00 88.69 175 ASP A C 1
ATOM 1385 O O . ASP A 1 175 ? -2.035 -10.720 1.967 1.00 88.69 175 ASP A O 1
ATOM 1389 N N . LYS A 1 176 ? -1.727 -9.758 -0.036 1.00 89.50 176 LYS A N 1
ATOM 1390 C CA . LYS A 1 176 ? -0.312 -10.138 -0.212 1.00 89.50 176 LYS A CA 1
ATOM 1391 C C . LYS A 1 176 ? 0.650 -9.069 0.325 1.00 89.50 176 LYS A C 1
ATOM 1393 O O . LYS A 1 176 ? 1.772 -9.388 0.710 1.00 89.50 176 LYS A O 1
ATOM 1398 N N . ILE A 1 177 ? 0.219 -7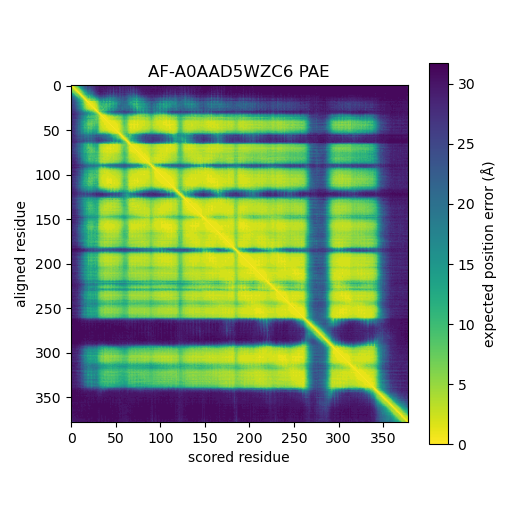.806 0.355 1.00 91.00 177 ILE A N 1
ATOM 1399 C CA . ILE A 1 177 ? 1.005 -6.656 0.828 1.00 91.00 177 ILE A CA 1
ATOM 1400 C C . ILE A 1 177 ? 1.046 -6.603 2.362 1.00 91.00 177 ILE A C 1
ATOM 1402 O O . ILE A 1 177 ? 2.113 -6.385 2.939 1.00 91.00 177 ILE A O 1
ATOM 1406 N N . PHE A 1 178 ? -0.086 -6.813 3.043 1.00 90.44 178 PHE A N 1
ATOM 1407 C CA . PHE A 1 178 ? -0.148 -6.679 4.502 1.00 90.44 178 PHE A CA 1
ATOM 1408 C C . PHE A 1 178 ? 0.772 -7.642 5.266 1.00 90.44 178 PHE A C 1
ATOM 1410 O O . PHE A 1 178 ? 1.454 -7.153 6.166 1.00 90.44 178 PHE A O 1
ATOM 1417 N N . PRO A 1 179 ? 0.897 -8.943 4.925 1.00 86.75 179 PRO A N 1
ATOM 1418 C CA . PRO A 1 179 ? 1.850 -9.827 5.594 1.00 86.75 179 PRO A CA 1
ATOM 1419 C C . PRO A 1 179 ? 3.277 -9.266 5.591 1.00 86.75 179 PRO A C 1
ATOM 1421 O O . PRO A 1 179 ? 3.918 -9.242 6.640 1.00 86.75 179 PRO A O 1
ATOM 1424 N N . LEU A 1 180 ? 3.732 -8.714 4.456 1.00 86.75 180 LEU A N 1
ATOM 1425 C CA . LEU A 1 180 ? 5.056 -8.096 4.313 1.00 86.75 180 LEU A CA 1
ATOM 1426 C C . LEU A 1 180 ? 5.213 -6.861 5.221 1.00 86.75 180 LEU A C 1
ATOM 1428 O O . LEU A 1 180 ? 6.210 -6.743 5.933 1.00 86.75 180 LEU A O 1
ATOM 1432 N N . LEU A 1 181 ? 4.214 -5.969 5.238 1.00 87.06 181 LEU A N 1
ATOM 1433 C CA . LEU A 1 181 ? 4.203 -4.747 6.061 1.00 87.06 181 LEU A CA 1
ATOM 1434 C C . LEU A 1 181 ? 4.057 -5.011 7.569 1.00 87.06 181 LEU A C 1
ATOM 1436 O O . LEU A 1 181 ? 4.453 -4.180 8.391 1.00 87.06 181 LEU A O 1
ATOM 1440 N N . LEU A 1 182 ? 3.466 -6.145 7.946 1.00 85.38 182 LEU A N 1
ATOM 1441 C CA . LEU A 1 182 ? 3.222 -6.513 9.338 1.00 85.38 182 LEU A CA 1
ATOM 1442 C C . LEU A 1 182 ? 4.344 -7.376 9.938 1.00 85.38 182 LEU A C 1
ATOM 1444 O O . LEU A 1 182 ? 4.497 -7.390 11.164 1.00 85.38 182 LEU A O 1
ATOM 1448 N N . THR A 1 183 ? 5.180 -8.030 9.119 1.00 78.25 183 THR A N 1
ATOM 1449 C CA . THR A 1 183 ? 6.375 -8.739 9.606 1.00 78.25 183 THR A CA 1
ATOM 1450 C C . THR A 1 183 ? 7.295 -7.825 10.423 1.00 78.25 183 THR A C 1
ATOM 1452 O O . THR A 1 183 ? 7.688 -6.747 9.986 1.00 78.25 183 THR A O 1
ATOM 1455 N N . ARG A 1 184 ? 7.749 -8.294 11.594 1.00 60.41 184 ARG A N 1
ATOM 1456 C CA . ARG A 1 184 ? 8.620 -7.535 12.523 1.00 60.41 184 ARG A CA 1
ATOM 1457 C C . ARG A 1 184 ? 10.040 -7.230 12.000 1.00 60.41 184 ARG A C 1
ATOM 1459 O O . ARG A 1 184 ? 10.873 -6.711 12.745 1.00 60.41 184 ARG A O 1
ATOM 1466 N N . HIS A 1 185 ? 10.368 -7.572 10.757 1.00 55.34 185 HIS A N 1
ATOM 1467 C CA . HIS A 1 185 ? 11.716 -7.428 10.209 1.00 55.34 185 HIS A CA 1
ATOM 1468 C C . HIS A 1 185 ? 12.034 -5.971 9.854 1.00 55.34 185 HIS A C 1
ATOM 1470 O O . HIS A 1 185 ? 11.859 -5.560 8.716 1.00 55.34 185 HIS A O 1
ATOM 1476 N N . LYS A 1 186 ? 12.558 -5.224 10.839 1.00 54.62 186 LYS A N 1
ATOM 1477 C CA . LYS A 1 186 ? 13.144 -3.874 10.701 1.00 54.62 186 LYS A CA 1
ATOM 1478 C C . LYS A 1 186 ? 12.320 -2.945 9.796 1.00 54.62 186 LYS A C 1
ATOM 1480 O O . LYS A 1 186 ? 12.707 -2.713 8.656 1.00 54.62 186 LYS A O 1
ATOM 1485 N N . SER A 1 187 ? 11.233 -2.388 10.342 1.00 57.59 187 SER A N 1
ATOM 1486 C CA . SER A 1 187 ? 10.393 -1.382 9.671 1.00 57.59 187 SER A CA 1
ATOM 1487 C C . SER A 1 187 ? 11.246 -0.348 8.931 1.00 57.59 187 SER A C 1
ATOM 1489 O O . SER A 1 187 ? 11.901 0.488 9.553 1.00 57.59 187 SER A O 1
ATOM 1491 N N . THR A 1 188 ? 11.239 -0.415 7.603 1.00 78.25 188 THR A N 1
ATOM 1492 C CA . THR A 1 188 ? 11.893 0.569 6.739 1.00 78.25 188 THR A CA 1
ATOM 1493 C C . THR A 1 188 ? 11.051 1.850 6.711 1.00 78.25 188 THR A C 1
ATOM 1495 O O . THR A 1 188 ? 9.842 1.769 6.933 1.00 78.25 188 THR A O 1
ATOM 1498 N N . PRO A 1 189 ? 11.622 3.037 6.426 1.00 83.69 189 PRO A N 1
ATOM 1499 C CA . PRO A 1 189 ? 10.840 4.276 6.305 1.00 83.69 189 PRO A CA 1
ATOM 1500 C C . PRO A 1 189 ? 9.776 4.222 5.195 1.00 83.69 189 PRO A C 1
ATOM 1502 O O . PRO A 1 189 ? 8.739 4.875 5.297 1.00 83.69 189 PRO A O 1
ATOM 1505 N N . ALA A 1 190 ? 10.005 3.398 4.169 1.00 89.44 190 ALA A N 1
ATOM 1506 C CA . ALA A 1 190 ? 9.070 3.167 3.074 1.00 89.44 190 ALA A CA 1
ATOM 1507 C C . ALA A 1 190 ? 7.779 2.443 3.499 1.00 89.44 190 ALA A C 1
ATOM 1509 O O . ALA A 1 190 ? 6.724 2.698 2.925 1.00 89.44 190 ALA A O 1
ATOM 1510 N N . ALA A 1 191 ? 7.822 1.572 4.517 1.00 90.69 191 ALA A N 1
ATOM 1511 C CA . ALA A 1 191 ? 6.640 0.818 4.943 1.00 90.69 191 ALA A CA 1
ATOM 1512 C C . ALA A 1 191 ? 5.538 1.743 5.526 1.00 90.69 191 ALA A C 1
ATOM 1514 O O . ALA A 1 191 ? 4.390 1.652 5.081 1.00 90.69 191 ALA A O 1
ATOM 1515 N N . PRO A 1 192 ? 5.853 2.695 6.438 1.00 91.75 192 PRO A N 1
ATOM 1516 C CA . PRO A 1 192 ? 4.929 3.761 6.820 1.00 91.75 192 PRO A CA 1
ATOM 1517 C C . PRO A 1 192 ? 4.500 4.661 5.658 1.00 91.75 192 PRO A C 1
ATOM 1519 O O . PRO A 1 192 ? 3.343 5.070 5.629 1.00 91.75 192 PRO A O 1
ATOM 1522 N N . SER A 1 193 ? 5.391 4.970 4.705 1.00 93.38 193 SER A N 1
ATOM 1523 C CA . SER A 1 193 ? 5.049 5.821 3.553 1.00 93.38 193 SER A CA 1
ATOM 1524 C C . SER A 1 193 ? 3.957 5.180 2.692 1.00 93.38 193 SER A C 1
ATOM 1526 O O . SER A 1 193 ? 2.888 5.766 2.520 1.00 93.38 193 SER A O 1
ATOM 1528 N N . LEU A 1 194 ? 4.141 3.913 2.302 1.00 94.81 194 LEU A N 1
ATOM 1529 C CA . LEU A 1 194 ? 3.140 3.130 1.575 1.00 94.81 194 LEU A CA 1
ATOM 1530 C C . LEU A 1 194 ? 1.798 3.062 2.323 1.00 94.81 194 LEU A C 1
ATOM 1532 O O . LEU A 1 194 ? 0.756 3.337 1.730 1.00 94.81 194 LEU A O 1
ATOM 1536 N N . ILE A 1 195 ? 1.799 2.763 3.629 1.00 94.50 195 ILE A N 1
ATOM 1537 C CA . ILE A 1 195 ? 0.572 2.767 4.448 1.00 94.50 195 ILE A CA 1
ATOM 1538 C C . ILE A 1 195 ? -0.104 4.143 4.459 1.00 94.50 195 ILE A C 1
ATOM 1540 O O . ILE A 1 195 ? -1.328 4.227 4.348 1.00 94.50 195 ILE A O 1
ATOM 1544 N N . ASN A 1 196 ? 0.664 5.227 4.556 1.00 94.56 196 ASN A N 1
ATOM 1545 C CA . ASN A 1 196 ? 0.128 6.584 4.559 1.00 94.56 196 ASN A CA 1
ATOM 1546 C C . ASN A 1 196 ? -0.488 6.964 3.204 1.00 94.56 196 ASN A C 1
ATOM 1548 O O . ASN A 1 196 ? -1.580 7.539 3.169 1.00 94.56 196 ASN A O 1
ATOM 1552 N N . SER A 1 197 ? 0.171 6.594 2.105 1.00 94.94 197 SER A N 1
ATOM 1553 C CA . SER A 1 197 ? -0.324 6.761 0.735 1.00 94.94 197 SER A CA 1
ATOM 1554 C C . SER A 1 197 ? -1.588 5.932 0.472 1.00 94.94 197 SER A C 1
ATOM 1556 O O . SER A 1 197 ? -2.527 6.422 -0.163 1.00 94.94 197 SER A O 1
ATOM 1558 N N . LEU A 1 198 ? -1.685 4.719 1.028 1.00 95.38 198 LEU A N 1
ATOM 1559 C CA . LEU A 1 198 ? -2.912 3.918 1.001 1.00 95.38 198 LEU A CA 1
ATOM 1560 C C . LEU A 1 198 ? -4.032 4.580 1.823 1.00 95.38 198 LEU A C 1
ATOM 1562 O O . LEU A 1 198 ? -5.116 4.797 1.284 1.00 95.38 198 LEU A O 1
ATOM 1566 N N . PHE A 1 199 ? -3.775 5.001 3.070 1.00 95.44 199 PHE A N 1
ATOM 1567 C CA . PHE A 1 199 ? -4.763 5.715 3.894 1.00 95.44 199 PHE A CA 1
ATOM 1568 C C . PHE A 1 199 ? -5.350 6.933 3.178 1.00 95.44 199 PHE A C 1
ATOM 1570 O O . PHE A 1 199 ? -6.569 7.108 3.161 1.00 95.44 199 PHE A O 1
ATOM 1577 N N . GLU A 1 200 ? -4.508 7.759 2.553 1.00 94.44 200 GLU A N 1
ATOM 1578 C CA . GLU A 1 200 ? -4.971 8.887 1.743 1.00 94.44 200 GLU A CA 1
ATOM 1579 C C . GLU A 1 200 ? -5.868 8.457 0.586 1.00 94.44 200 GLU A C 1
ATOM 1581 O O . GLU A 1 200 ? -6.881 9.101 0.315 1.00 94.44 200 GLU A O 1
ATOM 1586 N N . THR A 1 201 ? -5.480 7.396 -0.113 1.00 93.50 201 THR A N 1
ATOM 1587 C CA . THR A 1 201 ? -6.143 6.956 -1.338 1.00 93.50 201 THR A CA 1
ATOM 1588 C C . THR A 1 201 ? -7.511 6.352 -1.039 1.00 93.50 201 THR A C 1
ATOM 1590 O O . THR A 1 201 ? -8.498 6.793 -1.620 1.00 93.50 201 THR A O 1
ATOM 1593 N N . PHE A 1 202 ? -7.614 5.473 -0.040 1.00 93.88 202 PHE A N 1
ATOM 1594 C CA . PHE A 1 202 ? -8.894 4.942 0.444 1.00 93.88 202 PHE A CA 1
ATOM 1595 C C . PHE A 1 202 ? -9.772 6.015 1.114 1.00 93.88 202 PHE A C 1
ATOM 1597 O O . PHE A 1 202 ? -11.001 5.957 1.044 1.00 93.88 202 PHE A O 1
ATOM 1604 N N . THR A 1 203 ? -9.175 7.055 1.708 1.00 93.81 203 THR A N 1
ATOM 1605 C CA . THR A 1 203 ? -9.926 8.224 2.200 1.00 93.81 203 THR A CA 1
ATOM 1606 C C . THR A 1 203 ? -10.541 9.010 1.040 1.00 93.81 203 THR A C 1
ATOM 1608 O O . THR A 1 203 ? -11.748 9.245 1.042 1.00 93.81 203 THR A O 1
ATOM 1611 N N . LYS A 1 204 ? -9.751 9.348 0.009 1.00 91.56 204 LYS A N 1
ATOM 1612 C CA . LYS A 1 204 ? -10.216 10.043 -1.209 1.00 91.56 204 LYS A CA 1
ATOM 1613 C C . LYS A 1 204 ? -11.244 9.209 -1.992 1.00 91.56 204 LYS A C 1
ATOM 1615 O O . LYS A 1 204 ? -12.235 9.761 -2.465 1.00 91.56 204 LYS A O 1
ATOM 1620 N N . GLY A 1 205 ? -11.034 7.893 -2.077 1.00 89.25 205 GLY A N 1
ATOM 1621 C CA . GLY A 1 205 ? -11.926 6.914 -2.710 1.00 89.25 205 GLY A CA 1
ATOM 1622 C C . GLY A 1 205 ? -13.208 6.603 -1.928 1.00 89.25 205 GLY A C 1
ATOM 1623 O O . GLY A 1 205 ? -14.103 5.964 -2.471 1.00 89.25 205 GLY A O 1
ATOM 1624 N N . ARG A 1 206 ? -13.336 7.108 -0.691 1.00 91.62 206 ARG A N 1
ATOM 1625 C CA . ARG A 1 206 ? -14.468 6.886 0.229 1.00 91.62 206 ARG A CA 1
ATOM 1626 C C . ARG A 1 206 ? -14.657 5.435 0.704 1.00 91.62 206 ARG A C 1
ATOM 1628 O O . ARG A 1 206 ? -15.753 5.075 1.112 1.00 91.62 206 ARG A O 1
ATOM 1635 N N . THR A 1 207 ? -13.586 4.643 0.698 1.00 92.50 207 THR A N 1
ATOM 1636 C CA . THR A 1 207 ? -13.559 3.195 0.997 1.00 92.50 207 THR A CA 1
ATOM 1637 C C . THR A 1 207 ? -12.637 2.838 2.177 1.00 92.50 207 THR A C 1
ATOM 1639 O O . THR A 1 207 ? -12.210 1.695 2.339 1.00 92.50 207 THR A O 1
ATOM 1642 N N . LEU A 1 208 ? -12.296 3.819 3.025 1.00 94.81 208 LEU A N 1
ATOM 1643 C CA . LEU A 1 208 ? -11.432 3.629 4.205 1.00 94.81 208 LEU A CA 1
ATOM 1644 C C . LEU A 1 208 ? -11.926 2.538 5.175 1.00 94.81 208 LEU A C 1
ATOM 1646 O O . LEU A 1 208 ? -11.113 1.876 5.807 1.00 94.81 208 LEU A O 1
ATOM 1650 N N . ASP A 1 209 ? -13.232 2.334 5.292 1.00 94.56 209 ASP A N 1
ATOM 1651 C CA . ASP A 1 209 ? -13.851 1.254 6.062 1.00 94.56 209 ASP A CA 1
ATOM 1652 C C . ASP A 1 209 ? -13.465 -0.140 5.534 1.00 94.56 209 ASP A C 1
ATOM 1654 O O . ASP A 1 209 ? -13.073 -1.000 6.325 1.00 94.56 209 ASP A O 1
ATOM 1658 N N . ILE A 1 210 ? -13.449 -0.332 4.210 1.00 92.69 210 ILE A N 1
ATOM 1659 C CA . ILE A 1 210 ? -12.974 -1.566 3.561 1.00 92.69 210 ILE A CA 1
ATOM 1660 C C . ILE A 1 210 ? -11.486 -1.784 3.868 1.00 92.69 210 ILE A C 1
ATOM 1662 O O . ILE A 1 210 ? -11.084 -2.874 4.279 1.00 92.69 210 ILE A O 1
ATOM 1666 N N . PHE A 1 211 ? -10.669 -0.733 3.733 1.00 94.50 211 PHE A N 1
ATOM 1667 C CA . PHE A 1 211 ? -9.235 -0.782 4.043 1.00 94.50 211 PHE A CA 1
ATOM 1668 C C . PHE A 1 211 ? -8.968 -1.152 5.507 1.00 94.50 211 PHE A C 1
ATOM 1670 O O . PHE A 1 211 ? -8.138 -2.018 5.787 1.00 94.50 211 PHE A O 1
ATOM 1677 N N . MET A 1 212 ? -9.715 -0.550 6.439 1.00 95.06 212 MET A N 1
ATOM 1678 C CA . MET A 1 212 ? -9.637 -0.884 7.860 1.00 95.06 212 MET A CA 1
ATOM 1679 C C . MET A 1 212 ? -10.034 -2.337 8.121 1.00 95.06 212 MET A C 1
ATOM 1681 O O . MET A 1 212 ? -9.319 -3.023 8.845 1.00 95.06 212 MET A O 1
ATOM 1685 N N . SER A 1 213 ? -11.107 -2.837 7.499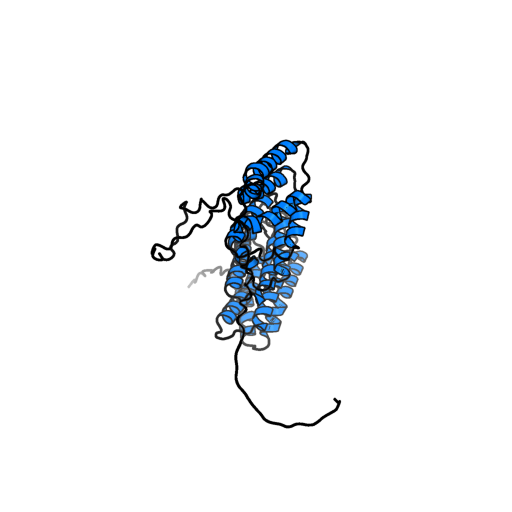 1.00 93.81 213 SER A N 1
ATOM 1686 C CA . SER A 1 213 ? -11.527 -4.233 7.658 1.00 93.81 213 SER A CA 1
ATOM 1687 C C . SER A 1 213 ? -10.425 -5.214 7.243 1.00 93.81 213 SER A C 1
ATOM 1689 O O . SER A 1 213 ? -10.163 -6.176 7.966 1.00 93.81 213 SER A O 1
ATOM 1691 N N . ARG A 1 214 ? -9.738 -4.961 6.117 1.00 92.62 214 ARG A N 1
ATOM 1692 C CA . ARG A 1 214 ? -8.637 -5.826 5.656 1.00 92.62 214 ARG A CA 1
ATOM 1693 C C . ARG A 1 214 ? -7.382 -5.709 6.530 1.00 92.62 214 ARG A C 1
ATOM 1695 O O . ARG A 1 214 ? -6.777 -6.730 6.841 1.00 92.62 214 ARG A O 1
ATOM 1702 N N . ILE A 1 215 ? -7.016 -4.503 6.985 1.00 92.62 215 ILE A N 1
ATOM 1703 C CA . ILE A 1 215 ? -5.892 -4.315 7.925 1.00 92.62 215 ILE A CA 1
ATOM 1704 C C . ILE A 1 215 ? -6.123 -5.076 9.229 1.00 92.62 215 ILE A C 1
ATOM 1706 O O . ILE A 1 215 ? -5.199 -5.723 9.715 1.00 92.62 215 ILE A O 1
ATOM 1710 N N . LEU A 1 216 ? -7.325 -4.996 9.807 1.00 91.69 216 LEU A N 1
ATOM 1711 C CA . LEU A 1 216 ? -7.626 -5.655 11.080 1.00 91.69 216 LEU A CA 1
ATOM 1712 C C . LEU A 1 216 ? -7.576 -7.183 10.936 1.00 91.69 216 LEU A C 1
ATOM 1714 O O . LEU A 1 216 ? -6.904 -7.834 11.733 1.00 91.69 216 LEU A O 1
ATOM 1718 N N . GLY A 1 217 ? -8.155 -7.737 9.863 1.00 89.69 217 GLY A N 1
ATOM 1719 C CA . GLY A 1 217 ? -8.047 -9.169 9.560 1.00 89.69 217 GLY A CA 1
ATOM 1720 C C . GLY A 1 217 ? -6.602 -9.636 9.328 1.00 89.69 217 GLY A C 1
ATOM 1721 O O . GLY A 1 217 ? -6.197 -10.678 9.838 1.00 89.69 217 GLY A O 1
ATOM 1722 N N . ALA A 1 218 ? -5.779 -8.843 8.632 1.00 88.62 218 ALA A N 1
ATOM 1723 C CA . ALA A 1 218 ? -4.358 -9.148 8.457 1.00 88.62 218 ALA A CA 1
ATOM 1724 C C . ALA A 1 218 ? -3.558 -9.030 9.770 1.00 88.62 218 ALA A C 1
ATOM 1726 O O . ALA A 1 218 ? -2.622 -9.797 10.005 1.00 88.62 218 ALA A O 1
ATOM 1727 N N . LEU A 1 219 ? -3.929 -8.088 10.643 1.00 87.88 219 LEU A N 1
ATOM 1728 C CA . LEU A 1 219 ? -3.337 -7.925 11.969 1.00 87.88 219 LEU A CA 1
ATOM 1729 C C . LEU A 1 219 ? -3.654 -9.104 12.889 1.00 87.88 219 LEU A C 1
ATOM 1731 O O . LEU A 1 219 ? -2.780 -9.482 13.669 1.00 87.88 219 LEU A O 1
ATOM 1735 N N . ASP A 1 220 ? -4.842 -9.710 12.818 1.00 83.56 220 ASP A N 1
ATOM 1736 C CA . ASP A 1 220 ? -5.217 -10.840 13.680 1.00 83.56 220 ASP A CA 1
ATOM 1737 C C . ASP A 1 220 ? -4.213 -12.005 13.595 1.00 83.56 220 ASP A C 1
ATOM 1739 O O . ASP A 1 220 ? -3.810 -12.526 14.638 1.00 83.56 220 ASP A O 1
ATOM 1743 N N . GLY A 1 221 ? -3.688 -12.302 12.400 1.00 77.25 221 GLY A N 1
ATOM 1744 C CA . GLY A 1 221 ? -2.682 -13.348 12.164 1.00 77.25 221 GLY A CA 1
ATOM 1745 C C . GLY A 1 221 ? -1.236 -13.035 12.588 1.00 77.25 221 GLY A C 1
ATOM 1746 O O . GLY A 1 221 ? -0.370 -13.890 12.413 1.00 77.25 221 GLY A O 1
ATOM 1747 N N . VAL A 1 222 ? -0.935 -11.841 13.122 1.00 81.31 222 VAL A N 1
ATOM 1748 C CA . VAL A 1 222 ? 0.447 -11.402 13.419 1.00 81.31 222 VAL A CA 1
ATOM 1749 C C . VAL A 1 222 ? 0.637 -11.012 14.889 1.00 81.31 222 VAL A C 1
ATOM 1751 O O . VAL A 1 222 ? -0.211 -10.365 15.504 1.00 81.31 222 VAL A O 1
ATOM 1754 N N . ASP A 1 223 ? 1.791 -11.344 15.472 1.00 78.75 223 ASP A N 1
ATOM 1755 C CA . ASP A 1 223 ? 2.134 -10.919 16.831 1.00 78.75 223 ASP A CA 1
ATOM 1756 C C . ASP A 1 223 ? 2.487 -9.422 16.900 1.00 78.75 223 ASP A C 1
ATOM 1758 O O . ASP A 1 223 ? 3.622 -9.002 16.639 1.00 78.75 223 ASP A O 1
ATOM 1762 N N . GLY A 1 224 ? 1.544 -8.609 17.372 1.00 82.25 224 GLY A N 1
ATOM 1763 C CA . GLY A 1 224 ? 1.720 -7.175 17.625 1.00 82.25 224 GLY A CA 1
ATOM 1764 C C . GLY A 1 224 ? 1.117 -6.291 16.533 1.00 82.25 224 GLY A C 1
ATOM 1765 O O . GLY A 1 224 ? 0.115 -6.652 15.929 1.00 82.25 224 GLY A O 1
ATOM 1766 N N . MET A 1 225 ? 1.711 -5.111 16.324 1.00 82.88 225 MET A N 1
ATOM 1767 C CA . MET A 1 225 ? 1.168 -4.045 15.462 1.00 82.88 225 MET A CA 1
ATOM 1768 C C . MET A 1 225 ? 1.953 -3.812 14.161 1.00 82.88 225 MET A C 1
ATOM 1770 O O . MET A 1 225 ? 1.603 -2.916 13.397 1.00 82.88 225 MET A O 1
ATOM 1774 N N . GLY A 1 226 ? 3.036 -4.558 13.911 1.00 83.88 226 GLY A N 1
ATOM 1775 C CA . GLY A 1 226 ? 3.905 -4.341 12.746 1.00 83.88 226 GLY A CA 1
ATOM 1776 C C . GLY A 1 226 ? 4.313 -2.868 12.577 1.00 83.88 226 GLY A C 1
ATOM 1777 O O . GLY A 1 226 ? 4.676 -2.195 13.546 1.00 83.88 226 GLY A O 1
ATOM 1778 N N . VAL A 1 227 ? 4.171 -2.353 11.354 1.00 83.56 227 VAL A N 1
ATOM 1779 C CA . VAL A 1 227 ? 4.401 -0.946 10.970 1.00 83.56 227 VAL A CA 1
ATOM 1780 C C . VAL A 1 227 ? 3.579 0.095 11.761 1.00 83.56 227 VAL A C 1
ATOM 1782 O O . VAL A 1 227 ? 3.973 1.259 11.855 1.00 83.56 227 VAL A O 1
ATOM 1785 N N . PHE A 1 228 ? 2.465 -0.290 12.395 1.00 85.25 228 PHE A N 1
ATOM 1786 C CA . PHE A 1 228 ? 1.643 0.619 13.207 1.00 85.25 228 PHE A CA 1
ATOM 1787 C C . PHE A 1 228 ? 2.208 0.859 14.616 1.00 85.25 228 PHE A C 1
ATOM 1789 O O . PHE A 1 228 ? 1.830 1.834 15.267 1.00 85.25 228 PHE A O 1
ATOM 1796 N N . GLY A 1 229 ? 3.145 0.023 15.085 1.00 79.56 229 GLY A N 1
ATOM 1797 C CA . GLY A 1 229 ? 3.729 0.134 16.428 1.00 79.56 229 GLY A CA 1
ATOM 1798 C C . GLY A 1 229 ? 4.506 1.433 16.683 1.00 79.56 229 GLY A C 1
ATOM 1799 O O . GLY A 1 229 ? 4.622 1.855 17.828 1.00 79.56 229 GLY A O 1
ATOM 1800 N N . GLY A 1 230 ? 4.998 2.092 15.627 1.00 76.81 230 GLY A N 1
ATOM 1801 C CA . GLY A 1 230 ? 5.724 3.367 15.709 1.00 76.81 230 GLY A CA 1
ATOM 1802 C C . GLY A 1 230 ? 4.844 4.624 15.774 1.00 76.81 230 GLY A C 1
ATOM 1803 O O . GLY A 1 230 ? 5.373 5.728 15.713 1.00 76.81 230 GLY A O 1
ATOM 1804 N N . GLY A 1 231 ? 3.513 4.496 15.832 1.00 83.75 231 GLY A N 1
ATOM 1805 C CA . GLY A 1 231 ? 2.581 5.624 15.982 1.00 83.75 231 GLY A CA 1
ATOM 1806 C C . GLY A 1 231 ? 2.342 6.478 14.727 1.00 83.75 231 GLY A C 1
ATOM 1807 O O . GLY A 1 231 ? 1.212 6.907 14.517 1.00 83.75 231 GLY A O 1
ATOM 1808 N N . VAL A 1 232 ? 3.336 6.662 13.849 1.00 90.00 232 VAL A N 1
ATOM 1809 C CA . VAL A 1 232 ? 3.242 7.502 12.629 1.00 90.00 232 VAL A CA 1
ATOM 1810 C C . VAL A 1 232 ? 2.028 7.139 11.759 1.00 90.00 232 VAL A C 1
ATOM 1812 O O . VAL A 1 232 ? 1.253 8.007 11.357 1.00 90.00 232 VAL A O 1
ATOM 1815 N N . CYS A 1 233 ? 1.811 5.845 11.514 1.00 92.00 233 CYS A N 1
ATOM 1816 C CA . CYS A 1 233 ? 0.681 5.357 10.719 1.00 92.00 233 CYS A CA 1
ATOM 1817 C C . CYS A 1 233 ? -0.675 5.598 11.410 1.00 92.00 233 CYS A C 1
ATOM 1819 O O . CYS A 1 233 ? -1.671 5.872 10.742 1.00 92.00 233 CYS A O 1
ATOM 1821 N N . LEU A 1 234 ? -0.719 5.535 12.748 1.00 94.06 234 LEU A N 1
ATOM 1822 C CA . LEU A 1 234 ? -1.918 5.867 13.524 1.00 94.06 234 LEU A CA 1
ATOM 1823 C C . LEU A 1 234 ? -2.200 7.372 13.455 1.00 94.06 234 LEU A C 1
ATOM 1825 O O . LEU A 1 234 ? -3.344 7.769 13.259 1.00 94.06 234 LEU A O 1
ATOM 1829 N N . GLU A 1 235 ? -1.177 8.226 13.530 1.00 94.50 235 GLU A N 1
ATOM 1830 C CA . GLU A 1 235 ? -1.357 9.668 13.353 1.00 94.50 235 GLU A CA 1
ATOM 1831 C C . GLU A 1 235 ? -1.920 10.000 11.963 1.00 94.50 235 GLU A C 1
ATOM 1833 O O . GLU A 1 235 ? -2.875 10.775 11.854 1.00 94.50 235 GLU A O 1
ATOM 1838 N N . ARG A 1 236 ? -1.406 9.362 10.901 1.00 95.00 236 ARG A N 1
ATOM 1839 C CA . ARG A 1 236 ? -1.951 9.527 9.546 1.00 95.00 236 ARG A CA 1
ATOM 1840 C C . ARG A 1 236 ? -3.405 9.075 9.452 1.00 95.00 236 ARG A C 1
ATOM 1842 O O . ARG A 1 236 ? -4.215 9.817 8.895 1.00 95.00 236 ARG A O 1
ATOM 1849 N N . PHE A 1 237 ? -3.747 7.921 10.025 1.00 96.62 237 PHE A N 1
ATOM 1850 C CA . PHE A 1 237 ? -5.133 7.466 10.137 1.00 96.62 237 PHE A CA 1
ATOM 1851 C C . PHE A 1 237 ? -6.010 8.510 10.848 1.00 96.62 237 PHE A C 1
ATOM 1853 O O . PHE A 1 237 ? -7.048 8.899 10.321 1.00 96.62 237 PHE A O 1
ATOM 1860 N N . GLY A 1 238 ? -5.565 9.052 11.986 1.00 95.25 238 GLY A N 1
ATOM 1861 C CA . GLY A 1 238 ? -6.281 10.102 12.718 1.00 95.25 238 GLY A CA 1
ATOM 1862 C C . GLY A 1 238 ? -6.465 11.400 11.921 1.00 95.25 238 GLY A C 1
ATOM 1863 O O . GLY A 1 238 ? -7.529 12.018 11.978 1.00 95.25 238 GLY A O 1
ATOM 1864 N N . ASN A 1 239 ? -5.466 11.797 11.131 1.00 95.44 239 ASN A N 1
ATOM 1865 C CA . ASN A 1 239 ? -5.584 12.932 10.215 1.00 95.44 239 ASN A CA 1
ATOM 1866 C C . ASN A 1 239 ? -6.618 12.647 9.110 1.00 95.44 239 ASN A C 1
ATOM 1868 O O . ASN A 1 239 ? -7.489 13.486 8.875 1.00 95.44 239 ASN A O 1
ATOM 1872 N N . CYS A 1 240 ? -6.614 11.447 8.519 1.00 95.31 240 CYS A N 1
ATOM 1873 C CA . CYS A 1 240 ? -7.641 11.020 7.564 1.00 95.31 240 CYS A CA 1
ATOM 1874 C C . CYS A 1 240 ? -9.046 11.052 8.189 1.00 95.31 240 CYS A C 1
ATOM 1876 O O . CYS A 1 240 ? -9.939 11.681 7.621 1.00 95.31 240 CYS A O 1
ATOM 1878 N N . VAL A 1 241 ? -9.221 10.497 9.399 1.00 94.69 241 VAL A N 1
ATOM 1879 C CA . VAL A 1 241 ? -10.486 10.519 10.162 1.00 94.69 241 VAL A CA 1
ATOM 1880 C C . VAL A 1 241 ? -11.040 11.935 10.319 1.00 94.69 241 VAL A C 1
ATOM 1882 O O . VAL A 1 241 ? -12.233 12.150 10.117 1.00 94.69 241 VAL A O 1
ATOM 1885 N N . SER A 1 242 ? -10.185 12.920 10.607 1.00 91.69 242 SER A N 1
ATOM 1886 C CA . SER A 1 242 ? -10.612 14.320 10.763 1.00 91.69 242 SER A CA 1
ATOM 1887 C C . SER A 1 242 ? -11.129 14.985 9.473 1.00 91.69 242 SER A C 1
ATOM 1889 O O . SER A 1 242 ? -11.787 16.024 9.543 1.00 91.69 242 SER A O 1
ATOM 1891 N N . THR A 1 243 ? -10.862 14.372 8.312 1.00 91.75 243 THR A N 1
ATOM 1892 C CA . THR A 1 243 ? -11.312 14.806 6.975 1.00 91.75 243 THR A CA 1
ATOM 1893 C C . THR A 1 243 ? -12.423 13.939 6.374 1.00 91.75 243 THR A C 1
ATOM 1895 O O . THR A 1 243 ? -12.893 14.238 5.276 1.00 91.75 243 THR A O 1
ATOM 1898 N N . LEU A 1 244 ? -12.852 12.871 7.060 1.00 91.00 244 LEU A N 1
ATOM 1899 C CA . LEU A 1 244 ? -13.875 11.966 6.537 1.00 91.00 244 LEU A CA 1
ATOM 1900 C C . LEU A 1 244 ? -15.216 12.670 6.354 1.00 91.00 244 LEU A C 1
ATOM 1902 O O . LEU A 1 244 ? -15.641 13.488 7.172 1.00 91.00 244 LEU A O 1
ATOM 1906 N N . LEU A 1 245 ? -15.937 12.253 5.312 1.00 87.56 245 LEU A N 1
ATOM 1907 C CA . LEU A 1 245 ? -17.359 12.544 5.232 1.00 87.56 245 LEU A CA 1
ATOM 1908 C C . LEU A 1 245 ? -18.084 11.857 6.400 1.00 87.56 245 LEU A C 1
ATOM 1910 O O . LEU A 1 245 ? -17.749 10.712 6.721 1.00 87.56 245 LEU A O 1
ATOM 1914 N N . PRO A 1 246 ? -19.115 12.494 6.988 1.00 85.50 246 PRO A N 1
ATOM 1915 C CA . PRO A 1 246 ? -19.825 11.972 8.154 1.00 85.50 246 PRO A CA 1
ATOM 1916 C C . PRO A 1 246 ? -20.204 10.483 8.019 1.00 85.50 246 PRO A C 1
ATOM 1918 O O . PRO A 1 246 ? -19.901 9.669 8.893 1.00 85.50 246 PRO A O 1
ATOM 1921 N N . ALA A 1 247 ? -20.825 10.084 6.902 1.00 87.44 247 ALA A N 1
ATOM 1922 C CA . ALA A 1 247 ? -21.264 8.701 6.676 1.00 87.44 247 ALA A CA 1
ATOM 1923 C C . ALA A 1 247 ? -20.102 7.686 6.681 1.00 87.44 247 ALA A C 1
ATOM 1925 O O . ALA A 1 247 ? -20.218 6.617 7.275 1.00 87.44 247 ALA A O 1
ATOM 1926 N N . GLN A 1 248 ? -18.964 8.052 6.087 1.00 90.31 248 GLN A N 1
ATOM 1927 C CA . GLN A 1 248 ? -17.765 7.215 6.033 1.00 90.31 248 GLN A CA 1
ATOM 1928 C C . GLN A 1 248 ? -17.101 7.090 7.413 1.00 90.31 248 GLN A C 1
ATOM 1930 O O . GLN A 1 248 ? -16.633 6.015 7.778 1.00 90.31 248 GLN A O 1
ATOM 1935 N N . GLY A 1 249 ? -17.119 8.160 8.218 1.00 91.94 249 GLY A N 1
ATOM 1936 C CA . GLY A 1 249 ? -16.700 8.105 9.620 1.00 91.94 249 GLY A CA 1
ATOM 1937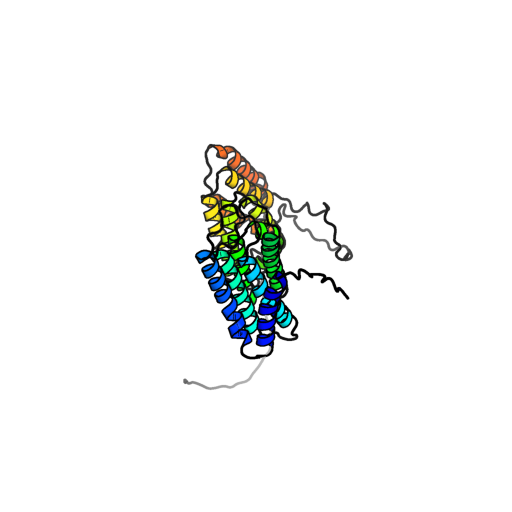 C C . GLY A 1 249 ? -17.497 7.067 10.414 1.00 91.94 249 GLY A C 1
ATOM 1938 O O . GLY A 1 249 ? -16.913 6.242 11.111 1.00 91.94 249 GLY A O 1
ATOM 1939 N N . MET A 1 250 ? -18.821 7.046 10.250 1.00 94.12 250 MET A N 1
ATOM 1940 C CA . MET A 1 250 ? -19.677 6.060 10.918 1.00 94.12 250 MET A CA 1
ATOM 1941 C C . MET A 1 250 ? -19.435 4.620 10.444 1.00 94.12 250 MET A C 1
ATOM 1943 O O . MET A 1 250 ? -19.475 3.711 11.271 1.00 94.12 250 MET A O 1
ATOM 1947 N N . ALA A 1 251 ? -19.132 4.404 9.159 1.00 94.25 251 ALA A N 1
ATOM 1948 C CA . ALA A 1 251 ? -18.748 3.087 8.643 1.00 94.25 251 ALA A CA 1
ATOM 1949 C C . ALA A 1 251 ? -17.429 2.589 9.265 1.00 94.25 251 ALA A C 1
ATOM 1951 O O . ALA A 1 251 ? -17.373 1.472 9.777 1.00 94.25 251 ALA A O 1
ATOM 1952 N N . VAL A 1 252 ? -16.399 3.443 9.325 1.00 95.75 252 VAL A N 1
ATOM 1953 C CA . VAL A 1 252 ? -15.114 3.123 9.978 1.00 95.75 252 VAL A CA 1
ATOM 1954 C C . VAL A 1 252 ? -15.298 2.838 11.473 1.00 95.75 252 VAL A C 1
ATOM 1956 O O . VAL A 1 252 ? -14.736 1.868 11.980 1.00 95.75 252 VAL A O 1
ATOM 1959 N N . LEU A 1 253 ? -16.106 3.637 12.182 1.00 96.25 253 LEU A N 1
ATOM 1960 C CA . LEU A 1 253 ? -16.416 3.392 13.594 1.00 96.25 253 LEU A CA 1
ATOM 1961 C C . LEU A 1 253 ? -17.093 2.032 13.797 1.00 96.25 253 LEU A C 1
ATOM 1963 O O . LEU A 1 253 ? -16.744 1.331 14.743 1.00 96.25 253 LEU A O 1
ATOM 1967 N N . LYS A 1 254 ? -18.015 1.655 12.903 1.00 95.19 254 LYS A N 1
ATOM 1968 C CA . LYS A 1 254 ? -18.691 0.357 12.949 1.00 95.19 254 LYS A CA 1
ATOM 1969 C C . LYS A 1 254 ? -17.716 -0.806 12.727 1.00 95.19 254 LYS A C 1
ATOM 1971 O O . LYS A 1 254 ? -17.708 -1.740 13.515 1.00 95.19 254 LYS A O 1
ATOM 1976 N N . VAL A 1 255 ? -16.835 -0.732 11.726 1.00 96.12 255 VAL A N 1
ATOM 1977 C CA . VAL A 1 255 ? -15.794 -1.761 11.507 1.00 96.12 255 VAL A CA 1
ATOM 1978 C C . VAL A 1 255 ? -14.917 -1.941 12.755 1.00 96.12 255 VAL A C 1
ATOM 1980 O O . VAL A 1 255 ? -14.626 -3.066 13.159 1.00 96.12 255 VAL A O 1
ATOM 1983 N N . LEU A 1 256 ? -14.541 -0.837 13.410 1.00 96.19 256 LEU A N 1
ATOM 1984 C CA . LEU A 1 256 ? -13.756 -0.860 14.647 1.00 96.19 256 LEU A CA 1
ATOM 1985 C C . LEU A 1 256 ? -14.536 -1.413 15.850 1.00 96.19 256 LEU A C 1
ATOM 1987 O O . LEU A 1 256 ? -13.942 -2.102 16.679 1.00 96.19 256 LEU A O 1
ATOM 1991 N N . SER A 1 257 ? -15.839 -1.125 15.967 1.00 94.56 257 SER A N 1
ATOM 1992 C CA . SER A 1 257 ? -16.665 -1.676 17.045 1.00 94.56 257 SER A CA 1
ATOM 1993 C C . SER A 1 257 ? -16.921 -3.162 16.862 1.00 94.56 257 SER A C 1
ATOM 1995 O O . SER A 1 257 ? -16.733 -3.933 17.798 1.00 94.56 257 SER A O 1
ATOM 1997 N N . ASP A 1 258 ? -17.298 -3.569 15.654 1.00 93.56 258 ASP A N 1
ATOM 1998 C CA . ASP A 1 258 ? -17.708 -4.936 15.349 1.00 93.56 258 ASP A CA 1
ATOM 1999 C C . ASP A 1 258 ? -16.518 -5.895 15.510 1.00 93.56 258 ASP A C 1
ATOM 2001 O O . ASP A 1 258 ? -16.669 -6.980 16.067 1.00 93.56 258 ASP A O 1
ATOM 2005 N N . ASN A 1 259 ? -15.302 -5.468 15.149 1.00 92.00 259 ASN A N 1
ATOM 2006 C CA . ASN A 1 259 ? -14.081 -6.248 15.365 1.00 92.00 259 ASN A CA 1
ATOM 2007 C C . ASN A 1 259 ? -13.686 -6.387 16.859 1.00 92.00 259 ASN A C 1
ATOM 2009 O O . ASN A 1 259 ? -13.092 -7.393 17.232 1.00 92.00 259 ASN A O 1
ATOM 2013 N N . ILE A 1 260 ? -14.058 -5.441 17.735 1.00 90.88 260 ILE A N 1
ATOM 2014 C CA . ILE A 1 260 ? -13.884 -5.572 19.201 1.00 90.88 260 ILE A CA 1
ATOM 2015 C C . ILE A 1 260 ? -14.975 -6.454 19.827 1.00 90.88 260 ILE A C 1
ATOM 2017 O O . ILE A 1 260 ? -14.699 -7.197 20.768 1.00 90.88 260 ILE A O 1
ATOM 2021 N N . LEU A 1 261 ? -16.207 -6.359 19.321 1.00 89.44 261 LEU A N 1
ATOM 2022 C CA . LEU A 1 261 ? -17.369 -7.109 19.811 1.00 89.44 261 LEU A CA 1
ATOM 2023 C C . LEU A 1 261 ? -17.444 -8.542 19.258 1.00 89.44 261 LEU A C 1
ATOM 2025 O O . LEU A 1 261 ? -18.192 -9.364 19.786 1.00 89.44 261 LEU A O 1
ATOM 2029 N N . SER A 1 262 ? -16.652 -8.862 18.232 1.00 84.44 262 SER A N 1
ATOM 2030 C CA . SER A 1 262 ? -16.508 -10.214 17.692 1.00 84.44 262 SER A CA 1
ATOM 2031 C C . SER A 1 262 ? -15.971 -11.168 18.764 1.00 84.44 262 SER A C 1
ATOM 2033 O O . SER A 1 262 ? -14.809 -11.107 19.172 1.00 84.44 262 SER A O 1
ATOM 2035 N N . SER A 1 263 ? -16.843 -12.064 19.231 1.00 57.34 263 SER A N 1
ATOM 2036 C CA . SER A 1 263 ? -16.493 -13.121 20.181 1.00 57.34 263 SER A CA 1
ATOM 2037 C C . SER A 1 263 ? -15.416 -14.049 19.593 1.00 57.34 263 SER A C 1
ATOM 2039 O O . SER A 1 263 ? -15.440 -14.306 18.389 1.00 57.34 263 SER A O 1
ATOM 2041 N N . PRO A 1 264 ? -14.516 -14.642 20.404 1.00 54.84 264 PRO A N 1
ATOM 2042 C CA . PRO A 1 264 ? -13.540 -15.647 19.953 1.00 54.84 264 PRO A CA 1
ATOM 2043 C C . PRO A 1 264 ? -14.152 -16.988 19.467 1.00 54.84 264 PRO A C 1
ATOM 2045 O O . PRO A 1 264 ? -13.480 -18.016 19.503 1.00 54.84 264 PRO A O 1
ATOM 2048 N N . SER A 1 265 ? -15.417 -17.012 19.032 1.00 37.56 265 SER A N 1
ATOM 2049 C CA . SER A 1 265 ? -16.190 -18.217 18.703 1.00 37.56 265 SER A CA 1
ATOM 2050 C C . SER A 1 265 ? -16.891 -18.149 17.335 1.00 37.56 265 SER A C 1
ATOM 2052 O O . SER A 1 265 ? -18.100 -18.325 17.231 1.00 37.56 265 SER A O 1
ATOM 2054 N N . SER A 1 266 ? -16.122 -17.946 16.258 1.00 34.94 266 SER A N 1
ATOM 2055 C CA . SER A 1 266 ? -16.591 -18.195 14.879 1.00 34.94 266 SER A CA 1
ATOM 2056 C C . SER A 1 266 ? -15.444 -18.410 13.875 1.00 34.94 266 SER A C 1
ATOM 2058 O O . SER A 1 266 ? -15.338 -17.709 12.871 1.00 34.94 266 SER A O 1
ATOM 2060 N N . SER A 1 267 ? -14.577 -19.392 14.137 1.00 35.16 267 SER A N 1
ATOM 2061 C CA . SER A 1 267 ? -13.622 -19.934 13.154 1.00 35.16 267 SER A CA 1
ATOM 2062 C C . SER A 1 267 ? -13.853 -21.433 12.925 1.00 35.16 267 SER A C 1
ATOM 2064 O O . SER A 1 267 ? -12.981 -22.270 13.153 1.00 35.16 267 SER A O 1
ATOM 2066 N N . SER A 1 268 ? -15.057 -21.765 12.456 1.00 32.41 268 SER A N 1
ATOM 2067 C CA . SER A 1 268 ? -15.393 -23.079 11.898 1.00 32.41 268 SER A CA 1
ATOM 2068 C C . SER A 1 268 ? -16.255 -22.917 10.644 1.00 32.41 268 SER A C 1
ATOM 2070 O O . SER A 1 268 ? -17.379 -22.435 10.745 1.00 32.41 268 SER A O 1
ATOM 2072 N N . ASP A 1 269 ? -15.697 -23.364 9.518 1.00 31.62 269 ASP A N 1
ATOM 2073 C CA . ASP A 1 269 ? -16.333 -23.775 8.258 1.00 31.62 269 ASP A CA 1
ATOM 2074 C C . ASP A 1 269 ? -17.238 -22.766 7.514 1.00 31.62 269 ASP A C 1
ATOM 2076 O O . ASP A 1 269 ? -18.349 -22.449 7.930 1.00 31.62 269 ASP A O 1
ATOM 2080 N N . GLY A 1 270 ? -16.778 -22.317 6.334 1.00 29.05 270 GLY A N 1
ATOM 2081 C CA . GLY A 1 270 ? -17.503 -21.344 5.506 1.00 29.05 270 GLY A CA 1
ATOM 2082 C C . GLY A 1 270 ? -16.892 -21.031 4.132 1.00 29.05 270 GLY A C 1
ATOM 2083 O O . GLY A 1 270 ? -16.857 -19.866 3.760 1.00 29.05 270 GLY A O 1
ATOM 2084 N N . ASP A 1 271 ? -16.472 -22.067 3.397 1.00 30.98 271 ASP A N 1
ATOM 2085 C CA . ASP A 1 271 ? -16.001 -22.044 1.994 1.00 30.98 271 ASP A CA 1
ATOM 2086 C C . ASP A 1 271 ? -14.588 -21.468 1.721 1.00 30.98 271 ASP A C 1
ATOM 2088 O O . ASP A 1 271 ? -14.162 -20.466 2.292 1.00 30.98 271 ASP A O 1
ATOM 2092 N N . GLY A 1 272 ? -13.831 -22.156 0.856 1.00 27.36 272 GLY A N 1
ATOM 2093 C CA . GLY A 1 272 ? -12.396 -21.921 0.631 1.00 27.36 272 GLY A CA 1
ATOM 2094 C C . GLY A 1 272 ? -11.574 -23.211 0.535 1.00 27.36 272 GLY A C 1
ATOM 2095 O O . GLY A 1 272 ? -10.881 -23.591 1.478 1.00 27.36 272 GLY A O 1
ATOM 2096 N N . ASP A 1 273 ? -11.657 -23.884 -0.614 1.00 27.28 273 ASP A N 1
ATOM 2097 C CA . ASP A 1 273 ? -10.813 -25.037 -0.968 1.00 27.28 273 ASP A CA 1
ATOM 2098 C C . ASP A 1 273 ? -9.302 -24.679 -0.988 1.00 27.28 273 ASP A C 1
ATOM 2100 O O . ASP A 1 273 ? -8.945 -23.508 -1.117 1.00 27.28 273 ASP A O 1
ATOM 2104 N N . LEU A 1 274 ? -8.440 -25.710 -0.922 1.00 31.14 274 LEU A N 1
ATOM 2105 C CA . LEU A 1 274 ? -6.956 -25.752 -0.895 1.00 31.14 274 LEU A CA 1
ATOM 2106 C C . LEU A 1 274 ? -6.306 -26.224 0.424 1.00 31.14 274 LEU A C 1
ATOM 2108 O O . LEU A 1 274 ? -5.559 -25.522 1.102 1.00 31.14 274 LEU A O 1
ATOM 2112 N N . THR A 1 275 ? -6.517 -27.512 0.705 1.00 33.81 275 THR A N 1
ATOM 2113 C CA . THR A 1 275 ? -5.517 -28.480 1.213 1.00 33.81 275 THR A CA 1
ATOM 2114 C C . THR A 1 275 ? -4.265 -27.956 1.955 1.00 33.81 275 THR A C 1
ATOM 2116 O O . THR A 1 275 ? -3.257 -27.655 1.318 1.00 33.81 275 THR A O 1
ATOM 2119 N N . PHE A 1 276 ? -4.213 -28.089 3.290 1.00 30.47 276 PHE A N 1
ATOM 2120 C CA . PHE A 1 276 ? -2.936 -28.298 4.003 1.00 30.47 276 PHE A CA 1
ATOM 2121 C C . PHE A 1 276 ? -3.045 -29.264 5.203 1.00 30.47 276 PHE A C 1
ATOM 2123 O O . PHE A 1 276 ? -3.689 -28.999 6.212 1.00 30.47 276 PHE A O 1
ATOM 2130 N N . THR A 1 277 ? -2.376 -30.413 5.058 1.00 29.92 277 THR A N 1
ATOM 2131 C CA . THR A 1 277 ? -1.945 -31.404 6.071 1.00 29.92 277 THR A CA 1
ATOM 2132 C C . THR A 1 277 ? -2.646 -31.462 7.442 1.00 29.92 277 THR A C 1
ATOM 2134 O O . THR A 1 277 ? -2.301 -30.766 8.397 1.00 29.92 277 THR A O 1
ATOM 2137 N N . LYS A 1 278 ? -3.498 -32.482 7.580 1.00 32.47 278 LYS A N 1
ATOM 2138 C CA . LYS A 1 278 ? -4.124 -32.990 8.812 1.00 32.47 278 LYS A CA 1
ATOM 2139 C C . LYS A 1 278 ? -3.079 -33.373 9.886 1.00 32.47 278 LYS A C 1
ATOM 2141 O O . LYS A 1 278 ? -2.508 -34.462 9.822 1.00 32.47 278 LYS A O 1
ATOM 2146 N N . LYS A 1 279 ? -2.848 -32.530 10.906 1.00 34.25 279 LYS A N 1
ATOM 2147 C CA . LYS A 1 279 ? -2.105 -32.924 12.126 1.00 34.25 279 LYS A CA 1
ATOM 2148 C C . LYS A 1 279 ? -3.050 -33.516 13.178 1.00 34.25 279 LYS A C 1
ATOM 2150 O O . LYS A 1 279 ? -4.187 -33.084 13.341 1.00 34.25 279 LYS A O 1
ATOM 2155 N N . ARG A 1 280 ? -2.589 -34.586 13.828 1.00 31.55 280 ARG A N 1
ATOM 2156 C CA . ARG A 1 280 ? -3.415 -35.536 14.587 1.00 31.55 280 ARG A CA 1
ATOM 2157 C C . ARG A 1 280 ? -3.762 -34.998 15.980 1.00 31.55 280 ARG A C 1
ATOM 2159 O O . ARG A 1 280 ? -2.879 -34.561 16.707 1.00 31.55 280 ARG A O 1
ATOM 2166 N N . LYS A 1 281 ? -5.044 -35.086 16.342 1.00 38.97 281 LYS A N 1
ATOM 2167 C CA . LYS A 1 281 ? -5.576 -34.809 17.685 1.00 38.97 281 LYS A CA 1
ATOM 2168 C C . LYS A 1 281 ? -5.072 -35.882 18.667 1.00 38.97 281 LYS A C 1
ATOM 2170 O O . LYS A 1 281 ? -5.251 -37.068 18.395 1.00 38.97 281 LYS A O 1
ATOM 2175 N N . THR A 1 282 ? -4.512 -35.470 19.798 1.00 32.12 282 THR A N 1
ATOM 2176 C CA . THR A 1 282 ? -4.370 -36.272 21.028 1.00 32.12 282 THR A CA 1
ATOM 2177 C C . THR A 1 282 ? -4.812 -35.398 22.195 1.00 32.12 282 THR A C 1
ATOM 2179 O O . THR A 1 282 ? -4.553 -34.196 22.180 1.00 32.12 282 THR A O 1
ATOM 2182 N N . SER A 1 283 ? -5.564 -35.980 23.123 1.00 36.94 283 SER A N 1
ATOM 2183 C CA . SER A 1 283 ? -6.339 -35.269 24.139 1.00 36.94 283 SER A CA 1
ATOM 2184 C C . SER A 1 283 ? -5.584 -35.062 25.458 1.00 36.94 283 SER A C 1
ATOM 2186 O O . SER A 1 283 ? -4.489 -35.582 25.653 1.00 36.94 283 SER A O 1
ATOM 2188 N N . ASP A 1 284 ? -6.244 -34.313 26.343 1.00 37.12 284 ASP A N 1
ATOM 2189 C CA . ASP A 1 284 ? -6.114 -34.329 27.804 1.00 37.12 284 ASP A CA 1
ATOM 2190 C C . ASP A 1 284 ? -4.847 -33.737 28.442 1.00 37.12 284 ASP A C 1
ATOM 2192 O O . ASP A 1 284 ? -3.888 -34.420 28.795 1.00 37.12 284 ASP A O 1
ATOM 2196 N N . SER A 1 285 ? -4.956 -32.446 28.766 1.00 35.31 285 SER A N 1
ATOM 2197 C CA . SER A 1 285 ? -4.472 -31.929 30.049 1.00 35.31 285 SER A CA 1
ATOM 2198 C C . SER A 1 285 ? -5.428 -30.853 30.572 1.00 35.31 285 SER A C 1
ATOM 2200 O O . SER A 1 285 ? -5.557 -29.788 29.965 1.00 35.31 285 SER A O 1
ATOM 2202 N N . ASP A 1 286 ? -6.084 -31.138 31.695 1.00 36.12 286 ASP A N 1
ATOM 2203 C CA . ASP A 1 286 ? -6.917 -30.194 32.443 1.00 36.12 286 ASP A CA 1
ATOM 2204 C C . ASP A 1 286 ? -6.136 -28.946 32.881 1.00 36.12 286 ASP A C 1
ATOM 2206 O O . ASP A 1 286 ? -5.012 -29.050 33.374 1.00 36.12 286 ASP A O 1
ATOM 2210 N N . SER A 1 287 ? -6.764 -27.772 32.776 1.00 33.09 287 SER A N 1
ATOM 2211 C CA . SER A 1 287 ? -6.754 -26.724 33.818 1.00 33.09 287 SER A CA 1
ATOM 2212 C C . SER A 1 287 ? -7.448 -25.450 33.331 1.00 33.09 287 SER A C 1
ATOM 2214 O O . SER A 1 287 ? -6.909 -24.702 32.524 1.00 33.09 287 SER A O 1
ATOM 2216 N N . THR A 1 288 ? -8.648 -25.199 33.865 1.00 37.44 288 THR A N 1
ATOM 2217 C CA . THR A 1 288 ? -9.205 -23.874 34.224 1.00 37.44 288 THR A CA 1
ATOM 2218 C C . THR A 1 288 ? -8.657 -22.631 33.500 1.00 37.44 288 THR A C 1
ATOM 2220 O O . THR A 1 288 ? -8.284 -21.644 34.138 1.00 37.44 288 THR A O 1
ATOM 2223 N N . ALA A 1 289 ? -8.680 -22.617 32.167 1.00 42.41 289 ALA A N 1
ATOM 2224 C CA . ALA A 1 289 ? -8.577 -21.377 31.420 1.00 42.41 289 ALA A CA 1
ATOM 2225 C C . ALA A 1 289 ? -9.877 -20.601 31.661 1.00 42.41 289 ALA A C 1
ATOM 2227 O O . ALA A 1 289 ? -10.932 -20.966 31.141 1.00 42.41 289 ALA A O 1
ATOM 2228 N N . GLN A 1 290 ? -9.817 -19.541 32.473 1.00 45.31 290 GLN A N 1
ATOM 2229 C CA . GLN A 1 290 ? -10.896 -18.559 32.520 1.00 45.31 290 GLN A CA 1
ATOM 2230 C C . GLN A 1 290 ? -11.070 -18.018 31.099 1.00 45.31 290 GLN A C 1
ATOM 2232 O O . GLN A 1 290 ? -10.235 -17.247 30.621 1.00 45.31 290 GLN A O 1
ATOM 2237 N N . HIS A 1 291 ? -12.122 -18.457 30.407 1.00 49.66 291 HIS A N 1
ATOM 2238 C CA . HIS A 1 291 ? -12.444 -17.972 29.074 1.00 49.66 291 HIS A CA 1
ATOM 2239 C C . HIS A 1 291 ? -12.801 -16.491 29.179 1.00 49.66 291 HIS A C 1
ATOM 2241 O O . HIS A 1 291 ? -13.944 -16.133 29.460 1.00 49.66 291 HIS A O 1
ATOM 2247 N N . HIS A 1 292 ? -11.812 -15.623 28.953 1.00 54.38 292 HIS A N 1
ATOM 2248 C CA . HIS A 1 292 ? -12.075 -14.210 28.741 1.00 54.38 292 HIS A CA 1
ATOM 2249 C C . HIS A 1 292 ? -13.099 -14.101 27.601 1.00 54.38 292 HIS A C 1
ATOM 2251 O O . HIS A 1 292 ? -12.855 -14.658 26.528 1.00 54.38 292 HIS A O 1
ATOM 2257 N N . PRO A 1 293 ? -14.223 -13.386 27.790 1.00 67.81 293 PRO A N 1
ATOM 2258 C CA . PRO A 1 293 ? -15.295 -13.333 26.792 1.00 67.81 293 PRO A CA 1
ATOM 2259 C C . PRO A 1 293 ? -14.897 -12.644 25.474 1.00 67.81 293 PRO A C 1
ATOM 2261 O O . PRO A 1 293 ? -15.680 -12.635 24.527 1.00 67.81 293 PRO A O 1
ATOM 2264 N N . PHE A 1 294 ? -13.679 -12.098 25.389 1.00 77.81 294 PHE A N 1
ATOM 2265 C CA . PHE A 1 294 ? -13.166 -11.361 24.241 1.00 77.81 294 PHE A CA 1
ATOM 2266 C C . PHE A 1 294 ? -11.782 -11.850 23.808 1.00 77.81 294 PHE A C 1
ATOM 2268 O O . PHE A 1 294 ? -10.952 -12.240 24.635 1.00 77.81 294 PHE A O 1
ATOM 2275 N N . ASN A 1 295 ? -11.483 -11.717 22.514 1.00 84.25 295 ASN A N 1
ATOM 2276 C CA . ASN A 1 295 ? -10.141 -11.941 21.992 1.00 84.25 295 ASN A CA 1
ATOM 2277 C C . ASN A 1 295 ? -9.207 -10.774 22.376 1.00 84.25 295 ASN A C 1
ATOM 2279 O O . ASN A 1 295 ? -9.140 -9.742 21.705 1.00 84.25 295 ASN A O 1
ATOM 2283 N N . VAL A 1 296 ? -8.451 -10.949 23.464 1.00 84.94 296 VAL A N 1
ATOM 2284 C CA . VAL A 1 296 ? -7.472 -9.963 23.964 1.00 84.94 296 VAL A CA 1
ATOM 2285 C C . VAL A 1 296 ? -6.407 -9.611 22.912 1.00 84.94 296 VAL A C 1
ATOM 2287 O O . VAL A 1 296 ? -5.891 -8.492 22.918 1.00 84.94 296 VAL A O 1
ATOM 2290 N N . GLY A 1 297 ? -6.077 -10.536 22.003 1.00 84.62 297 GLY A N 1
ATOM 2291 C CA . GLY A 1 297 ? -5.144 -10.301 20.899 1.00 84.62 297 GLY A CA 1
ATOM 2292 C C . GLY A 1 297 ? -5.687 -9.282 19.899 1.00 84.62 297 GLY A C 1
ATOM 2293 O O . GLY A 1 297 ? -5.021 -8.281 19.635 1.00 84.62 297 GLY A O 1
ATOM 2294 N N . THR A 1 298 ? -6.912 -9.500 19.417 1.00 86.75 298 THR A N 1
ATOM 2295 C CA . THR A 1 298 ? -7.641 -8.587 18.519 1.00 86.75 298 THR A CA 1
ATOM 2296 C C . THR A 1 298 ? -7.860 -7.225 19.179 1.00 86.75 298 THR A C 1
ATOM 2298 O O . THR A 1 298 ? -7.455 -6.203 18.629 1.00 86.75 298 THR A O 1
ATOM 2301 N N . ILE A 1 299 ? -8.359 -7.179 20.423 1.00 89.25 299 ILE A N 1
ATOM 2302 C CA . ILE A 1 299 ? -8.572 -5.914 21.155 1.00 89.25 299 ILE A CA 1
ATOM 2303 C C . ILE A 1 299 ? -7.294 -5.073 21.230 1.00 89.25 299 ILE A C 1
ATOM 2305 O O . ILE A 1 299 ? -7.334 -3.873 20.962 1.00 89.25 299 ILE A O 1
ATOM 2309 N N . LYS A 1 300 ? -6.146 -5.679 21.568 1.00 89.00 300 LYS A N 1
ATOM 2310 C CA . LYS A 1 300 ? -4.859 -4.963 21.644 1.00 89.00 300 LYS A CA 1
ATOM 2311 C C . LYS A 1 300 ? -4.451 -4.326 20.311 1.00 89.00 300 LYS A C 1
ATOM 2313 O O . LYS A 1 300 ? -3.733 -3.328 20.332 1.00 89.00 300 LYS A O 1
ATOM 2318 N N . LYS A 1 301 ? -4.900 -4.884 19.182 1.00 90.00 301 LYS A N 1
ATOM 2319 C CA . LYS A 1 301 ? -4.594 -4.408 17.827 1.00 90.00 301 LYS A CA 1
ATOM 2320 C C . LYS A 1 301 ? -5.580 -3.339 17.346 1.00 90.00 301 LYS A C 1
ATOM 2322 O O . LYS A 1 301 ? -5.175 -2.354 16.735 1.00 90.00 301 LYS A O 1
ATOM 2327 N N . THR A 1 302 ? -6.856 -3.484 17.692 1.00 93.06 302 THR A N 1
ATOM 2328 C CA . THR A 1 302 ? -7.950 -2.616 17.220 1.00 93.06 302 THR A CA 1
ATOM 2329 C C . THR A 1 302 ? -8.144 -1.375 18.092 1.00 93.06 302 THR A C 1
ATOM 2331 O O . THR A 1 302 ? -8.457 -0.292 17.590 1.00 93.06 302 THR A O 1
ATOM 2334 N N . LEU A 1 303 ? -7.890 -1.482 19.401 1.00 93.06 303 LEU A N 1
ATOM 2335 C CA . LEU A 1 303 ? -8.074 -0.385 20.354 1.00 93.06 303 LEU A CA 1
ATOM 2336 C C . LEU A 1 303 ? -7.254 0.886 20.024 1.00 93.06 303 LEU A C 1
ATOM 2338 O O . LEU A 1 303 ? -7.823 1.972 20.147 1.00 93.06 303 LEU A O 1
ATOM 2342 N N . PRO A 1 304 ? -5.986 0.828 19.558 1.00 94.62 304 PRO A N 1
ATOM 2343 C CA . PRO A 1 304 ? -5.243 2.019 19.129 1.00 94.62 304 PRO A CA 1
ATOM 2344 C C . PRO A 1 304 ? -5.912 2.777 17.973 1.00 94.62 304 PRO A C 1
ATOM 2346 O O . PRO A 1 304 ? -5.925 4.012 17.977 1.00 94.62 304 PRO A O 1
ATOM 2349 N N . PHE A 1 305 ? -6.528 2.066 17.022 1.00 95.94 305 PHE A N 1
ATOM 2350 C CA . PHE A 1 305 ? -7.303 2.687 15.946 1.00 95.94 305 PHE A CA 1
ATOM 2351 C C . PHE A 1 305 ? -8.594 3.304 16.489 1.00 95.94 305 PHE A C 1
ATOM 2353 O O . PHE A 1 305 ? -8.853 4.473 16.215 1.00 95.94 305 PHE A O 1
ATOM 2360 N N . LEU A 1 306 ? -9.358 2.592 17.328 1.00 96.25 306 LEU A N 1
ATOM 2361 C CA . LEU A 1 306 ? -10.582 3.136 17.934 1.00 96.25 306 LEU A CA 1
ATOM 2362 C C . LEU A 1 306 ? -10.306 4.391 18.781 1.00 96.25 306 LEU A C 1
ATOM 2364 O O . LEU A 1 306 ? -10.987 5.402 18.627 1.00 96.25 306 LEU A O 1
ATOM 2368 N N . GLN A 1 307 ? -9.273 4.372 19.627 1.00 95.19 307 GLN A N 1
ATOM 2369 C CA . GLN A 1 307 ? -8.859 5.542 20.408 1.00 95.19 307 GLN A CA 1
ATOM 2370 C C . GLN A 1 307 ? -8.467 6.723 19.514 1.00 95.19 307 GLN A C 1
ATOM 2372 O O . GLN A 1 307 ? -8.814 7.867 19.807 1.00 95.19 307 GLN A O 1
ATOM 2377 N N . THR A 1 308 ? -7.746 6.458 18.424 1.00 96.06 308 THR A N 1
ATOM 2378 C CA . THR A 1 308 ? -7.340 7.490 17.463 1.00 96.06 308 THR A CA 1
ATOM 2379 C C . THR A 1 308 ? -8.539 8.063 16.715 1.00 96.06 308 THR A C 1
ATOM 2381 O O . THR A 1 308 ? -8.633 9.279 16.551 1.00 96.06 308 THR A O 1
ATOM 2384 N N . PHE A 1 309 ? -9.479 7.199 16.320 1.00 96.25 309 PHE A N 1
ATOM 2385 C CA . PHE A 1 309 ? -10.729 7.586 15.681 1.00 96.25 309 PHE A CA 1
ATOM 2386 C C . PHE A 1 309 ? -11.532 8.516 16.596 1.00 96.25 309 PHE A C 1
ATOM 2388 O O . PHE A 1 309 ? -11.813 9.651 16.221 1.00 96.25 309 PHE A O 1
ATOM 2395 N N . LEU A 1 310 ? -11.827 8.087 17.829 1.00 94.56 310 LEU A N 1
ATOM 2396 C CA . LEU A 1 310 ? -12.639 8.855 18.782 1.00 94.56 310 LEU A CA 1
ATOM 2397 C C . LEU A 1 310 ? -12.016 10.216 19.144 1.00 94.56 310 LEU A C 1
ATOM 2399 O O . LEU A 1 310 ? -12.745 11.175 19.375 1.00 94.56 310 LEU A O 1
ATOM 2403 N N . LYS A 1 311 ? -10.681 10.333 19.141 1.00 94.12 311 LYS A N 1
ATOM 2404 C CA . LYS A 1 311 ? -9.963 11.604 19.368 1.00 94.12 311 LYS A CA 1
ATOM 2405 C C . LYS A 1 311 ? -10.018 12.586 18.190 1.00 94.12 311 LYS A C 1
ATOM 2407 O O . LYS A 1 311 ? -9.682 13.753 18.376 1.00 94.12 311 LYS A O 1
ATOM 2412 N N . ARG A 1 312 ? -10.340 12.129 16.974 1.00 94.00 312 ARG A N 1
ATOM 2413 C CA . ARG A 1 312 ? -10.229 12.925 15.732 1.00 94.00 312 ARG A CA 1
ATOM 2414 C C . ARG A 1 312 ? -11.535 13.049 14.944 1.00 94.00 312 ARG A C 1
ATOM 2416 O O . ARG A 1 312 ? -11.636 13.937 14.099 1.00 94.00 312 ARG A O 1
ATOM 2423 N N . ALA A 1 313 ? -12.513 12.185 15.201 1.00 91.19 313 ALA A N 1
ATOM 2424 C CA . ALA A 1 313 ? -13.793 12.173 14.509 1.00 91.19 313 ALA A CA 1
ATOM 2425 C C . ALA A 1 313 ? -14.625 13.425 14.819 1.00 91.19 313 ALA A C 1
ATOM 2427 O O . ALA A 1 313 ? -14.754 13.850 15.966 1.00 91.19 313 ALA A O 1
ATOM 2428 N N . ARG A 1 314 ? -15.238 13.994 13.777 1.00 87.75 314 ARG A N 1
ATOM 2429 C CA . ARG A 1 314 ? -16.189 15.107 13.883 1.00 87.75 314 ARG A CA 1
ATOM 2430 C C . ARG A 1 314 ? -17.602 14.570 13.686 1.00 87.75 314 ARG A C 1
ATOM 2432 O O . ARG A 1 314 ? -18.058 14.417 12.557 1.00 87.75 314 ARG A O 1
ATOM 2439 N N . ILE A 1 315 ? -18.278 14.257 14.788 1.00 85.94 315 ILE A N 1
ATOM 2440 C CA . ILE A 1 315 ? -19.656 13.758 14.759 1.00 85.94 315 ILE A CA 1
ATOM 2441 C C . ILE A 1 315 ? -20.605 14.938 14.538 1.00 85.94 315 ILE A C 1
ATOM 2443 O O . ILE A 1 315 ? -20.610 15.893 15.312 1.00 85.94 315 ILE A O 1
ATOM 2447 N N . SER A 1 316 ? -21.400 14.880 13.470 1.00 86.81 316 SER A N 1
ATOM 2448 C CA . SER A 1 316 ? -22.455 15.868 13.206 1.00 86.81 316 SER A CA 1
ATOM 2449 C C . SER A 1 316 ? -23.739 15.520 13.965 1.00 86.81 316 SER A C 1
ATOM 2451 O O . SER A 1 316 ? -23.984 14.352 14.270 1.00 86.81 316 SER A O 1
ATOM 2453 N N . GLU A 1 317 ? -24.593 16.512 14.241 1.00 88.00 317 GLU A N 1
ATOM 2454 C CA . GLU A 1 317 ? -25.845 16.302 14.991 1.00 88.00 317 GLU A CA 1
ATOM 2455 C C . GLU A 1 317 ? -26.745 15.240 14.326 1.00 88.00 317 GLU A C 1
ATOM 2457 O O . GLU A 1 317 ? -27.282 14.370 15.007 1.00 88.00 317 GLU A O 1
ATOM 2462 N N . ALA A 1 318 ? -26.792 15.212 12.987 1.00 88.06 318 ALA A N 1
ATOM 2463 C CA . ALA A 1 318 ? -27.518 14.209 12.198 1.00 88.06 318 ALA A CA 1
ATOM 2464 C C . ALA A 1 318 ? -27.034 12.755 12.403 1.00 88.06 318 ALA A C 1
ATOM 2466 O O . ALA A 1 318 ? -27.734 11.816 12.036 1.00 88.06 318 ALA A O 1
ATOM 2467 N N . GLN A 1 319 ? -25.845 12.553 12.976 1.00 89.12 319 GLN A N 1
ATOM 2468 C CA . GLN A 1 319 ? -25.255 11.233 13.229 1.00 89.12 319 GLN A CA 1
ATOM 2469 C C . GLN A 1 319 ? -25.149 10.870 14.704 1.00 89.12 319 GLN A C 1
ATOM 2471 O O . GLN A 1 319 ? -24.803 9.738 15.037 1.00 89.12 319 GLN A O 1
ATOM 2476 N N . LYS A 1 320 ? -25.451 11.815 15.592 1.00 91.56 320 LYS A N 1
ATOM 2477 C CA . LYS A 1 320 ? -25.351 11.666 17.043 1.00 91.56 320 LYS A CA 1
ATOM 2478 C C . LYS A 1 320 ? -26.100 10.440 17.557 1.00 91.56 320 LYS A C 1
ATOM 2480 O O . LYS A 1 320 ? -25.557 9.720 18.383 1.00 91.56 320 LYS A O 1
ATOM 2485 N N . ALA A 1 321 ? -27.284 10.148 17.017 1.00 92.94 321 ALA A N 1
ATOM 2486 C CA . ALA A 1 321 ? -28.045 8.944 17.356 1.00 92.94 321 ALA A CA 1
ATOM 2487 C C . ALA A 1 321 ? -27.289 7.648 16.998 1.00 92.94 321 ALA A C 1
ATOM 2489 O O . ALA A 1 321 ? -27.134 6.770 17.844 1.00 92.94 321 ALA A O 1
ATOM 2490 N N . SER A 1 322 ? -26.758 7.542 15.775 1.00 92.88 322 SER A N 1
ATOM 2491 C CA . SER A 1 322 ? -25.979 6.378 15.327 1.00 92.88 322 SER A CA 1
ATOM 2492 C C . SER A 1 322 ? -24.656 6.237 16.085 1.00 92.88 322 SER A C 1
ATOM 2494 O O . SER A 1 322 ? -24.271 5.130 16.450 1.00 92.88 322 SER A O 1
ATOM 2496 N N . PHE A 1 323 ? -23.977 7.352 16.365 1.00 94.25 323 PHE A N 1
ATOM 2497 C CA . PHE A 1 323 ? -22.763 7.384 17.180 1.00 94.25 323 PHE A CA 1
ATOM 2498 C C . PHE A 1 323 ? -23.026 6.903 18.609 1.00 94.25 323 PHE A C 1
ATOM 2500 O O . PHE A 1 323 ? -22.346 5.995 19.080 1.00 94.25 323 PHE A O 1
ATOM 2507 N N . LEU A 1 324 ? -24.045 7.459 19.274 1.00 94.19 324 LEU A N 1
ATOM 2508 C CA . LEU A 1 324 ? -24.439 7.044 20.619 1.00 94.19 324 LEU A CA 1
ATOM 2509 C C . LEU A 1 324 ? -24.859 5.573 20.645 1.00 94.19 324 LEU A C 1
ATOM 2511 O O . LEU A 1 324 ? -24.448 4.865 21.551 1.00 94.19 324 LEU A O 1
ATOM 2515 N N . SER A 1 325 ? -25.581 5.078 19.635 1.00 95.12 325 SER A N 1
ATOM 2516 C CA . SER A 1 325 ? -25.940 3.657 19.535 1.00 95.12 325 SER A CA 1
ATOM 2517 C C . SER A 1 325 ? -24.709 2.737 19.514 1.00 95.12 325 SER A C 1
ATOM 2519 O O . SER A 1 325 ? -24.645 1.794 20.305 1.00 95.12 325 SER A O 1
ATOM 2521 N N . ILE A 1 326 ? -23.696 3.034 18.688 1.00 94.88 326 ILE A N 1
ATOM 2522 C CA . ILE A 1 326 ? -22.460 2.231 18.633 1.00 94.88 326 ILE A CA 1
ATOM 2523 C C . ILE A 1 326 ? -21.651 2.360 19.933 1.00 94.88 326 ILE A C 1
ATOM 2525 O O . ILE A 1 326 ? -21.171 1.357 20.461 1.00 94.88 326 ILE A O 1
ATOM 2529 N N . VAL A 1 327 ? -21.518 3.569 20.487 1.00 94.06 327 VAL A N 1
ATOM 2530 C CA . VAL A 1 327 ? -20.759 3.797 21.729 1.00 94.06 327 VAL A CA 1
ATOM 2531 C C . VAL A 1 327 ? -21.446 3.161 22.941 1.00 94.06 327 VAL A C 1
ATOM 2533 O O . VAL A 1 327 ? -20.763 2.562 23.768 1.00 94.06 327 VAL A O 1
ATOM 2536 N N . SER A 1 328 ? -22.777 3.211 23.034 1.00 93.50 328 SER A N 1
ATOM 2537 C CA . SER A 1 328 ? -23.544 2.484 24.052 1.00 93.50 328 SER A CA 1
ATOM 2538 C C . SER A 1 328 ? -23.398 0.972 23.891 1.00 93.50 328 SER A C 1
ATOM 2540 O O . SER A 1 328 ? -23.211 0.288 24.891 1.00 93.50 328 SER A O 1
ATOM 2542 N N . SER A 1 329 ? -23.398 0.450 22.658 1.00 93.69 329 SER A N 1
ATOM 2543 C CA . SER A 1 329 ? -23.119 -0.970 22.401 1.00 93.69 329 SER A CA 1
ATOM 2544 C C . SER A 1 329 ? -21.729 -1.370 22.909 1.00 93.69 329 SER A C 1
ATOM 2546 O O . SER A 1 329 ? -21.610 -2.289 23.716 1.00 93.69 329 SER A O 1
ATOM 2548 N N . LEU A 1 330 ? -20.683 -0.618 22.546 1.00 92.69 330 LEU A N 1
ATOM 2549 C CA . LEU A 1 330 ? -19.322 -0.819 23.059 1.00 92.69 330 LEU A CA 1
ATOM 2550 C C . LEU A 1 330 ? -19.243 -0.711 24.588 1.00 92.69 330 LEU A C 1
ATOM 2552 O O . LEU A 1 330 ? -18.529 -1.484 25.227 1.00 92.69 330 LEU A O 1
ATOM 2556 N N . PHE A 1 331 ? -19.970 0.228 25.193 1.00 92.56 331 PHE A N 1
ATOM 2557 C CA . PHE A 1 331 ? -19.978 0.383 26.641 1.00 92.56 331 PHE A CA 1
ATOM 2558 C C . PHE A 1 331 ? -20.619 -0.825 27.335 1.00 92.56 331 PHE A C 1
ATOM 2560 O O . PHE A 1 331 ? -19.997 -1.427 28.206 1.00 92.56 331 PHE A O 1
ATOM 2567 N N . THR A 1 332 ? -21.825 -1.218 26.925 1.00 91.31 332 THR A N 1
ATOM 2568 C CA . THR A 1 332 ? -22.595 -2.296 27.563 1.00 91.31 332 THR A CA 1
ATOM 2569 C C . THR A 1 332 ? -22.059 -3.692 27.240 1.00 91.31 332 THR A C 1
ATOM 2571 O O . THR A 1 332 ? -22.077 -4.555 28.111 1.00 91.31 332 THR A O 1
ATOM 2574 N N . GLN A 1 333 ? -21.576 -3.935 26.018 1.00 89.56 333 GLN A N 1
ATOM 2575 C CA . GLN A 1 333 ? -21.142 -5.268 25.577 1.00 89.56 333 GLN A CA 1
ATOM 2576 C C . GLN A 1 333 ? -19.641 -5.525 25.758 1.00 89.56 333 GLN A C 1
ATOM 2578 O O . GLN A 1 333 ? -19.245 -6.684 25.800 1.00 89.56 333 GLN A O 1
ATOM 2583 N N . PHE A 1 334 ? -18.806 -4.485 25.888 1.00 89.62 334 PHE A N 1
ATOM 2584 C CA . PHE A 1 334 ? -17.357 -4.636 26.070 1.00 89.62 334 PHE A CA 1
ATOM 2585 C C . PHE A 1 334 ? -16.837 -3.963 27.348 1.00 89.62 334 PHE A C 1
ATOM 2587 O O . PHE A 1 334 ? -16.307 -4.649 28.221 1.00 89.62 334 PHE A O 1
ATOM 2594 N N . VAL A 1 335 ? -17.011 -2.646 27.511 1.00 88.19 335 VAL A N 1
ATOM 2595 C CA . VAL A 1 335 ? -16.390 -1.906 28.632 1.00 88.19 335 VAL A CA 1
ATOM 2596 C C . VAL A 1 335 ? -16.922 -2.363 29.992 1.00 88.19 335 VAL A C 1
ATOM 2598 O O . VAL A 1 335 ? -16.137 -2.692 30.880 1.00 88.19 335 VAL A O 1
ATOM 2601 N N . GLN A 1 336 ? -18.243 -2.415 30.168 1.00 87.31 336 GLN A N 1
ATOM 2602 C CA . GLN A 1 336 ? -18.872 -2.810 31.427 1.00 87.31 336 GLN A CA 1
ATOM 2603 C C . GLN A 1 336 ? -18.532 -4.265 31.809 1.00 87.31 336 GLN A C 1
ATOM 2605 O O . GLN A 1 336 ? -18.098 -4.464 32.946 1.00 87.31 336 GLN A O 1
ATOM 2610 N N . PRO A 1 337 ? -18.616 -5.271 30.912 1.00 86.12 337 PRO A N 1
ATOM 2611 C CA . PRO A 1 337 ? -18.126 -6.619 31.192 1.00 86.12 337 PRO A CA 1
ATOM 2612 C C . PRO A 1 337 ? -16.650 -6.665 31.591 1.00 86.12 337 PRO A C 1
ATOM 2614 O O . PRO A 1 337 ? -16.330 -7.321 32.571 1.00 86.12 337 PRO A O 1
ATOM 2617 N N . VAL A 1 338 ? -15.751 -5.937 30.916 1.00 85.06 338 VAL A N 1
ATOM 2618 C CA . VAL A 1 338 ? -14.319 -5.901 31.286 1.00 85.06 338 VAL A CA 1
ATOM 2619 C C . VAL A 1 338 ? -14.088 -5.294 32.676 1.00 85.06 338 VAL A C 1
ATOM 2621 O O . VAL A 1 338 ? -13.225 -5.773 33.407 1.00 85.06 338 VAL A O 1
ATOM 2624 N N . LEU A 1 339 ? -14.851 -4.266 33.059 1.00 84.56 339 LEU A N 1
ATOM 2625 C CA . LEU A 1 339 ? -14.741 -3.621 34.376 1.00 84.56 339 LEU A CA 1
ATOM 2626 C C . LEU A 1 339 ? -15.395 -4.422 35.512 1.00 84.56 339 LEU A C 1
ATOM 2628 O O . LEU A 1 339 ? -14.986 -4.284 36.661 1.00 84.56 339 LEU A O 1
ATOM 2632 N N . THR A 1 340 ? -16.419 -5.223 35.206 1.00 82.69 340 THR A N 1
ATOM 2633 C CA . THR A 1 340 ? -17.157 -6.040 36.190 1.00 82.69 340 THR A CA 1
ATOM 2634 C C . THR A 1 340 ? -16.671 -7.484 36.271 1.00 82.69 340 THR A C 1
ATOM 2636 O O . THR A 1 340 ? -17.014 -8.179 37.227 1.00 82.69 340 THR A O 1
ATOM 2639 N N . TYR A 1 341 ? -15.856 -7.940 35.313 1.00 70.19 341 TYR A N 1
ATOM 2640 C CA . TYR A 1 341 ? -15.208 -9.242 35.389 1.00 70.19 341 TYR A CA 1
ATOM 2641 C C . TYR A 1 341 ? -14.338 -9.288 36.652 1.00 70.19 341 TYR A C 1
ATOM 2643 O O . TYR A 1 341 ? -13.510 -8.389 36.840 1.00 70.19 341 TYR A O 1
ATOM 2651 N N . PRO A 1 342 ? -14.497 -10.295 37.529 1.00 58.59 342 PRO A N 1
ATOM 2652 C CA . PRO A 1 342 ? -13.693 -10.381 38.735 1.00 58.59 342 PRO A CA 1
ATOM 2653 C C . PRO A 1 342 ? -12.228 -10.507 38.325 1.00 58.59 342 PRO A C 1
ATOM 2655 O O . PRO A 1 342 ? -11.821 -11.508 37.733 1.00 58.59 342 PRO A O 1
ATOM 2658 N N . GLN A 1 343 ? -11.429 -9.482 38.631 1.00 54.47 343 GLN A N 1
ATOM 2659 C CA . GLN A 1 343 ? -9.983 -9.602 38.523 1.00 54.47 343 GLN A CA 1
ATOM 2660 C C . GLN A 1 343 ? -9.577 -10.745 39.448 1.00 54.47 343 GLN A C 1
ATOM 2662 O O . GLN A 1 343 ? -9.802 -10.664 40.658 1.00 54.47 343 GLN A O 1
ATOM 2667 N N . SER A 1 344 ? -9.034 -11.823 38.870 1.00 45.84 344 SER A N 1
ATOM 2668 C CA . SER A 1 344 ? -8.467 -12.918 39.655 1.00 45.84 344 SER A CA 1
ATOM 2669 C C . SER A 1 344 ? -7.542 -12.301 40.703 1.00 45.84 344 SER A C 1
ATOM 2671 O O . SER A 1 344 ? -6.729 -11.450 40.320 1.00 45.84 344 SER A O 1
ATOM 2673 N N . PRO A 1 345 ? -7.670 -12.659 41.996 1.00 42.62 345 PRO A N 1
ATOM 2674 C CA . PRO A 1 345 ? -6.835 -12.070 43.029 1.00 42.62 345 PRO A CA 1
ATOM 2675 C C . PRO A 1 345 ? -5.381 -12.240 42.606 1.00 42.62 345 PRO A C 1
ATOM 2677 O O . PRO A 1 345 ? -4.959 -13.349 42.272 1.00 42.62 345 PRO A O 1
ATOM 2680 N N . ALA A 1 346 ? -4.657 -11.121 42.542 1.00 43.75 346 ALA A N 1
ATOM 2681 C CA . ALA A 1 346 ? -3.253 -11.129 42.175 1.00 43.75 346 ALA A CA 1
ATOM 2682 C C . ALA A 1 346 ? -2.537 -12.137 43.076 1.00 43.75 346 ALA A C 1
ATOM 2684 O O . ALA A 1 346 ? -2.716 -12.084 44.295 1.00 43.75 346 ALA A O 1
ATOM 2685 N N . GLU A 1 347 ? -1.765 -13.054 42.485 1.00 40.59 347 GLU A N 1
ATOM 2686 C CA . GLU A 1 347 ? -0.984 -14.012 43.260 1.00 40.59 347 GLU A CA 1
ATOM 2687 C C . GLU A 1 347 ? -0.112 -13.236 44.249 1.00 40.59 347 GLU A C 1
ATOM 2689 O O . GLU A 1 347 ? 0.854 -12.569 43.864 1.00 40.59 347 GLU A O 1
ATOM 2694 N N . GLU A 1 348 ? -0.459 -13.308 45.536 1.00 37.44 348 GLU A N 1
ATOM 2695 C CA . GLU A 1 348 ? 0.398 -12.801 46.593 1.00 37.44 348 GLU A CA 1
ATOM 2696 C C . GLU A 1 348 ? 1.695 -13.602 46.542 1.00 37.44 348 GLU A C 1
ATOM 2698 O O . GLU A 1 348 ? 1.778 -14.717 47.061 1.00 37.44 348 GLU A O 1
ATOM 2703 N N . THR A 1 349 ? 2.722 -13.028 45.907 1.00 39.44 349 THR A N 1
ATOM 2704 C CA . THR A 1 349 ? 4.066 -13.607 45.869 1.00 39.44 349 THR A CA 1
ATOM 2705 C C . THR A 1 349 ? 4.450 -14.034 47.284 1.00 39.44 349 THR A C 1
ATOM 2707 O O . THR A 1 349 ? 4.536 -13.166 48.166 1.00 39.44 349 THR A O 1
ATOM 2710 N N . PRO A 1 350 ? 4.669 -15.337 47.546 1.00 39.28 350 PRO A N 1
ATOM 2711 C CA . PRO A 1 350 ? 4.796 -15.823 48.907 1.00 39.28 350 PRO A CA 1
ATOM 2712 C C . PRO A 1 350 ? 6.055 -15.232 49.539 1.00 39.28 350 PRO A C 1
ATOM 2714 O O . PRO A 1 350 ? 7.185 -15.609 49.213 1.00 39.28 350 PRO A O 1
ATOM 2717 N N . ARG A 1 351 ? 5.855 -14.287 50.468 1.00 41.53 351 ARG A N 1
ATOM 2718 C CA . ARG A 1 351 ? 6.928 -13.680 51.264 1.00 41.53 351 ARG A CA 1
ATOM 2719 C C . ARG A 1 351 ? 7.727 -14.797 51.932 1.00 41.53 351 ARG A C 1
ATOM 2721 O O . ARG A 1 351 ? 7.243 -15.435 52.867 1.00 41.53 351 ARG A O 1
ATOM 2728 N N . LYS A 1 352 ? 8.964 -15.016 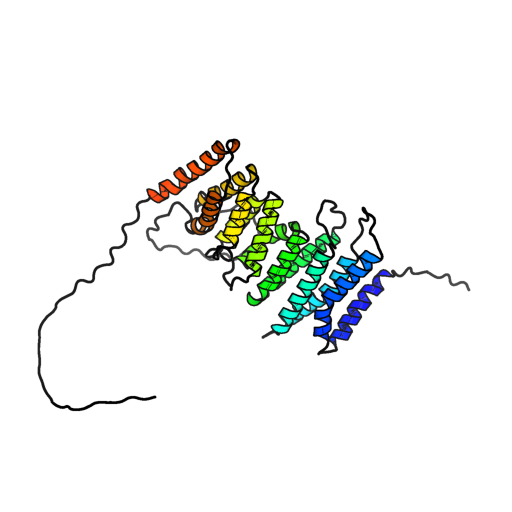51.466 1.00 41.06 352 LYS A N 1
ATOM 2729 C CA . LYS A 1 352 ? 9.886 -16.020 52.018 1.00 41.06 352 LYS A CA 1
ATOM 2730 C C . LYS A 1 352 ? 10.023 -15.822 53.532 1.00 41.06 352 LYS A C 1
ATOM 2732 O O . LYS A 1 352 ? 10.711 -14.907 53.987 1.00 41.06 352 LYS A O 1
ATOM 2737 N N . LYS A 1 353 ? 9.388 -16.696 54.323 1.00 41.16 353 LYS A N 1
ATOM 2738 C CA . LYS A 1 353 ? 9.575 -16.744 55.778 1.00 41.16 353 LYS A CA 1
ATOM 2739 C C . LYS A 1 353 ? 11.050 -17.028 56.066 1.00 41.16 353 LYS A C 1
ATOM 2741 O O . LYS A 1 353 ? 11.545 -18.106 55.743 1.00 41.16 353 LYS A O 1
ATOM 2746 N N . LYS A 1 354 ? 11.740 -16.078 56.709 1.00 47.50 354 LYS A N 1
ATOM 2747 C CA . LYS A 1 354 ? 13.065 -16.305 57.305 1.00 47.50 354 LYS A CA 1
ATOM 2748 C C . LYS A 1 354 ? 12.962 -17.469 58.298 1.00 47.50 354 LYS A C 1
ATOM 2750 O O . LYS A 1 354 ? 12.446 -17.285 59.399 1.00 47.50 354 LYS A O 1
ATOM 2755 N N . ARG A 1 355 ? 13.474 -18.650 57.943 1.00 40.03 355 ARG A N 1
ATOM 2756 C CA . ARG A 1 355 ? 13.763 -19.694 58.932 1.00 40.03 355 ARG A CA 1
ATOM 2757 C C . ARG A 1 355 ? 15.025 -19.288 59.692 1.00 40.03 355 ARG A C 1
ATOM 2759 O O . ARG A 1 355 ? 16.115 -19.294 59.133 1.00 40.03 355 ARG A O 1
ATOM 2766 N N . LYS A 1 356 ? 14.854 -18.921 60.964 1.00 43.47 356 LYS A N 1
ATOM 2767 C CA . LYS A 1 356 ? 15.929 -19.000 61.956 1.00 43.47 356 LYS A CA 1
ATOM 2768 C C . LYS A 1 356 ? 16.169 -20.478 62.267 1.00 43.47 356 LYS A C 1
ATOM 2770 O O . LYS A 1 356 ? 15.233 -21.160 62.674 1.00 43.47 356 LYS A O 1
ATOM 2775 N N . THR A 1 357 ? 17.417 -20.906 62.179 1.00 39.00 357 THR A N 1
ATOM 2776 C CA . THR A 1 357 ? 17.986 -22.000 62.979 1.00 39.00 357 THR A CA 1
ATOM 2777 C C . THR A 1 357 ? 19.363 -21.531 63.445 1.00 39.00 357 THR A C 1
ATOM 2779 O O . THR A 1 357 ? 19.994 -20.718 62.768 1.00 39.00 357 THR A O 1
ATOM 2782 N N . LYS A 1 358 ? 19.745 -21.923 64.659 1.00 37.75 358 LYS A N 1
ATOM 2783 C CA . LYS A 1 358 ? 20.763 -21.280 65.500 1.00 37.75 358 LYS A CA 1
ATOM 2784 C C . LYS A 1 358 ? 21.546 -22.384 66.224 1.00 37.75 358 LYS A C 1
ATOM 2786 O O . LYS A 1 358 ? 20.904 -23.357 66.607 1.00 37.75 358 LYS A O 1
ATOM 2791 N N . ASP A 1 359 ? 22.848 -22.165 66.445 1.00 35.44 359 ASP A N 1
ATOM 2792 C CA . ASP A 1 359 ? 23.801 -23.040 67.169 1.00 35.44 359 ASP A CA 1
ATOM 2793 C C . ASP A 1 359 ? 24.042 -24.416 66.480 1.00 35.44 359 ASP A C 1
ATOM 2795 O O . ASP A 1 359 ? 23.163 -24.920 65.789 1.00 35.44 359 ASP A O 1
ATOM 2799 N N . GLY A 1 360 ? 25.185 -25.112 66.562 1.00 36.38 360 GLY A N 1
ATOM 2800 C CA . GLY A 1 360 ? 26.514 -24.870 67.160 1.00 36.38 360 GLY A CA 1
ATOM 2801 C C . GLY A 1 360 ? 27.263 -26.222 67.313 1.00 36.38 360 GLY A C 1
ATOM 2802 O O . GLY A 1 360 ? 26.609 -27.261 67.312 1.00 36.38 360 GLY A O 1
ATOM 2803 N N . ASP A 1 361 ? 28.590 -26.338 67.453 1.00 36.00 361 ASP A N 1
ATOM 2804 C CA . ASP A 1 361 ? 29.712 -25.397 67.258 1.00 36.00 361 ASP A CA 1
ATOM 2805 C C . ASP A 1 361 ? 31.062 -26.183 67.270 1.00 36.00 361 ASP A C 1
ATOM 2807 O O . ASP A 1 361 ? 31.123 -27.231 67.924 1.00 36.00 361 ASP A O 1
ATOM 2811 N N . ARG A 1 362 ? 32.137 -25.721 66.590 1.00 34.62 362 ARG A N 1
ATOM 2812 C CA . ARG A 1 362 ? 33.537 -26.171 66.838 1.00 34.62 362 ARG A CA 1
ATOM 2813 C C . ARG A 1 362 ? 34.642 -25.340 66.139 1.00 34.62 362 ARG A C 1
ATOM 2815 O O . ARG A 1 362 ? 34.723 -25.328 64.916 1.00 34.62 362 ARG A O 1
ATOM 2822 N N . ALA A 1 363 ? 35.496 -24.722 66.969 1.00 35.34 363 ALA A N 1
ATOM 2823 C CA . ALA A 1 363 ? 36.980 -24.708 66.992 1.00 35.34 363 ALA A CA 1
ATOM 2824 C C . ALA A 1 363 ? 37.780 -25.138 65.727 1.00 35.34 363 ALA A C 1
ATOM 2826 O O . ALA A 1 363 ? 37.427 -26.120 65.084 1.00 35.34 363 ALA A O 1
ATOM 2827 N N . GLU A 1 364 ? 38.953 -24.576 65.388 1.00 37.78 364 GLU A N 1
ATOM 2828 C CA . GLU A 1 364 ? 39.835 -23.567 66.025 1.00 37.78 364 GLU A CA 1
ATOM 2829 C C . GLU A 1 364 ? 40.979 -23.193 65.041 1.00 37.78 364 GLU A C 1
ATOM 2831 O O . GLU A 1 364 ? 41.348 -24.057 64.255 1.00 37.78 364 GLU A O 1
ATOM 2836 N N . VAL A 1 365 ? 41.609 -22.004 65.189 1.00 35.72 365 VAL A N 1
ATOM 2837 C CA . VAL A 1 365 ? 43.056 -21.720 64.897 1.00 35.72 365 VAL A CA 1
ATOM 2838 C C . VAL A 1 365 ? 43.501 -21.835 63.395 1.00 35.72 365 VAL A C 1
ATOM 2840 O O . VAL A 1 365 ? 43.027 -22.669 62.644 1.00 35.72 365 VAL A O 1
ATOM 2843 N N . THR A 1 366 ? 44.351 -20.993 62.774 1.00 32.81 366 THR A N 1
ATOM 2844 C CA . THR A 1 366 ? 45.508 -20.180 63.217 1.00 32.81 366 THR A CA 1
ATOM 2845 C C . THR A 1 366 ? 45.703 -18.922 62.336 1.00 32.81 366 THR A C 1
ATOM 2847 O O . THR A 1 366 ? 45.508 -18.985 61.131 1.00 32.81 366 THR A O 1
ATOM 2850 N N . GLU A 1 367 ? 46.172 -17.832 62.956 1.00 37.62 367 GLU A N 1
ATOM 2851 C CA . GLU A 1 367 ? 47.243 -16.892 62.533 1.00 37.62 367 GLU A CA 1
ATOM 2852 C C . GLU A 1 367 ? 47.517 -16.403 61.077 1.00 37.62 367 GLU A C 1
ATOM 2854 O O . GLU A 1 367 ? 47.654 -17.177 60.139 1.00 37.62 367 GLU A O 1
ATOM 2859 N N . ARG A 1 368 ? 47.910 -15.105 61.025 1.00 36.69 368 ARG A N 1
ATOM 2860 C CA . ARG A 1 368 ? 48.735 -14.371 60.018 1.00 36.69 368 ARG A CA 1
ATOM 2861 C C . ARG A 1 368 ? 48.118 -14.145 58.614 1.00 36.69 368 ARG A C 1
ATOM 2863 O O . ARG A 1 368 ? 47.583 -15.051 58.004 1.00 36.69 368 ARG A O 1
ATOM 2870 N N . GLY A 1 369 ? 48.237 -12.965 57.993 1.00 33.19 369 GLY A N 1
ATOM 2871 C CA . GLY A 1 369 ? 48.734 -11.672 58.482 1.00 33.19 369 GLY A CA 1
ATOM 2872 C C . GLY A 1 369 ? 49.143 -10.701 57.357 1.00 33.19 369 GLY A C 1
ATOM 2873 O O . GLY A 1 369 ? 49.576 -11.139 56.303 1.00 33.19 369 GLY A O 1
ATOM 2874 N N . ASN A 1 370 ? 49.108 -9.401 57.678 1.00 35.03 370 ASN A N 1
ATOM 2875 C CA . ASN A 1 370 ? 49.950 -8.308 57.151 1.00 35.03 370 ASN A CA 1
ATOM 2876 C C . ASN A 1 370 ? 49.831 -7.817 55.679 1.00 35.03 370 ASN A C 1
ATOM 2878 O O . ASN A 1 370 ? 49.930 -8.591 54.738 1.00 35.03 370 ASN A O 1
ATOM 2882 N N . GLY A 1 371 ? 49.808 -6.480 55.517 1.00 32.47 371 GLY A N 1
ATOM 2883 C CA . GLY A 1 371 ? 50.077 -5.741 54.263 1.00 32.47 371 GLY A CA 1
ATOM 2884 C C . GLY A 1 371 ? 48.981 -5.794 53.178 1.00 32.47 371 GLY A C 1
ATOM 2885 O O . GLY A 1 371 ? 48.257 -6.768 53.059 1.00 32.47 371 GLY A O 1
ATOM 2886 N N . GLY A 1 372 ? 48.786 -4.779 52.333 1.00 33.31 372 GLY A N 1
ATOM 2887 C CA . GLY A 1 372 ? 49.419 -3.462 52.264 1.00 33.31 372 GLY A CA 1
ATOM 2888 C C . GLY A 1 372 ? 48.970 -2.710 50.999 1.00 33.31 372 GLY A C 1
ATOM 2889 O O . GLY A 1 372 ? 48.970 -3.284 49.923 1.00 33.31 372 GLY A O 1
ATOM 2890 N N . GLN A 1 373 ? 48.550 -1.454 51.183 1.00 36.00 373 GLN A N 1
ATOM 2891 C CA . GLN A 1 373 ? 48.796 -0.263 50.345 1.00 36.00 373 GLN A CA 1
ATOM 2892 C C . GLN A 1 373 ? 48.994 -0.347 48.808 1.00 36.00 373 GLN A C 1
ATOM 2894 O O . GLN A 1 373 ? 49.894 -1.034 48.343 1.00 36.00 373 GLN A O 1
ATOM 2899 N N . ARG A 1 374 ? 48.369 0.642 48.124 1.00 36.44 374 ARG A N 1
ATOM 2900 C CA . ARG A 1 374 ? 48.872 1.365 46.918 1.00 36.44 374 ARG A CA 1
ATOM 2901 C C . ARG A 1 374 ? 48.950 0.546 45.606 1.00 36.44 374 ARG A C 1
ATOM 2903 O O . ARG A 1 374 ? 48.871 -0.670 45.641 1.00 36.44 374 ARG A O 1
ATOM 2910 N N . GLU A 1 375 ? 49.047 1.122 44.403 1.00 40.12 375 GLU A N 1
ATOM 2911 C CA . GLU A 1 375 ? 48.797 2.484 43.885 1.00 40.12 375 GLU A CA 1
ATOM 2912 C C . GLU A 1 375 ? 48.351 2.363 42.404 1.00 40.12 375 GLU A C 1
ATOM 2914 O O . GLU A 1 375 ? 48.718 1.405 41.733 1.00 40.12 375 GLU A O 1
ATOM 2919 N N . GLU A 1 376 ? 47.499 3.298 41.967 1.00 39.44 376 GLU A N 1
ATOM 2920 C CA . GLU A 1 376 ? 47.621 4.166 40.773 1.00 39.44 376 GLU A CA 1
ATOM 2921 C C . GLU A 1 376 ? 48.162 3.690 39.397 1.00 39.44 376 GLU A C 1
ATOM 2923 O O . GLU A 1 376 ? 49.137 2.954 39.300 1.00 39.44 376 GLU A O 1
ATOM 2928 N N . LEU A 1 377 ? 47.617 4.344 38.348 1.00 38.28 377 LEU A N 1
ATOM 2929 C CA . LEU A 1 377 ? 48.106 4.462 36.953 1.00 38.28 377 LEU A CA 1
ATOM 2930 C C . LEU A 1 377 ? 47.978 3.179 36.086 1.00 38.28 377 LEU A C 1
ATOM 2932 O O . LEU A 1 377 ? 48.251 2.075 36.541 1.00 38.28 377 LEU A O 1
ATOM 2936 N N . VAL A 1 378 ? 47.547 3.230 34.815 1.00 46.97 378 VAL A N 1
ATOM 2937 C CA . VAL A 1 378 ? 47.349 4.341 33.847 1.00 46.97 378 VAL A CA 1
ATOM 2938 C C . VAL A 1 378 ? 45.939 4.303 33.252 1.00 46.97 378 VAL A C 1
ATOM 2940 O O . VAL A 1 378 ? 45.484 3.186 32.922 1.00 46.97 378 VAL A O 1
#

Secondary structure (DSSP, 8-state):
-----------TTHHHHHHHHHHHHHHHH-TTTHHHHHHHHHHHHHHHHHHHHHH----TT--S--HHHHHHHHHHHHHHHHHHHHHTS-S---HHHHHHHHHHHHHHHHHHHHTT----SS----HHHHHHHHHHHHHHHHHHHHS-GGGHHHHHHHHHHHHTT-HHHHHTTHHHHHHHHHS-S---THHHHHHHHHHHHHHHTT-HHHHHHHHHHHHHTSSS-GGGGGSHHHHHHHHHHHH--HHHHHHHHHHHHHHHH--S---S----------PPP-----------SS-HHHHHHHHHHHHHHHHH----GGGHHHHHHHHHHHIIIIIHHHHHS--PPP--------------------------------

Sequence (378 aa):
MIEGDKKVNSSKEGKGENYLRGLFRECEDCSGEKEYVLTSLPFLLQCYISARSRLHRPPPNASTFSPEFTFYSQLASPLSNHLTSLLSSEPKFDSKKVVKVLESWKGLVEELKRGNVYRGTRDARDGRVREGVERVCLQALDTASKLSGKYHSTIFEILEIMVGIDFTVVEESLDKIFPLLLTRHKSTPAAPSLINSLFETFTKGRTLDIFMSRILGALDGVDGMGVFGGGVCLERFGNCVSTLLPAQGMAVLKVLSDNILSSPSSSSDGDGDLTFTKKRKTSDSDSTAQHHPFNVGTIKKTLPFLQTFLKRARISEAQKASFLSIVSSLFTQFVQPVLTYPQSPAEETPRKKKRKTKDGDRAEVTERGNGGQREELV

Solvent-accessible surface area (backbone atoms only — not comparable to full-atom values): 23161 Å² total; per-residue (Å²): 140,84,87,78,83,81,81,75,84,73,71,76,74,69,57,60,64,51,49,57,55,45,54,53,51,59,37,64,72,38,91,77,50,44,60,60,53,50,65,41,48,26,57,52,51,44,50,50,48,56,50,45,59,70,77,45,78,74,62,98,78,67,81,66,78,55,64,60,56,51,52,47,51,66,59,47,49,59,51,52,52,52,50,53,52,43,76,68,39,76,96,72,52,63,67,67,59,54,52,54,50,49,52,26,51,36,41,42,54,48,39,41,48,74,64,56,62,59,72,80,71,90,72,94,70,55,65,68,60,54,55,46,55,42,47,55,53,53,50,46,52,55,50,47,75,79,43,65,58,91,57,44,38,61,45,31,46,40,51,41,48,39,45,71,40,38,41,66,62,47,62,78,40,40,83,69,48,45,59,66,51,43,47,83,61,70,82,42,78,29,49,44,48,32,53,44,55,46,51,52,47,30,50,75,69,68,41,43,38,60,54,49,52,52,52,52,59,56,39,62,83,44,96,64,52,35,54,48,67,76,44,62,44,48,52,46,50,22,55,49,42,56,68,47,56,63,72,52,45,52,47,35,52,45,51,53,47,51,61,55,67,45,53,82,79,81,90,75,89,83,86,83,89,83,91,78,83,90,76,82,89,79,82,89,80,92,76,90,71,79,76,65,80,50,42,65,71,46,39,69,57,47,47,62,55,48,56,36,39,71,76,32,53,72,84,47,81,96,42,44,67,61,51,49,50,54,52,50,47,47,39,66,73,44,50,48,50,65,72,66,48,78,74,73,78,73,80,74,74,78,76,79,75,82,79,85,82,78,89,85,87,83,89,78,93,80,85,89,80,84,89,79,83,87,78,85,88,134

Mean predicted aligned error: 14.86 Å

Organism: NCBI:txid64517

pLDDT: mean 73.37, std 22.43, range [27.28, 96.62]

Nearest PDB structures (foldseek):
  3gs3-assembly1_A-2  TM=3.571E-01  e=1.789E-01  Drosophila melanogaster
  6e9v-assembly1_Q  TM=4.296E-01  e=7.134E-01  synthetic construct
  5cwm-assembly1_A  TM=4.553E-01  e=1.455E+00  synthetic construct
  9dze-assembly1_S  TM=3.244E-01  e=9.567E-01  synthetic construct
  6xr2-assembly1_A  TM=5.110E-01  e=3.226E+00  synthetic construct